Protein AF-A0A8S3Q122-F1 (afdb_monomer_lite)

Structure (mmCIF, N/CA/C/O backbone):
data_AF-A0A8S3Q122-F1
#
_entry.id   AF-A0A8S3Q122-F1
#
loop_
_atom_site.group_PDB
_atom_site.id
_atom_site.type_symbol
_atom_site.label_atom_id
_atom_site.label_alt_id
_atom_site.label_comp_id
_atom_site.label_asym_id
_atom_site.label_entity_id
_atom_site.label_seq_id
_atom_site.pdbx_PDB_ins_code
_atom_site.Cartn_x
_atom_site.Cartn_y
_atom_site.Cartn_z
_atom_site.occupancy
_atom_site.B_iso_or_equiv
_atom_site.auth_seq_id
_atom_site.auth_comp_id
_atom_site.auth_asym_id
_atom_site.auth_atom_id
_atom_site.pdbx_PDB_model_num
ATOM 1 N N . MET A 1 1 ? -14.209 -49.414 12.902 1.00 37.47 1 MET A N 1
ATOM 2 C CA . MET A 1 1 ? -13.120 -48.643 12.279 1.00 37.47 1 MET A CA 1
ATOM 3 C C . MET A 1 1 ? -12.202 -48.261 13.412 1.00 37.47 1 MET A C 1
ATOM 5 O O . MET A 1 1 ? -12.625 -47.509 14.282 1.00 37.47 1 MET A O 1
ATOM 9 N N . ASP A 1 2 ? -11.040 -48.900 13.474 1.00 46.81 2 ASP A N 1
ATOM 10 C CA . ASP A 1 2 ? -10.034 -48.627 14.495 1.00 46.81 2 ASP A CA 1
ATOM 11 C C . ASP A 1 2 ? -9.487 -47.223 14.244 1.00 46.81 2 ASP A C 1
ATOM 13 O O . ASP A 1 2 ? -8.779 -46.996 13.268 1.00 46.81 2 ASP A O 1
ATOM 17 N N . GLY A 1 3 ? -9.916 -46.260 15.061 1.00 53.09 3 GLY A N 1
ATOM 18 C CA . GLY A 1 3 ? -9.422 -44.891 14.980 1.00 53.09 3 GLY A CA 1
ATOM 19 C C . GLY A 1 3 ? -7.930 -44.878 15.290 1.00 53.09 3 GLY A C 1
ATOM 20 O O . GLY A 1 3 ? -7.522 -45.285 16.382 1.00 53.09 3 GLY A O 1
ATOM 21 N N . GLU A 1 4 ? -7.121 -44.446 14.327 1.00 59.72 4 GLU A N 1
ATOM 22 C CA . GLU A 1 4 ? -5.690 -44.252 14.529 1.00 59.72 4 GLU A CA 1
ATOM 23 C C . GLU A 1 4 ? -5.472 -43.224 15.647 1.00 59.72 4 GLU A C 1
ATOM 25 O O . GLU A 1 4 ? -6.063 -42.144 15.659 1.00 59.72 4 GLU A O 1
ATOM 30 N N . ARG A 1 5 ? -4.657 -43.587 16.642 1.00 63.41 5 ARG A N 1
ATOM 31 C CA . ARG A 1 5 ? -4.267 -42.671 17.717 1.00 63.41 5 ARG A CA 1
ATOM 32 C C . ARG A 1 5 ? -3.136 -41.792 17.211 1.00 63.41 5 ARG A C 1
ATOM 34 O O . ARG A 1 5 ? -2.002 -42.255 17.130 1.00 63.41 5 ARG A O 1
ATOM 41 N N . ASP A 1 6 ? -3.449 -40.538 16.927 1.00 67.25 6 ASP A N 1
ATOM 42 C CA . ASP A 1 6 ? -2.448 -39.533 16.587 1.00 67.25 6 ASP A CA 1
ATOM 43 C C . ASP A 1 6 ? -1.826 -38.916 17.857 1.00 67.25 6 ASP A C 1
ATOM 45 O O . ASP A 1 6 ? -2.443 -38.875 18.925 1.00 67.25 6 ASP A O 1
ATOM 49 N N . THR A 1 7 ? -0.564 -38.496 17.781 1.00 74.62 7 THR A N 1
ATOM 50 C CA . THR A 1 7 ? 0.167 -37.861 18.888 1.00 74.62 7 THR A CA 1
ATOM 51 C C . THR A 1 7 ? 0.918 -36.641 18.369 1.00 74.62 7 THR A C 1
ATOM 53 O O . THR A 1 7 ? 1.856 -36.774 17.589 1.00 74.62 7 THR A O 1
ATOM 56 N N . SER A 1 8 ? 0.564 -35.454 18.866 1.00 73.94 8 SER A N 1
ATOM 57 C CA . SER A 1 8 ? 1.249 -34.197 18.560 1.00 73.94 8 SER A CA 1
ATOM 58 C C . SER A 1 8 ? 2.075 -33.704 19.756 1.00 73.94 8 SER A C 1
ATOM 60 O O . SER A 1 8 ? 1.748 -33.962 20.916 1.00 73.94 8 SER A O 1
ATOM 62 N N . GLN A 1 9 ? 3.173 -32.994 19.475 1.00 80.88 9 GLN A N 1
ATOM 63 C CA . GLN A 1 9 ? 4.021 -32.330 20.478 1.00 80.88 9 GLN A CA 1
ATOM 64 C C . GLN A 1 9 ? 4.053 -30.812 20.229 1.00 80.88 9 GLN A C 1
ATOM 66 O O . GLN A 1 9 ? 5.063 -30.279 19.769 1.00 80.88 9 GLN A O 1
ATOM 71 N N . PRO A 1 10 ? 2.936 -30.104 20.463 1.00 71.12 10 PRO A N 1
ATOM 72 C CA . PRO A 1 10 ? 2.869 -28.654 20.303 1.00 71.12 10 PRO A CA 1
ATOM 73 C C . PRO A 1 10 ? 3.734 -27.918 21.336 1.00 71.12 10 PRO A C 1
ATOM 75 O O . PRO A 1 10 ? 3.852 -28.333 22.491 1.00 71.12 10 PRO A O 1
ATOM 78 N N . TYR A 1 11 ? 4.306 -26.789 20.917 1.00 76.44 11 TYR A N 1
ATOM 79 C CA . TYR A 1 11 ? 5.010 -25.854 21.790 1.00 76.44 11 TYR A CA 1
ATOM 80 C C . TYR A 1 11 ? 4.129 -24.636 22.071 1.00 76.44 11 TYR A C 1
ATOM 82 O O . TYR A 1 11 ? 3.493 -24.102 21.164 1.00 76.44 11 TYR A O 1
ATOM 90 N N . PHE A 1 12 ? 4.123 -24.179 23.321 1.00 69.69 12 PHE A N 1
ATOM 91 C CA . PHE A 1 12 ? 3.317 -23.051 23.773 1.00 69.69 12 PHE A CA 1
ATOM 92 C C . PHE A 1 12 ? 4.213 -22.069 24.521 1.00 69.69 12 PHE A C 1
ATOM 94 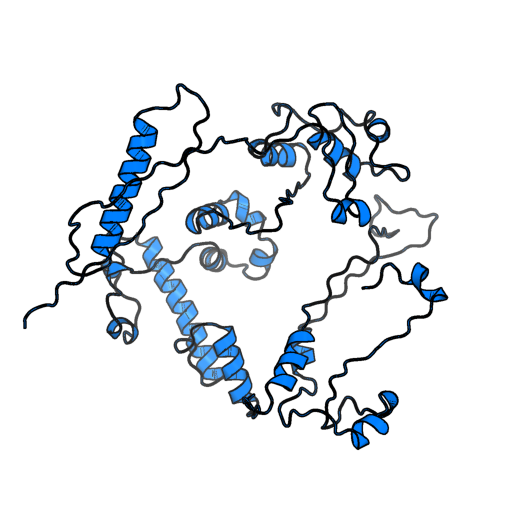O O . PHE A 1 12 ? 4.854 -22.445 25.503 1.00 69.69 12 PHE A O 1
ATOM 101 N N . ALA A 1 13 ? 4.241 -20.818 24.074 1.00 67.56 13 ALA A N 1
ATOM 102 C CA . ALA A 1 13 ? 4.965 -19.742 24.739 1.00 67.56 13 ALA A CA 1
ATOM 103 C C . ALA A 1 13 ? 3.981 -18.831 25.478 1.00 67.56 13 ALA A C 1
ATOM 105 O O . ALA A 1 13 ? 2.975 -18.412 24.902 1.00 67.56 13 ALA A O 1
ATOM 106 N N . SER A 1 14 ? 4.287 -18.504 26.733 1.00 63.97 14 SER A N 1
ATOM 107 C CA . SER A 1 14 ? 3.557 -17.480 27.475 1.00 63.97 14 SER A CA 1
ATOM 108 C C . SER A 1 14 ? 3.989 -16.080 27.030 1.00 63.97 14 SER A C 1
ATOM 110 O O . SER A 1 14 ? 5.019 -15.888 26.377 1.00 63.97 14 SER A O 1
ATOM 112 N N . LYS A 1 15 ? 3.192 -15.071 27.397 1.00 58.31 15 LYS A N 1
ATOM 113 C CA . LYS A 1 15 ? 3.602 -13.670 27.259 1.00 58.31 15 LYS A CA 1
ATOM 114 C C . LYS A 1 15 ? 4.795 -13.381 28.174 1.00 58.31 15 LYS A C 1
ATOM 116 O O . LYS A 1 15 ? 4.925 -13.963 29.249 1.00 58.31 15 LYS A O 1
ATOM 121 N N . THR A 1 16 ? 5.639 -12.442 27.765 1.00 59.69 16 THR A N 1
ATOM 122 C CA . THR A 1 16 ? 6.729 -11.941 28.607 1.00 59.69 16 THR A CA 1
ATOM 123 C C . THR A 1 16 ? 6.166 -11.009 29.675 1.00 59.69 16 THR A C 1
ATOM 125 O O . THR A 1 16 ? 5.510 -10.023 29.347 1.00 59.69 16 THR A O 1
ATOM 128 N N . TYR A 1 17 ? 6.466 -11.290 30.942 1.00 62.97 17 TYR A N 1
ATOM 129 C CA . TYR A 1 17 ? 6.096 -10.442 32.074 1.00 62.97 17 TYR A CA 1
ATOM 130 C C . TYR A 1 17 ? 7.317 -9.654 32.551 1.00 62.97 17 TYR A C 1
ATOM 132 O O . TYR A 1 17 ? 8.389 -10.219 32.782 1.00 62.97 17 TYR A O 1
ATOM 140 N N . THR A 1 18 ? 7.175 -8.336 32.684 1.00 58.50 18 THR A N 1
ATOM 141 C CA . THR A 1 18 ? 8.248 -7.465 33.173 1.00 58.50 18 THR A CA 1
ATOM 142 C C . THR A 1 18 ? 8.174 -7.343 34.691 1.00 58.50 18 THR A C 1
ATOM 144 O O . THR A 1 18 ? 7.309 -6.652 35.217 1.00 58.50 18 THR A O 1
ATOM 147 N N . LEU A 1 19 ? 9.121 -7.965 35.394 1.00 58.94 19 LEU A N 1
ATOM 148 C CA . LEU A 1 19 ? 9.262 -7.840 36.847 1.00 58.94 19 LEU A CA 1
ATOM 149 C C . LEU A 1 19 ? 10.141 -6.624 37.177 1.00 58.94 19 LEU A C 1
ATOM 151 O O . LEU A 1 19 ? 11.329 -6.608 36.844 1.00 58.94 19 LEU A O 1
ATOM 155 N N . LEU A 1 20 ? 9.565 -5.591 37.800 1.00 51.06 20 LEU A N 1
ATOM 156 C CA . LEU A 1 20 ? 10.247 -4.313 38.062 1.00 51.06 20 LEU A CA 1
ATOM 157 C C . LEU A 1 20 ? 10.918 -4.238 39.449 1.00 51.06 20 LEU A C 1
ATOM 159 O O . LEU A 1 20 ? 11.804 -3.407 39.650 1.00 51.06 20 LEU A O 1
ATOM 163 N N . SER A 1 21 ? 10.573 -5.125 40.388 1.00 48.31 21 SER A N 1
ATOM 164 C CA . SER A 1 21 ? 11.135 -5.175 41.747 1.00 48.31 21 SER A CA 1
ATOM 165 C C . SER A 1 21 ? 11.389 -6.615 42.206 1.00 48.31 21 SER A C 1
ATOM 167 O O . SER A 1 21 ? 10.639 -7.528 41.876 1.00 48.31 21 SER A O 1
ATOM 169 N N . LYS A 1 22 ? 12.423 -6.831 43.037 1.00 49.22 22 LYS A N 1
ATOM 170 C CA . LYS A 1 22 ? 12.685 -8.129 43.699 1.00 49.22 22 LYS A CA 1
ATOM 171 C C . LYS A 1 22 ? 11.549 -8.577 44.632 1.00 49.22 22 LYS A C 1
ATOM 173 O O . LYS A 1 22 ? 11.508 -9.750 44.976 1.00 49.22 22 LYS A O 1
ATOM 178 N N . ASN A 1 23 ? 10.663 -7.659 45.022 1.00 48.78 23 ASN A N 1
ATOM 179 C CA . ASN A 1 23 ? 9.469 -7.945 45.820 1.00 48.78 23 ASN A CA 1
ATOM 180 C C . ASN A 1 23 ? 8.195 -8.067 44.960 1.00 48.78 23 ASN A C 1
ATOM 182 O O . ASN A 1 23 ? 7.171 -8.486 45.487 1.00 48.78 23 ASN A O 1
ATOM 186 N N . ASP A 1 24 ? 8.264 -7.743 43.660 1.00 48.00 24 ASP A N 1
ATOM 187 C CA . ASP A 1 24 ? 7.174 -7.947 42.687 1.00 48.00 24 ASP A CA 1
ATOM 188 C C . ASP A 1 24 ? 7.167 -9.377 42.131 1.00 48.00 24 ASP A C 1
ATOM 190 O O . ASP A 1 24 ? 6.394 -9.691 41.237 1.00 48.00 24 ASP A O 1
ATOM 194 N N . SER A 1 25 ? 7.986 -10.291 42.662 1.00 50.66 25 SER A N 1
ATOM 195 C CA . SER A 1 25 ? 7.723 -11.723 42.516 1.00 50.66 25 SER A CA 1
ATOM 196 C C . SER A 1 25 ? 6.518 -12.092 43.383 1.00 50.66 25 SER A C 1
ATOM 198 O O . SER A 1 25 ? 6.639 -12.836 44.358 1.00 50.66 25 SER A O 1
ATOM 200 N N . SER A 1 26 ? 5.361 -11.510 43.082 1.00 52.03 26 SER A N 1
ATOM 201 C CA . SER A 1 26 ? 4.118 -12.000 43.628 1.00 52.03 26 SER A CA 1
ATOM 202 C C . SER A 1 26 ? 3.901 -13.380 43.007 1.00 52.03 26 SER A C 1
ATOM 204 O O . SER A 1 26 ? 4.041 -13.568 41.798 1.00 52.03 26 SER A O 1
ATOM 206 N N . GLU A 1 27 ? 3.565 -14.380 43.820 1.00 52.66 27 GLU A N 1
ATOM 207 C CA . GLU A 1 27 ? 3.068 -15.666 43.310 1.00 52.66 27 GLU A CA 1
ATOM 208 C C . GLU A 1 27 ? 1.929 -15.461 42.289 1.00 52.66 27 GLU A C 1
ATOM 210 O O . GLU A 1 27 ? 1.693 -16.325 41.453 1.00 52.66 27 GLU A O 1
ATOM 215 N N . MET A 1 28 ? 1.265 -14.297 42.325 1.00 50.69 28 MET A N 1
ATOM 216 C CA . MET A 1 28 ? 0.229 -13.838 41.404 1.00 50.69 28 MET A CA 1
ATOM 217 C C . MET A 1 28 ? 0.680 -13.770 39.937 1.00 50.69 28 MET A C 1
ATOM 219 O O . MET A 1 28 ? -0.025 -14.324 39.102 1.00 50.69 28 MET A O 1
ATOM 223 N N . ASP A 1 29 ? 1.838 -13.186 39.608 1.00 59.53 29 ASP A N 1
ATOM 224 C CA . ASP A 1 29 ? 2.251 -12.985 38.201 1.00 59.53 29 ASP A CA 1
ATOM 225 C C . ASP A 1 29 ? 2.687 -14.293 37.529 1.00 59.53 29 ASP A C 1
ATOM 227 O O . ASP A 1 29 ? 2.393 -14.560 36.362 1.00 59.53 29 ASP A O 1
ATOM 231 N N . ILE A 1 30 ? 3.353 -15.158 38.297 1.00 63.28 30 ILE A N 1
ATOM 232 C CA . ILE A 1 30 ? 3.716 -16.502 37.847 1.00 63.28 30 ILE A CA 1
ATOM 233 C C . ILE A 1 30 ? 2.452 -17.356 37.718 1.00 63.28 30 ILE A C 1
ATOM 235 O O . ILE A 1 30 ? 2.276 -18.020 36.699 1.00 63.28 30 ILE A O 1
ATOM 239 N N . ASN A 1 31 ? 1.542 -17.306 38.698 1.00 65.75 31 ASN A N 1
ATOM 240 C CA . ASN A 1 31 ? 0.269 -18.018 38.616 1.00 65.75 31 ASN A CA 1
ATOM 241 C C . ASN A 1 31 ? -0.574 -17.542 37.432 1.00 65.75 31 ASN A C 1
ATOM 243 O O . ASN A 1 31 ? -1.155 -18.378 36.752 1.00 65.75 31 ASN A O 1
ATOM 247 N N . GLU A 1 32 ? -0.617 -16.246 37.129 1.00 65.81 32 GLU A N 1
ATOM 248 C CA . GLU A 1 32 ? -1.328 -15.731 35.958 1.00 65.81 32 GLU A CA 1
ATOM 249 C C . GLU A 1 32 ? -0.683 -16.209 34.649 1.00 65.81 32 GLU A C 1
ATOM 251 O O . GLU A 1 32 ? -1.387 -16.660 33.742 1.00 65.81 32 GLU A O 1
ATOM 256 N N . ALA A 1 33 ? 0.651 -16.204 34.562 1.00 64.81 33 ALA A N 1
ATOM 257 C CA . ALA A 1 33 ? 1.371 -16.781 33.429 1.00 64.81 33 ALA A CA 1
ATOM 258 C C . ALA A 1 33 ? 1.038 -18.272 33.248 1.00 64.81 33 ALA A C 1
ATOM 260 O O . ALA A 1 33 ? 0.784 -18.718 32.128 1.00 64.81 33 ALA A O 1
ATOM 261 N N . PHE A 1 34 ? 0.967 -19.027 34.349 1.00 70.00 34 PHE A N 1
ATOM 262 C CA . PHE A 1 34 ? 0.529 -20.420 34.353 1.00 70.00 34 PHE A CA 1
ATOM 263 C C . PHE A 1 34 ? -0.926 -20.571 33.908 1.00 70.00 34 PHE A C 1
ATOM 265 O O . PHE A 1 34 ? -1.202 -21.406 33.054 1.00 70.00 34 PHE A O 1
ATOM 272 N N . GLN A 1 35 ? -1.854 -19.769 34.430 1.00 69.81 35 GLN A N 1
ATOM 273 C CA . GLN A 1 35 ? -3.271 -19.820 34.052 1.00 69.81 35 GLN A CA 1
ATOM 274 C C . GLN A 1 35 ? -3.471 -19.506 32.566 1.00 69.81 35 GLN A C 1
ATOM 276 O O . GLN A 1 35 ? -4.212 -20.206 31.880 1.00 69.81 35 GLN A O 1
ATOM 281 N N . ASN A 1 36 ? -2.756 -18.516 32.031 1.00 68.56 36 ASN A N 1
ATOM 282 C CA . ASN A 1 36 ? -2.782 -18.198 30.603 1.00 68.56 36 ASN A CA 1
ATOM 283 C C . ASN A 1 36 ? -2.186 -19.326 29.749 1.00 68.56 36 ASN A C 1
ATOM 285 O O . ASN A 1 36 ? -2.678 -19.608 28.652 1.00 68.56 36 ASN A O 1
ATOM 289 N N . GLN A 1 37 ? -1.164 -20.013 30.261 1.00 71.94 37 GLN A N 1
ATOM 290 C CA . GLN A 1 37 ? -0.618 -21.206 29.626 1.00 71.94 37 GLN A CA 1
ATOM 291 C C . GLN A 1 37 ? -1.637 -22.354 29.621 1.00 71.94 37 GLN A C 1
ATOM 293 O O . GLN A 1 37 ? -1.831 -22.991 28.588 1.00 71.94 37 GLN A O 1
ATOM 298 N N . PHE A 1 38 ? -2.332 -22.582 30.741 1.00 71.69 38 PHE A N 1
ATOM 299 C CA . PHE A 1 38 ? -3.398 -23.580 30.843 1.00 71.69 38 PHE A CA 1
ATOM 300 C C . PHE A 1 38 ? -4.556 -23.277 29.898 1.00 71.69 38 PHE A C 1
ATOM 302 O O . PHE A 1 38 ? -4.970 -24.158 29.152 1.00 71.69 38 PHE A O 1
ATOM 309 N N . LYS A 1 39 ? -4.970 -22.013 29.805 1.00 72.62 39 LYS A N 1
ATOM 310 C CA . LYS A 1 39 ? -5.956 -21.575 28.817 1.00 72.62 39 LYS A CA 1
ATOM 311 C C . LYS A 1 39 ? -5.500 -21.854 27.380 1.00 72.62 39 LYS A C 1
ATOM 313 O O . LYS A 1 39 ? -6.296 -22.297 26.562 1.00 72.62 39 LYS A O 1
ATOM 318 N N . SER A 1 40 ? -4.218 -21.652 27.076 1.00 69.81 40 SER A N 1
ATOM 319 C CA . SER A 1 40 ? -3.657 -21.954 25.750 1.00 69.81 40 SER A CA 1
ATOM 320 C C . SER A 1 40 ? -3.663 -23.459 25.444 1.00 69.81 40 SER A C 1
ATOM 322 O O . SER A 1 40 ? -3.880 -23.851 24.295 1.00 69.81 40 SER A O 1
ATOM 324 N N . PHE A 1 41 ? -3.469 -24.311 26.460 1.00 72.81 41 PHE A N 1
ATOM 325 C CA . PHE A 1 41 ? -3.653 -25.759 26.327 1.00 72.81 41 PHE A CA 1
ATOM 326 C C . PHE A 1 41 ? -5.117 -26.115 26.064 1.00 72.81 41 PHE A C 1
ATOM 328 O O . PHE A 1 41 ? -5.389 -26.880 25.140 1.00 72.81 41 PHE A O 1
ATOM 335 N N . ASP A 1 42 ? -6.046 -25.542 26.831 1.00 70.44 42 ASP A N 1
ATOM 336 C CA . ASP A 1 42 ? -7.483 -25.787 26.684 1.00 70.44 42 ASP A CA 1
ATOM 337 C C . ASP A 1 42 ? -7.985 -25.353 25.301 1.00 70.44 42 ASP A C 1
ATOM 339 O O . ASP A 1 42 ? -8.725 -26.085 24.649 1.00 70.44 42 ASP A O 1
ATOM 343 N N . GLU A 1 43 ? -7.517 -24.208 24.799 1.00 71.25 43 GLU A N 1
ATOM 344 C CA . GLU A 1 43 ? -7.806 -23.735 23.444 1.00 71.25 43 GLU A CA 1
ATOM 345 C C . GLU A 1 43 ? -7.260 -24.677 22.367 1.00 71.25 43 GLU A C 1
ATOM 347 O O . GLU A 1 43 ? -7.936 -24.934 21.372 1.00 71.25 43 GLU A O 1
ATOM 352 N N . TYR A 1 44 ? -6.048 -25.209 22.538 1.00 68.44 44 TYR A N 1
ATOM 353 C CA . TYR A 1 44 ? -5.473 -26.163 21.589 1.00 68.44 44 TYR A CA 1
ATOM 354 C C . TYR A 1 44 ? -6.231 -27.489 21.578 1.00 68.44 44 TYR A C 1
ATOM 356 O O . TYR A 1 44 ? -6.515 -28.026 20.509 1.00 68.44 44 TYR A O 1
ATOM 364 N N . ILE A 1 45 ? -6.604 -27.985 22.760 1.00 68.81 45 ILE A N 1
ATOM 365 C CA . ILE A 1 45 ? -7.447 -29.173 22.909 1.00 68.81 45 ILE A CA 1
ATOM 366 C C . ILE A 1 45 ? -8.815 -28.936 22.255 1.00 68.81 45 ILE A C 1
ATOM 368 O O . ILE A 1 45 ? -9.307 -29.814 21.553 1.00 68.81 45 ILE A O 1
ATOM 372 N N . ALA A 1 46 ? -9.401 -27.747 22.422 1.00 67.50 46 ALA A N 1
ATOM 373 C CA . ALA A 1 46 ? -10.705 -27.395 21.863 1.00 67.50 46 ALA A CA 1
ATOM 374 C C . ALA A 1 46 ? -10.710 -27.239 20.330 1.00 67.50 46 ALA A C 1
ATOM 376 O O . ALA A 1 46 ? -11.758 -27.395 19.709 1.00 67.50 46 ALA A O 1
ATOM 377 N N . ARG A 1 47 ? -9.562 -26.953 19.700 1.00 62.84 47 ARG A N 1
ATOM 378 C CA . ARG A 1 47 ? -9.446 -26.785 18.237 1.00 62.84 47 ARG A CA 1
ATOM 379 C C . ARG A 1 47 ? -9.482 -28.095 17.446 1.00 62.84 47 ARG A C 1
ATOM 381 O O . ARG A 1 47 ? -9.580 -28.042 16.224 1.00 62.84 47 ARG A O 1
ATOM 388 N N . GLY A 1 48 ? -9.400 -29.255 18.096 1.00 57.22 48 GLY A N 1
ATOM 389 C CA . GLY A 1 48 ? -9.510 -30.548 17.421 1.00 57.22 48 GLY A CA 1
ATOM 390 C C . GLY A 1 48 ? -10.470 -31.496 18.134 1.00 57.22 48 GLY A C 1
ATOM 391 O O . GLY A 1 48 ? -10.578 -31.497 19.356 1.00 57.22 48 GLY A O 1
ATOM 392 N N . SER A 1 49 ? -11.161 -32.352 17.381 1.00 52.91 49 SER A N 1
ATOM 393 C CA . SER A 1 49 ? -12.086 -33.324 17.967 1.00 52.91 49 SER A CA 1
ATOM 394 C C . SER A 1 49 ? -11.327 -34.407 18.747 1.00 52.91 49 SER A C 1
ATOM 396 O O . SER A 1 49 ? -10.700 -35.279 18.147 1.00 52.91 49 SER A O 1
ATOM 398 N N . GLY A 1 50 ? -11.409 -34.385 20.080 1.00 64.69 50 GLY A N 1
ATOM 399 C CA . GLY A 1 50 ? -11.006 -35.513 20.933 1.00 64.69 50 GLY A CA 1
ATOM 400 C C . GLY A 1 50 ? -9.535 -35.569 21.361 1.00 64.69 50 GLY A C 1
ATOM 401 O O . GLY A 1 50 ? -9.104 -36.600 21.880 1.00 64.69 50 GLY A O 1
ATOM 402 N N . TRP A 1 51 ? -8.761 -34.492 21.197 1.00 68.94 51 TRP A N 1
ATOM 403 C CA . TRP A 1 51 ? -7.415 -34.424 21.775 1.00 68.94 51 TRP A CA 1
ATOM 404 C C . TRP A 1 51 ? -7.486 -34.469 23.303 1.00 68.94 51 TRP A C 1
ATOM 406 O O . TRP A 1 51 ? -8.363 -33.880 23.926 1.00 68.94 51 TRP A O 1
ATOM 416 N N . THR A 1 52 ? -6.567 -35.191 23.937 1.00 69.00 52 THR A N 1
ATOM 417 C CA . THR A 1 52 ? -6.449 -35.227 25.400 1.00 69.00 52 THR A CA 1
ATOM 418 C C . THR A 1 52 ? -4.987 -35.055 25.768 1.00 69.00 52 THR A C 1
ATOM 420 O O . THR A 1 52 ? -4.122 -35.753 25.233 1.00 69.00 52 THR A O 1
ATOM 423 N N . LEU A 1 53 ? -4.698 -34.131 26.686 1.00 74.44 53 LEU A N 1
ATOM 424 C CA . LEU A 1 53 ? -3.344 -33.942 27.193 1.00 74.44 53 LEU A CA 1
ATOM 425 C C . LEU A 1 53 ? -2.886 -35.218 27.905 1.00 74.44 53 LEU A C 1
ATOM 427 O O . LEU A 1 53 ? -3.470 -35.630 28.905 1.00 74.44 53 LEU A O 1
ATOM 431 N N . LYS A 1 54 ? -1.817 -35.835 27.401 1.00 78.19 54 LYS A N 1
ATOM 432 C CA . LYS A 1 54 ? -1.254 -37.042 28.016 1.00 78.19 54 LYS A CA 1
ATOM 433 C C . LYS A 1 54 ? -0.284 -36.709 29.148 1.00 78.19 54 LYS A C 1
ATOM 435 O O . LYS A 1 54 ? -0.378 -37.294 30.219 1.00 78.19 54 LYS A O 1
ATOM 440 N N . HIS A 1 55 ? 0.684 -35.832 28.889 1.00 76.88 55 HIS A N 1
ATOM 441 C CA . HIS A 1 55 ? 1.658 -35.332 29.864 1.00 76.88 55 HIS A CA 1
ATOM 442 C C . HIS A 1 55 ? 2.418 -34.132 29.282 1.00 76.88 55 HIS A C 1
ATOM 444 O O . HIS A 1 55 ? 2.492 -33.968 28.065 1.00 76.88 55 HIS A O 1
ATOM 450 N N . VAL A 1 56 ? 3.015 -33.319 30.155 1.00 78.94 56 VAL A N 1
ATOM 451 C CA . VAL A 1 56 ? 3.933 -32.237 29.774 1.00 78.94 56 VAL A CA 1
ATOM 452 C C . VAL A 1 56 ? 5.348 -32.806 29.688 1.00 78.94 56 VAL A C 1
ATOM 454 O O . VAL A 1 56 ? 5.842 -33.376 30.657 1.00 78.94 56 VAL A O 1
ATOM 457 N N . ILE A 1 57 ? 5.997 -32.664 28.530 1.00 82.00 57 ILE A N 1
ATOM 458 C CA . ILE A 1 57 ? 7.354 -33.190 28.295 1.00 82.00 57 ILE A CA 1
ATOM 459 C C . ILE A 1 57 ? 8.407 -32.315 28.984 1.00 82.00 57 ILE A C 1
ATOM 461 O O . ILE A 1 57 ? 9.325 -32.820 29.627 1.00 82.00 57 ILE A O 1
ATOM 465 N N . ARG A 1 58 ? 8.289 -30.993 28.834 1.00 80.25 58 ARG A N 1
ATOM 466 C CA . ARG A 1 58 ? 9.239 -30.014 29.364 1.00 80.25 58 ARG A CA 1
ATOM 467 C C . ARG A 1 58 ? 8.535 -28.692 29.616 1.00 80.25 58 ARG A C 1
ATOM 469 O O . ARG A 1 58 ? 7.676 -28.285 28.840 1.00 80.25 58 ARG A O 1
ATOM 476 N N . MET A 1 59 ? 8.959 -28.016 30.674 1.00 75.12 59 MET A N 1
ATOM 477 C CA . MET A 1 59 ? 8.586 -26.644 30.976 1.00 75.12 59 MET A CA 1
ATOM 478 C C . MET A 1 59 ? 9.860 -25.843 31.207 1.00 75.12 59 MET A C 1
ATOM 480 O O . MET A 1 59 ? 10.769 -26.309 31.893 1.00 75.12 59 MET A O 1
ATOM 484 N N . GLU A 1 60 ? 9.943 -24.664 30.605 1.00 74.19 60 GLU A N 1
ATOM 485 C CA . GLU A 1 60 ? 11.110 -23.798 30.705 1.00 74.19 60 GLU A CA 1
ATOM 486 C C . GLU A 1 60 ? 10.660 -22.380 31.031 1.00 74.19 60 GLU A C 1
ATOM 488 O O . GLU A 1 60 ? 9.788 -21.833 30.361 1.00 74.19 60 GLU A O 1
ATOM 493 N N . ILE A 1 61 ? 11.261 -21.799 32.068 1.00 71.62 61 ILE A N 1
ATOM 494 C CA . ILE A 1 61 ? 11.069 -20.400 32.440 1.00 71.62 61 ILE A CA 1
ATOM 495 C C . ILE A 1 61 ? 12.354 -19.673 32.069 1.00 71.62 61 ILE A C 1
ATOM 497 O O . ILE A 1 61 ? 13.416 -19.965 32.618 1.00 71.62 61 ILE A O 1
ATOM 501 N N . GLN A 1 62 ? 12.250 -18.729 31.138 1.00 66.25 62 GLN A N 1
ATOM 502 C CA . GLN A 1 62 ? 13.366 -17.876 30.749 1.00 66.25 62 GLN A CA 1
ATOM 503 C C . GLN A 1 62 ? 13.199 -16.507 31.399 1.00 66.25 62 GLN A C 1
ATOM 505 O O . GLN A 1 62 ? 12.213 -15.811 31.168 1.00 66.25 62 GLN A O 1
ATOM 510 N N . THR A 1 63 ? 14.169 -16.117 32.223 1.00 67.50 63 THR A N 1
ATOM 511 C CA . THR A 1 63 ? 14.230 -14.779 32.807 1.00 67.50 63 THR A CA 1
ATOM 512 C C . THR A 1 63 ? 15.288 -13.963 32.079 1.00 67.50 63 THR A C 1
ATOM 514 O O . THR A 1 63 ? 16.428 -14.388 31.896 1.00 67.50 63 THR A O 1
ATOM 517 N N . LEU A 1 64 ? 14.895 -12.775 31.631 1.00 61.16 64 LEU A N 1
ATOM 518 C CA . LEU A 1 64 ? 15.768 -11.831 30.946 1.00 61.16 64 LEU A CA 1
ATOM 519 C C . LEU A 1 64 ? 15.884 -10.580 31.811 1.00 61.16 64 LEU A C 1
ATOM 521 O O . LEU A 1 64 ? 14.892 -10.104 32.365 1.00 61.16 64 LEU A O 1
ATOM 525 N N . GLN A 1 65 ? 17.090 -10.025 31.923 1.00 58.91 65 GLN A N 1
ATOM 526 C CA . GLN A 1 65 ? 17.266 -8.743 32.594 1.00 58.91 65 GLN A CA 1
ATOM 527 C C . GLN A 1 65 ? 16.665 -7.637 31.717 1.00 58.91 65 GLN A C 1
ATOM 529 O O . GLN A 1 65 ? 17.266 -7.223 30.725 1.00 58.91 65 GLN A O 1
ATOM 534 N N . TYR A 1 66 ? 15.477 -7.158 32.085 1.00 57.25 66 TYR A N 1
ATOM 535 C CA . TYR A 1 66 ? 14.828 -6.046 31.402 1.00 57.25 66 TYR A CA 1
ATOM 536 C C . TYR A 1 66 ? 15.553 -4.734 31.716 1.00 57.25 66 TYR A C 1
ATOM 538 O O . TYR A 1 66 ? 15.664 -4.325 32.873 1.00 57.25 66 TYR A O 1
ATOM 546 N N . ARG A 1 67 ? 16.045 -4.065 30.672 1.00 57.06 67 ARG A N 1
ATOM 547 C CA . ARG A 1 67 ? 16.484 -2.670 30.739 1.00 57.06 67 ARG A CA 1
ATOM 548 C C . ARG A 1 67 ? 15.447 -1.835 29.988 1.00 57.06 67 ARG A C 1
ATOM 550 O O . ARG A 1 67 ? 15.386 -1.966 28.766 1.00 57.06 67 ARG A O 1
ATOM 557 N N . PRO A 1 68 ? 14.610 -1.041 30.678 1.00 57.38 68 PRO A N 1
ATOM 558 C CA . PRO A 1 68 ? 13.613 -0.218 30.008 1.00 57.38 68 PRO A CA 1
ATOM 559 C C . PRO A 1 68 ? 14.281 0.745 29.028 1.00 57.38 68 PRO A C 1
ATOM 561 O O . PRO A 1 68 ? 15.325 1.324 29.331 1.00 57.38 68 PRO A O 1
ATOM 564 N N . ILE A 1 69 ? 13.657 0.916 27.863 1.00 58.91 69 ILE A N 1
ATOM 565 C CA . ILE A 1 69 ? 14.061 1.926 26.887 1.00 58.91 69 ILE A CA 1
ATOM 566 C C . ILE A 1 69 ? 13.756 3.293 27.503 1.00 58.91 69 ILE A C 1
ATOM 568 O O . ILE A 1 69 ? 12.613 3.598 27.851 1.00 58.91 69 ILE A O 1
ATOM 572 N N . GLY A 1 70 ? 14.788 4.106 27.669 1.00 59.19 70 GLY A N 1
ATOM 573 C CA . GLY A 1 70 ? 14.688 5.457 28.197 1.00 59.19 70 GLY A CA 1
ATOM 574 C C . GLY A 1 70 ? 15.801 6.315 27.625 1.00 59.19 70 GLY A C 1
ATOM 575 O O . GLY A 1 70 ? 16.805 5.791 27.139 1.00 59.19 70 GLY A O 1
ATOM 576 N N . GLY A 1 71 ? 15.611 7.633 27.675 1.00 63.25 71 GLY A N 1
ATOM 577 C CA . GLY A 1 71 ? 16.689 8.562 27.355 1.00 63.25 71 GLY A CA 1
ATOM 578 C C . GLY A 1 71 ? 17.917 8.320 28.241 1.00 63.25 71 GLY A C 1
ATOM 579 O O . GLY A 1 71 ? 17.828 7.746 29.325 1.00 63.25 71 GLY A O 1
ATOM 580 N N . SER A 1 72 ? 19.081 8.761 27.792 1.00 72.88 72 SER A N 1
ATOM 581 C CA . SER A 1 72 ? 20.297 8.760 28.600 1.00 72.88 72 SER A CA 1
ATOM 582 C C . SER A 1 72 ? 21.151 9.990 28.290 1.00 72.88 72 SER A C 1
ATOM 584 O O . SER A 1 72 ? 20.638 11.058 27.943 1.00 72.88 72 SER A O 1
ATOM 586 N N . ASN A 1 73 ? 22.462 9.843 28.415 1.00 81.81 73 ASN A N 1
ATOM 587 C CA . ASN A 1 73 ? 23.438 10.713 27.785 1.00 81.81 73 ASN A CA 1
ATOM 588 C C . ASN A 1 73 ? 23.750 10.233 26.359 1.00 81.81 73 ASN A C 1
ATOM 590 O O . ASN A 1 73 ? 23.184 9.243 25.879 1.00 81.81 73 ASN A O 1
ATOM 594 N N . TYR A 1 74 ? 24.650 10.954 25.700 1.00 86.81 74 TYR A N 1
ATOM 595 C CA . TYR A 1 74 ? 25.139 10.654 24.366 1.00 86.81 74 TYR A CA 1
ATOM 596 C C . TYR A 1 74 ? 25.648 9.217 24.239 1.00 86.81 74 TYR A C 1
ATOM 598 O O . TYR A 1 74 ? 26.440 8.740 25.056 1.00 86.81 74 TYR A O 1
ATOM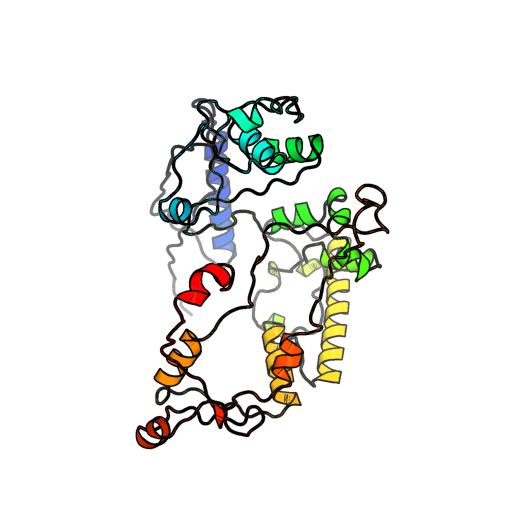 606 N N . PHE A 1 75 ? 25.281 8.572 23.134 1.00 84.88 75 PHE A N 1
ATOM 607 C CA . PHE A 1 75 ? 25.874 7.317 22.697 1.00 84.88 75 PHE A CA 1
ATOM 608 C C . PHE A 1 75 ? 26.346 7.432 21.237 1.00 84.88 75 PHE A C 1
ATOM 610 O O . PHE A 1 75 ? 25.753 8.169 20.442 1.00 84.88 75 PHE A O 1
ATOM 617 N N . PRO A 1 76 ? 27.428 6.733 20.854 1.00 84.19 76 PRO A N 1
ATOM 618 C CA . PRO A 1 76 ? 27.902 6.737 19.474 1.00 84.19 76 PRO A CA 1
ATOM 619 C C . PRO A 1 76 ? 26.924 5.990 18.552 1.00 84.19 76 PRO A C 1
ATOM 621 O O . PRO A 1 76 ? 26.517 4.869 18.851 1.00 84.19 76 PRO A O 1
ATOM 624 N N . LEU A 1 77 ? 26.580 6.593 17.407 1.00 84.12 77 LEU A N 1
ATOM 625 C CA . LEU A 1 77 ? 25.756 5.943 16.374 1.00 84.12 77 LEU A CA 1
ATOM 626 C C . LEU A 1 77 ? 26.527 4.805 15.674 1.00 84.12 77 LEU A C 1
ATOM 628 O O . LEU A 1 77 ? 27.758 4.837 15.655 1.00 84.12 77 LEU A O 1
ATOM 632 N N . PRO A 1 78 ? 25.846 3.846 15.026 1.00 83.44 78 PRO A N 1
ATOM 633 C CA . PRO A 1 78 ? 26.480 2.929 14.078 1.00 83.44 78 PRO A CA 1
ATOM 634 C C . PRO A 1 78 ? 27.245 3.670 12.971 1.00 83.44 78 PRO A C 1
ATOM 636 O O . PRO A 1 78 ? 26.827 4.740 12.528 1.00 83.44 78 PRO A O 1
ATOM 639 N N . GLU A 1 79 ? 28.350 3.090 12.495 1.00 81.56 79 GLU A N 1
ATOM 640 C CA . GLU A 1 79 ? 29.257 3.738 11.534 1.00 81.56 79 GLU A CA 1
ATOM 641 C C . GLU A 1 79 ? 28.561 4.146 10.224 1.00 81.56 79 GLU A C 1
ATOM 643 O O . GLU A 1 79 ? 28.813 5.234 9.707 1.00 81.56 79 GLU A O 1
ATOM 648 N N . SER A 1 80 ? 27.632 3.325 9.726 1.00 76.56 80 SER A N 1
ATOM 649 C CA . SER A 1 80 ? 26.832 3.625 8.530 1.00 76.56 80 SER A CA 1
ATOM 650 C C . SER A 1 80 ? 26.045 4.932 8.670 1.00 76.56 80 SER A C 1
ATOM 652 O O . SER A 1 80 ? 26.065 5.774 7.774 1.00 76.56 80 SER A O 1
ATOM 654 N N . LEU A 1 81 ? 25.408 5.142 9.823 1.00 77.50 81 LEU A N 1
ATOM 655 C CA . LEU A 1 81 ? 24.639 6.353 10.100 1.00 77.50 81 LEU A CA 1
ATOM 656 C C . LEU A 1 81 ? 25.541 7.555 10.359 1.00 77.50 81 LEU A C 1
ATOM 658 O O . LEU A 1 81 ? 25.230 8.646 9.884 1.00 77.50 81 LEU A O 1
ATOM 662 N N . GLN A 1 82 ? 26.678 7.364 11.035 1.00 79.94 82 GLN A N 1
ATOM 663 C CA . GLN A 1 82 ? 27.657 8.439 11.215 1.00 79.94 82 GLN A CA 1
ATOM 664 C C . GLN A 1 82 ? 28.164 8.973 9.870 1.00 79.94 82 GLN A C 1
ATOM 666 O O . GLN A 1 82 ? 28.200 10.186 9.680 1.00 79.94 82 GLN A O 1
ATOM 671 N N . ARG A 1 83 ? 28.502 8.075 8.933 1.00 78.25 83 ARG A N 1
ATOM 672 C CA . ARG A 1 83 ? 28.994 8.430 7.590 1.00 78.25 83 ARG A CA 1
ATOM 673 C C . ARG A 1 83 ? 27.934 9.101 6.719 1.00 78.25 83 ARG A C 1
ATOM 675 O O . ARG A 1 83 ? 28.275 9.929 5.890 1.00 78.25 83 ARG A O 1
ATOM 682 N N . SER A 1 84 ? 26.659 8.764 6.909 1.00 80.69 84 SER A N 1
ATOM 683 C CA . SER A 1 84 ? 25.569 9.361 6.125 1.00 80.69 84 SER A CA 1
ATOM 684 C C . SER A 1 84 ? 25.312 10.840 6.439 1.00 80.69 84 SER A C 1
ATOM 686 O O . SER A 1 84 ? 24.619 11.508 5.679 1.00 80.69 84 SER A O 1
ATOM 688 N N . HIS A 1 85 ? 25.783 11.338 7.592 1.00 77.69 85 HIS A N 1
ATOM 689 C CA . HIS A 1 85 ? 25.477 12.685 8.094 1.00 77.69 85 HIS A CA 1
ATOM 690 C C . HIS A 1 85 ? 23.966 13.025 8.140 1.00 77.69 85 HIS A C 1
ATOM 692 O O . HIS A 1 85 ? 23.581 14.193 8.200 1.00 77.69 85 HIS A O 1
ATOM 698 N N . SER A 1 86 ? 23.094 12.009 8.130 1.00 78.31 86 SER A N 1
ATOM 699 C CA . SER A 1 86 ? 21.633 12.165 8.099 1.00 78.31 86 SER A CA 1
ATOM 700 C C . SER A 1 86 ? 21.018 12.425 9.478 1.00 78.31 86 SER A C 1
ATOM 702 O O . SER A 1 86 ? 19.917 12.962 9.567 1.00 78.31 86 SER A O 1
ATOM 704 N N . VAL A 1 87 ? 21.734 12.087 10.557 1.00 83.56 87 VAL A N 1
ATOM 705 C CA . VAL A 1 87 ? 21.256 12.192 11.942 1.00 83.56 87 VAL A CA 1
ATOM 706 C C . VAL A 1 87 ? 22.100 13.194 12.726 1.00 83.56 87 VAL A C 1
ATOM 708 O O . VAL A 1 87 ? 23.315 13.030 12.867 1.00 83.56 87 VAL A O 1
ATOM 711 N N . VAL A 1 88 ? 21.451 14.205 13.309 1.00 89.00 88 VAL A N 1
ATOM 712 C CA . VAL A 1 88 ? 22.083 15.112 14.277 1.00 89.00 88 VAL A CA 1
ATOM 713 C C . VAL A 1 88 ? 22.130 14.423 15.642 1.00 89.00 88 VAL A C 1
ATOM 715 O O . VAL A 1 88 ? 21.144 14.388 16.369 1.00 89.00 88 VAL A O 1
ATOM 718 N N . ASN A 1 89 ? 23.287 13.859 15.997 1.00 89.94 89 ASN A N 1
ATOM 719 C CA . ASN A 1 89 ? 23.494 13.218 17.298 1.00 89.94 89 ASN A CA 1
ATOM 720 C C . ASN A 1 89 ? 24.112 14.199 18.306 1.00 89.94 89 ASN A C 1
ATOM 722 O O . ASN A 1 89 ? 25.320 14.462 18.271 1.00 89.94 89 ASN A O 1
ATOM 726 N N . ILE A 1 90 ? 23.284 14.757 19.188 1.00 92.25 90 ILE A N 1
ATOM 727 C CA . ILE A 1 90 ? 23.703 15.779 20.153 1.00 92.25 90 ILE A CA 1
ATOM 728 C C . ILE A 1 90 ? 24.550 15.157 21.257 1.00 92.25 90 ILE A C 1
ATOM 730 O O . ILE A 1 90 ? 24.167 14.182 21.896 1.00 92.25 90 ILE A O 1
ATOM 734 N N . ARG A 1 91 ? 25.714 15.754 21.511 1.00 90.94 91 ARG A N 1
ATOM 735 C CA . ARG A 1 91 ? 26.677 15.279 22.505 1.00 90.94 91 ARG A CA 1
ATOM 736 C C . ARG A 1 91 ? 26.359 15.841 23.880 1.00 90.94 91 ARG A C 1
ATOM 738 O O . ARG A 1 91 ? 26.886 16.896 24.221 1.00 90.94 91 ARG A O 1
ATOM 745 N N . ASN A 1 92 ? 25.542 15.131 24.653 1.00 90.62 92 ASN A N 1
ATOM 746 C CA . ASN A 1 92 ? 25.246 15.451 26.046 1.00 90.62 92 ASN A CA 1
ATOM 747 C C . ASN A 1 92 ? 25.875 14.488 27.058 1.00 90.62 92 ASN A C 1
ATOM 749 O O . ASN A 1 92 ? 26.028 13.299 26.789 1.00 90.62 92 ASN A O 1
ATOM 753 N N . ASP A 1 93 ? 26.230 15.013 28.229 1.00 89.06 93 ASP A N 1
ATOM 754 C CA . ASP A 1 93 ? 26.738 14.275 29.393 1.00 89.06 93 ASP A CA 1
ATOM 755 C C . ASP A 1 93 ? 25.685 14.113 30.511 1.00 89.06 93 ASP A C 1
ATOM 757 O O . ASP A 1 93 ? 25.863 13.301 31.421 1.00 89.06 93 ASP A O 1
ATOM 761 N N . ASP A 1 94 ? 24.560 14.823 30.405 1.00 89.44 94 ASP A N 1
ATOM 762 C CA . ASP A 1 94 ? 23.398 14.742 31.293 1.00 89.44 94 ASP A CA 1
ATOM 763 C C . ASP A 1 94 ? 22.352 13.688 30.853 1.00 89.44 94 ASP A C 1
ATOM 765 O O . ASP A 1 94 ? 22.539 12.942 29.898 1.00 89.44 94 ASP A O 1
ATOM 769 N N . GLN A 1 95 ? 21.216 13.610 31.554 1.00 89.12 95 GLN A N 1
ATOM 770 C CA . GLN A 1 95 ? 20.099 12.704 31.220 1.00 89.12 95 GLN A CA 1
ATOM 771 C C . GLN A 1 95 ? 19.029 13.366 30.327 1.00 89.12 95 GLN A C 1
ATOM 773 O O . GLN A 1 95 ? 17.895 12.887 30.254 1.00 89.12 95 GLN A O 1
ATOM 778 N N . LYS A 1 96 ? 19.355 14.494 29.680 1.00 91.25 96 LYS A N 1
ATOM 779 C CA . LYS A 1 96 ? 18.402 15.346 28.950 1.00 91.25 96 LYS A CA 1
ATOM 780 C C . LYS A 1 96 ? 18.471 15.171 27.429 1.00 91.25 96 LYS A C 1
ATOM 782 O O . LYS A 1 96 ? 17.993 16.036 26.703 1.00 91.25 96 LYS A O 1
ATOM 787 N N . CYS A 1 97 ? 19.000 14.051 26.923 1.00 89.50 97 CYS A N 1
ATOM 788 C CA . CYS A 1 97 ? 19.114 13.807 25.473 1.00 89.50 97 CYS A CA 1
ATOM 789 C C . CYS A 1 97 ? 17.794 14.021 24.715 1.00 89.50 97 CYS A C 1
ATOM 791 O O . CYS A 1 97 ? 17.808 14.570 23.616 1.00 89.50 97 CYS A O 1
ATOM 793 N N . PHE A 1 98 ? 16.661 13.645 25.320 1.00 90.38 98 PHE A N 1
ATOM 794 C CA . PHE A 1 98 ? 15.330 13.865 24.762 1.00 90.38 98 PHE A CA 1
ATOM 795 C C . PHE A 1 98 ? 15.060 15.357 24.540 1.00 90.38 98 PHE A C 1
ATOM 797 O O . PHE A 1 98 ? 14.774 15.759 23.419 1.00 90.38 98 PHE A O 1
ATOM 804 N N . LEU A 1 99 ? 15.240 16.178 25.581 1.00 92.56 99 LEU A N 1
ATOM 805 C CA . LEU A 1 99 ? 15.053 17.629 25.509 1.00 92.56 99 LEU A CA 1
ATOM 806 C C . LEU A 1 99 ? 15.953 18.238 24.438 1.00 92.56 99 LEU A C 1
ATOM 808 O O . LEU A 1 99 ? 15.474 18.954 23.564 1.00 92.56 99 LEU A O 1
ATOM 812 N N . TRP A 1 100 ? 17.249 17.913 24.480 1.00 93.75 100 TRP A N 1
ATOM 813 C CA . TRP A 1 100 ? 18.211 18.451 23.526 1.00 93.75 100 TRP A CA 1
ATOM 814 C C . TRP A 1 100 ? 17.837 18.097 22.087 1.00 93.75 100 TRP A C 1
ATOM 816 O O . TRP A 1 100 ? 17.928 18.956 21.216 1.00 93.75 100 TRP A O 1
ATOM 826 N N . SER A 1 101 ? 17.373 16.868 21.842 1.00 91.69 101 SER A N 1
ATOM 827 C CA . SER A 1 101 ? 16.973 16.410 20.505 1.00 91.69 101 SER A CA 1
ATOM 828 C C . SER A 1 101 ? 15.790 17.206 19.956 1.00 91.69 101 SER A C 1
ATOM 830 O O . SER A 1 101 ? 15.812 17.593 18.789 1.00 91.69 101 SER A O 1
ATOM 832 N N . ILE A 1 102 ? 14.793 17.506 20.795 1.00 92.56 102 ILE A N 1
ATOM 833 C CA . ILE A 1 102 ? 13.660 18.351 20.397 1.00 92.56 102 ILE A CA 1
ATOM 834 C C . ILE A 1 102 ? 14.119 19.798 20.170 1.00 92.56 102 ILE A C 1
ATOM 836 O O . ILE A 1 102 ? 13.772 20.396 19.155 1.00 92.56 102 ILE A O 1
ATOM 840 N N . LEU A 1 103 ? 14.959 20.352 21.050 1.00 93.75 103 LEU A N 1
ATOM 841 C CA . LEU A 1 103 ? 15.467 21.719 20.895 1.00 93.75 103 LEU A CA 1
ATOM 842 C C . LEU A 1 103 ? 16.327 21.897 19.640 1.00 93.75 103 LEU A C 1
ATOM 844 O O . LEU A 1 103 ? 16.233 22.937 19.000 1.00 93.75 103 LEU A O 1
ATOM 848 N N . ALA A 1 104 ? 17.119 20.900 19.241 1.00 92.69 104 ALA A N 1
ATOM 849 C CA . ALA A 1 104 ? 17.883 20.972 17.994 1.00 92.69 104 ALA A CA 1
ATOM 850 C C . ALA A 1 104 ? 17.000 20.936 16.742 1.00 92.69 104 ALA A C 1
ATOM 852 O O . ALA A 1 104 ? 17.401 21.452 15.701 1.00 92.69 104 ALA A O 1
ATOM 853 N N . HIS A 1 105 ? 15.811 20.334 16.833 1.00 90.00 105 HIS A N 1
ATOM 854 C CA . HIS A 1 105 ? 14.813 20.408 15.771 1.00 90.00 105 HIS A CA 1
ATOM 855 C C . HIS A 1 105 ? 14.134 21.783 15.729 1.00 90.00 105 HIS A C 1
ATOM 857 O O . HIS A 1 105 ? 13.986 22.350 14.649 1.00 90.00 105 HIS A O 1
ATOM 863 N N . LEU A 1 106 ? 13.752 22.327 16.889 1.00 90.44 106 LEU A N 1
ATOM 864 C CA . LEU A 1 106 ? 13.084 23.631 16.986 1.00 90.44 106 LEU A CA 1
ATOM 865 C C . LEU A 1 106 ? 14.020 24.806 16.670 1.00 90.44 106 LEU A C 1
ATOM 867 O O . LEU A 1 106 ? 13.587 25.793 16.080 1.00 90.44 106 LEU A O 1
ATOM 871 N N . HIS A 1 107 ? 15.307 24.674 16.999 1.00 92.06 107 HIS A N 1
ATOM 872 C CA . HIS A 1 107 ? 16.333 25.704 16.818 1.00 92.06 107 HIS A CA 1
ATOM 873 C C . HIS A 1 107 ? 17.549 25.162 16.053 1.00 92.06 107 HIS A C 1
ATOM 875 O O . HIS A 1 107 ? 18.619 25.019 16.646 1.00 92.06 107 HIS A O 1
ATOM 881 N N . PRO A 1 108 ? 17.434 24.841 14.750 1.00 90.81 108 PRO A N 1
ATOM 882 C CA . PRO A 1 108 ? 18.522 24.218 13.999 1.00 90.81 108 PRO A CA 1
ATOM 883 C C . PRO A 1 108 ? 19.788 25.083 13.971 1.00 90.81 108 PRO A C 1
ATOM 885 O O . PRO A 1 108 ? 19.753 26.248 13.576 1.00 90.81 108 PRO A O 1
ATOM 888 N N . ALA A 1 109 ? 20.928 24.505 14.352 1.00 89.44 109 ALA A N 1
ATOM 889 C CA . ALA A 1 109 ? 22.227 25.169 14.258 1.00 89.44 109 ALA A CA 1
ATOM 890 C C . ALA A 1 109 ? 22.917 24.861 12.918 1.00 89.44 109 ALA A C 1
ATOM 892 O O . ALA A 1 109 ? 23.038 23.703 12.525 1.00 89.44 109 ALA A O 1
ATOM 893 N N . GLU A 1 110 ? 23.428 25.891 12.238 1.00 85.94 110 GLU A N 1
ATOM 894 C CA . GLU A 1 110 ? 24.095 25.739 10.932 1.00 85.94 110 GLU A CA 1
ATOM 895 C C . GLU A 1 110 ? 25.475 25.069 11.044 1.00 85.94 110 GLU A C 1
ATOM 897 O O . GLU A 1 110 ? 25.855 24.240 10.219 1.00 85.94 110 GLU A O 1
ATOM 902 N N . CYS A 1 111 ? 26.228 25.394 12.097 1.00 86.62 111 CYS A N 1
ATOM 903 C CA . CYS A 1 111 ? 27.597 24.924 12.297 1.00 86.62 111 CYS A CA 1
ATOM 904 C C . CYS A 1 111 ? 27.688 24.032 13.534 1.00 86.62 111 CYS A C 1
ATOM 906 O O . CYS A 1 111 ? 27.387 24.476 14.636 1.00 86.62 111 CYS A O 1
ATOM 908 N N . ASN A 1 112 ? 28.211 22.812 13.376 1.00 88.06 112 ASN A N 1
ATOM 909 C CA . ASN A 1 112 ? 28.391 21.840 14.467 1.00 88.06 112 ASN A CA 1
ATOM 910 C C . ASN A 1 112 ? 27.111 21.599 15.307 1.00 88.06 112 ASN A C 1
ATOM 912 O O . ASN A 1 112 ? 27.156 21.726 16.538 1.00 88.06 112 ASN A O 1
ATOM 916 N N . PRO A 1 113 ? 25.985 21.195 14.682 1.00 90.50 113 PRO A N 1
ATOM 917 C CA . PRO A 1 113 ? 24.687 21.049 15.355 1.00 90.50 113 PRO A CA 1
ATOM 918 C C . PRO A 1 113 ? 24.664 19.994 16.468 1.00 90.50 113 PRO A C 1
ATOM 920 O O . PRO A 1 113 ? 23.719 19.898 17.243 1.00 90.50 113 PRO A O 1
ATOM 923 N N . ASN A 1 114 ? 25.717 19.198 16.600 1.00 91.06 114 ASN A N 1
ATOM 924 C CA . ASN A 1 114 ? 25.870 18.214 17.659 1.00 91.06 114 ASN A CA 1
ATOM 925 C C . ASN A 1 114 ? 26.281 18.811 19.023 1.00 91.06 114 ASN A C 1
ATOM 927 O O . ASN A 1 114 ? 26.402 18.055 19.988 1.00 91.06 114 ASN A O 1
ATOM 931 N N . ARG A 1 115 ? 26.571 20.117 19.132 1.00 92.12 115 ARG A N 1
ATOM 932 C CA . ARG A 1 115 ? 27.027 20.747 20.388 1.00 92.12 115 ARG A CA 1
ATOM 933 C C . ARG A 1 115 ? 25.859 21.328 21.191 1.00 92.12 115 ARG A C 1
ATOM 935 O O . ARG A 1 115 ? 25.161 22.204 20.697 1.00 92.12 115 ARG A O 1
ATOM 942 N N . ILE A 1 116 ? 25.733 20.940 22.466 1.00 91.06 116 ILE A N 1
ATOM 943 C CA . ILE A 1 116 ? 24.664 21.438 23.361 1.00 91.06 116 ILE A CA 1
ATOM 944 C C . ILE A 1 116 ? 24.671 22.964 23.504 1.00 91.06 116 ILE A C 1
ATOM 946 O O . ILE A 1 116 ? 23.614 23.562 23.656 1.00 91.06 116 ILE A O 1
ATOM 950 N N . ALA A 1 117 ? 25.840 23.611 23.441 1.00 91.38 117 ALA A N 1
ATOM 951 C CA . ALA A 1 117 ? 25.980 25.053 23.664 1.00 91.38 117 ALA A CA 1
ATOM 952 C C . ALA A 1 117 ? 25.098 25.924 22.747 1.00 91.38 117 ALA A C 1
ATOM 954 O O . ALA A 1 117 ? 24.802 27.058 23.106 1.00 91.38 117 ALA A O 1
ATOM 955 N N . HIS A 1 118 ? 24.670 25.405 21.590 1.00 91.19 118 HIS A N 1
ATOM 956 C CA . HIS A 1 118 ? 23.721 26.092 20.710 1.00 91.19 118 HIS A CA 1
ATOM 957 C C . HIS A 1 118 ? 22.297 26.146 21.277 1.00 91.19 118 HIS A C 1
ATOM 959 O O . HIS A 1 118 ? 21.540 27.047 20.933 1.00 91.19 118 HIS A O 1
ATOM 965 N N . TYR A 1 119 ? 21.942 25.204 22.151 1.00 94.75 119 TYR A N 1
ATOM 966 C CA . TYR A 1 119 ? 20.571 24.961 22.593 1.00 94.75 119 TYR A CA 1
ATOM 967 C C . TYR A 1 119 ? 20.327 25.322 24.063 1.00 94.75 119 TYR A C 1
ATOM 969 O O . TYR A 1 119 ? 19.178 25.407 24.484 1.00 94.75 119 TYR A O 1
ATOM 977 N N . THR A 1 120 ? 21.379 25.573 24.852 1.00 91.50 120 THR A N 1
ATOM 978 C CA . THR A 1 120 ? 21.269 25.885 26.293 1.00 91.50 120 THR A CA 1
ATOM 979 C C . THR A 1 120 ? 20.410 27.113 26.589 1.00 91.50 120 THR A C 1
ATOM 981 O O . THR A 1 120 ? 19.761 27.168 27.629 1.00 91.50 120 THR A O 1
ATOM 984 N N . ALA A 1 121 ? 20.364 28.090 25.679 1.00 93.38 121 ALA A N 1
ATOM 985 C CA . ALA A 1 121 ? 19.519 29.275 25.828 1.00 93.38 121 ALA A CA 1
ATOM 986 C C . ALA A 1 121 ? 18.012 28.945 25.833 1.00 93.38 121 ALA A C 1
ATOM 988 O O . ALA A 1 121 ? 17.231 29.682 26.432 1.00 93.38 121 ALA A O 1
ATOM 989 N N . TYR A 1 122 ? 17.622 27.828 25.211 1.00 93.31 122 TYR A N 1
ATOM 990 C CA . TYR A 1 122 ? 16.234 27.394 25.022 1.00 93.31 122 TYR A CA 1
ATOM 991 C C . TYR A 1 122 ? 15.820 26.276 25.988 1.00 93.31 122 TYR A C 1
ATOM 993 O O . TYR A 1 122 ? 14.738 25.712 25.871 1.00 93.31 122 TYR A O 1
ATOM 1001 N N . GLU A 1 123 ? 16.662 25.944 26.969 1.00 90.81 123 GLU A N 1
ATOM 1002 C CA . GLU A 1 123 ? 16.447 24.803 27.869 1.00 90.81 123 GLU A CA 1
ATOM 1003 C C . GLU A 1 123 ? 15.103 24.856 28.623 1.00 90.81 123 GLU A C 1
ATOM 1005 O O . GLU A 1 123 ? 14.527 23.817 28.938 1.00 90.81 123 GLU A O 1
ATOM 1010 N N . ASN A 1 124 ? 14.587 26.063 28.876 1.00 92.31 124 ASN A N 1
ATOM 1011 C CA . ASN A 1 124 ? 13.334 26.296 29.599 1.00 92.31 124 ASN A CA 1
ATOM 1012 C C . ASN A 1 124 ? 12.123 26.562 28.682 1.00 92.31 124 ASN A C 1
ATOM 1014 O O . ASN A 1 124 ? 11.076 26.964 29.181 1.00 92.31 124 ASN A O 1
ATOM 1018 N N . GLU A 1 125 ? 12.258 26.410 27.363 1.00 92.31 125 GLU A N 1
ATOM 1019 C CA . GLU A 1 125 ? 11.175 26.695 26.408 1.00 92.31 125 GLU A CA 1
ATOM 1020 C C . GLU A 1 125 ? 10.074 25.629 26.424 1.00 92.31 125 GLU A C 1
ATOM 1022 O O . GLU A 1 125 ? 8.906 25.943 26.210 1.00 92.31 125 GLU A O 1
ATOM 1027 N N . LEU A 1 126 ? 10.443 24.378 26.710 1.00 92.38 126 LEU A N 1
ATOM 1028 C CA . LEU A 1 126 ? 9.533 23.237 26.690 1.00 92.38 126 LEU A CA 1
ATOM 1029 C C . LEU A 1 126 ? 8.947 22.965 28.082 1.00 92.38 126 LEU A C 1
ATOM 1031 O O . LEU A 1 126 ? 9.671 22.879 29.079 1.00 92.38 126 LEU A O 1
ATOM 1035 N N . ASP A 1 127 ? 7.632 22.761 28.147 1.00 92.38 127 ASP A N 1
ATOM 1036 C CA . ASP A 1 127 ? 6.928 22.344 29.353 1.00 92.38 127 ASP A CA 1
ATOM 1037 C C . ASP A 1 127 ? 7.208 20.865 29.655 1.00 92.38 127 ASP A C 1
ATOM 1039 O O . ASP A 1 127 ? 6.664 19.948 29.035 1.00 92.38 127 ASP A O 1
ATOM 1043 N N . MET A 1 128 ? 8.054 20.645 30.661 1.00 92.75 128 MET A N 1
ATOM 1044 C CA . MET A 1 128 ? 8.408 19.328 31.198 1.00 92.75 128 MET A CA 1
ATOM 1045 C C . MET A 1 128 ? 7.689 19.022 32.524 1.00 92.75 128 MET A C 1
ATOM 1047 O O . MET A 1 128 ? 8.111 18.146 33.287 1.00 92.75 128 MET A O 1
ATOM 1051 N N . THR A 1 129 ? 6.615 19.747 32.858 1.00 92.25 129 THR A N 1
ATOM 1052 C CA . THR A 1 129 ? 5.950 19.650 34.164 1.00 92.25 129 THR A CA 1
ATOM 1053 C C . THR A 1 129 ? 5.423 18.240 34.428 1.00 92.25 129 THR A C 1
ATOM 1055 O O . THR A 1 129 ? 4.523 17.723 33.761 1.00 92.25 129 THR A O 1
ATOM 1058 N N . GLY A 1 130 ? 5.964 17.598 35.465 1.00 88.00 130 GLY A N 1
ATOM 1059 C CA . GLY A 1 130 ? 5.620 16.226 35.838 1.00 88.00 130 GLY A CA 1
ATOM 1060 C C . GLY A 1 130 ? 6.131 15.175 34.847 1.00 88.00 130 GLY A C 1
ATOM 1061 O O . GLY A 1 130 ? 5.481 14.139 34.694 1.00 88.00 130 GLY A O 1
ATOM 1062 N N . ILE A 1 131 ? 7.247 15.456 34.169 1.00 89.06 131 ILE A N 1
ATOM 1063 C CA . ILE A 1 131 ? 8.039 14.509 33.381 1.00 89.06 131 ILE A CA 1
ATOM 1064 C C . ILE A 1 131 ? 9.463 14.522 33.944 1.00 89.06 131 ILE A C 1
ATOM 1066 O O . ILE A 1 131 ? 10.147 15.541 33.926 1.00 89.06 131 ILE A O 1
ATOM 1070 N N . SER A 1 132 ? 9.917 13.392 34.483 1.00 88.19 132 SER A N 1
ATOM 1071 C CA . SER A 1 132 ? 11.268 13.262 35.037 1.00 88.19 132 SER A CA 1
ATOM 1072 C C . SER A 1 132 ? 12.277 12.832 33.975 1.00 88.19 132 SER A C 1
ATOM 1074 O O . SER A 1 132 ? 11.954 12.009 33.118 1.00 88.19 132 SER A O 1
ATOM 1076 N N . TYR A 1 133 ? 13.518 13.306 34.097 1.00 87.69 133 TYR A N 1
ATOM 1077 C CA . TYR A 1 133 ? 14.644 12.785 33.325 1.00 87.69 133 TYR A CA 1
ATOM 1078 C C . TYR A 1 133 ? 15.247 11.519 33.968 1.00 87.69 133 TYR A C 1
ATOM 1080 O O . TYR A 1 133 ? 15.294 11.434 35.197 1.00 87.69 133 TYR A O 1
ATOM 1088 N N . PRO A 1 134 ? 15.773 10.578 33.164 1.00 86.38 134 PRO A N 1
ATOM 1089 C CA . PRO A 1 134 ? 15.594 10.503 31.716 1.00 86.38 134 PRO A CA 1
ATOM 1090 C C . PRO A 1 134 ? 14.137 10.226 31.327 1.00 86.38 134 PRO A C 1
ATOM 1092 O O . PRO A 1 134 ? 13.436 9.462 31.993 1.00 86.38 134 PRO A O 1
ATOM 1095 N N . VAL A 1 135 ? 13.690 10.849 30.233 1.00 82.81 135 VAL A N 1
ATOM 1096 C CA . VAL A 1 135 ? 12.304 10.723 29.765 1.00 82.81 135 VAL A CA 1
ATOM 1097 C C . VAL A 1 135 ? 12.035 9.276 29.355 1.00 82.81 135 VAL A C 1
ATOM 1099 O O . VAL A 1 135 ? 12.776 8.683 28.567 1.00 82.81 135 VAL A O 1
ATOM 1102 N N . GLN A 1 136 ? 10.975 8.703 29.923 1.00 77.00 136 GLN A N 1
ATOM 1103 C CA . GLN A 1 136 ? 10.485 7.369 29.579 1.00 77.00 136 GLN A CA 1
ATOM 1104 C C . GLN A 1 136 ? 9.442 7.472 28.470 1.00 77.00 136 GLN A C 1
ATOM 1106 O O . GLN A 1 136 ? 8.646 8.410 28.461 1.00 77.00 136 GLN A O 1
ATOM 1111 N N . VAL A 1 137 ? 9.374 6.455 27.608 1.00 75.31 137 VAL A N 1
ATOM 1112 C CA . VAL A 1 137 ? 8.438 6.408 26.469 1.00 75.31 137 VAL A CA 1
ATOM 1113 C C . VAL A 1 137 ? 6.981 6.650 26.898 1.00 75.31 137 VAL A C 1
ATOM 1115 O O . VAL A 1 137 ? 6.253 7.405 26.265 1.00 75.31 137 VAL A O 1
ATOM 1118 N N . LYS A 1 138 ? 6.567 6.123 28.056 1.00 75.31 138 LYS A N 1
ATOM 1119 C CA . LYS A 1 138 ? 5.212 6.330 28.605 1.00 75.31 138 LYS A CA 1
ATOM 1120 C C . LYS A 1 138 ? 4.826 7.799 28.852 1.00 75.31 138 LYS A C 1
ATOM 1122 O O . LYS A 1 138 ? 3.649 8.094 29.014 1.00 75.31 138 LYS A O 1
ATOM 1127 N N . HIS A 1 139 ? 5.798 8.707 28.954 1.00 80.44 139 HIS A N 1
ATOM 1128 C CA . HIS A 1 139 ? 5.562 10.130 29.201 1.00 80.44 139 HIS A CA 1
ATOM 1129 C C . HIS A 1 139 ? 5.489 10.966 27.916 1.00 80.44 139 HIS A C 1
ATOM 1131 O O . HIS A 1 139 ? 5.135 12.139 28.002 1.00 80.44 139 HIS A O 1
ATOM 1137 N N . ILE A 1 140 ? 5.765 10.383 26.742 1.00 81.44 140 ILE A N 1
ATOM 1138 C CA . ILE A 1 140 ? 5.737 11.101 25.459 1.00 81.44 140 ILE A CA 1
ATOM 1139 C C . ILE A 1 140 ? 4.347 11.662 25.143 1.00 81.44 140 ILE A C 1
ATOM 1141 O O . ILE A 1 140 ? 4.281 12.861 24.896 1.00 81.44 140 ILE A O 1
ATOM 1145 N N . PRO A 1 141 ? 3.233 10.905 25.250 1.00 77.56 141 PRO A N 1
ATOM 1146 C CA . PRO A 1 141 ? 1.922 11.467 24.913 1.00 77.56 141 PRO A CA 1
ATOM 1147 C C . PRO A 1 141 ? 1.575 12.683 25.775 1.00 77.56 141 PRO A C 1
ATOM 1149 O O . PRO A 1 141 ? 0.915 13.619 25.336 1.00 77.56 141 PRO A O 1
ATOM 1152 N N . LYS A 1 142 ? 2.046 12.701 27.028 1.00 83.69 142 LYS A N 1
ATOM 1153 C CA . LYS A 1 142 ? 1.891 13.861 27.904 1.00 83.69 142 LYS A CA 1
ATOM 1154 C C . LYS A 1 142 ? 2.733 15.045 27.411 1.00 83.69 142 LYS A C 1
ATOM 1156 O O . LYS A 1 142 ? 2.206 16.147 27.332 1.00 83.69 142 LYS A O 1
ATOM 1161 N N . PHE A 1 143 ? 3.998 14.811 27.064 1.00 88.06 143 PHE A N 1
ATOM 1162 C CA . PHE A 1 143 ? 4.890 15.836 26.517 1.00 88.06 143 PHE A CA 1
ATOM 1163 C C . PHE A 1 143 ? 4.343 16.468 25.230 1.00 88.06 143 PHE A C 1
ATOM 1165 O O . PHE A 1 143 ? 4.313 17.692 25.128 1.00 88.06 143 PHE A O 1
ATOM 1172 N N . GLU A 1 144 ? 3.890 15.647 24.278 1.00 83.56 144 GLU A N 1
ATOM 1173 C CA . GLU A 1 144 ? 3.323 16.094 22.998 1.00 83.56 144 GLU A CA 1
ATOM 1174 C C . GLU A 1 144 ? 2.113 17.005 23.219 1.00 83.56 144 GLU A C 1
ATOM 1176 O O . GLU A 1 144 ? 2.065 18.114 22.693 1.00 83.56 144 GLU A O 1
ATOM 1181 N N . ASN A 1 145 ? 1.190 16.592 24.097 1.00 82.31 145 ASN A N 1
ATOM 1182 C CA . ASN A 1 145 ? 0.025 17.397 24.469 1.00 82.31 145 ASN A CA 1
ATOM 1183 C C . ASN A 1 145 ? 0.393 18.717 25.172 1.00 82.31 145 ASN A C 1
ATOM 1185 O O . ASN A 1 145 ? -0.337 19.696 25.045 1.00 82.31 145 ASN A O 1
ATOM 1189 N N . GLN A 1 146 ? 1.488 18.752 25.939 1.00 87.06 146 GLN A N 1
ATOM 1190 C CA . GLN A 1 146 ? 1.935 19.957 26.652 1.00 87.06 146 GLN A CA 1
ATOM 1191 C C . GLN A 1 146 ? 2.624 20.977 25.738 1.00 87.06 146 GLN A C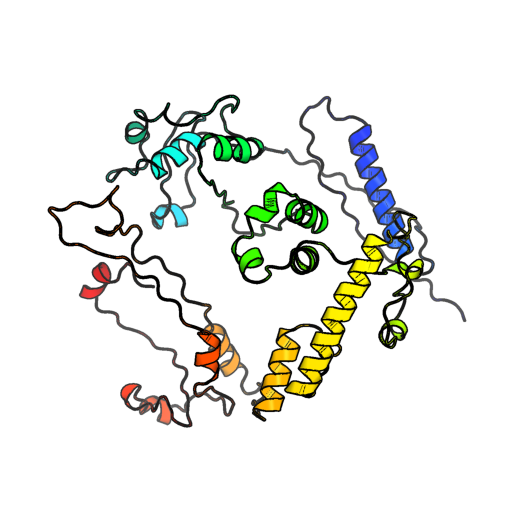 1
ATOM 1193 O O . GLN A 1 146 ? 2.600 22.167 26.040 1.00 87.06 146 GLN A O 1
ATOM 1198 N N . ASN A 1 147 ? 3.243 20.522 24.647 1.00 86.19 147 ASN A N 1
ATOM 1199 C CA . ASN A 1 147 ? 4.140 21.341 23.829 1.00 86.19 147 ASN A CA 1
ATOM 1200 C C . ASN A 1 147 ? 3.682 21.502 22.371 1.00 86.19 147 ASN A C 1
ATOM 1202 O O . ASN A 1 147 ? 4.368 22.175 21.611 1.00 86.19 147 ASN A O 1
ATOM 1206 N N . ASP A 1 148 ? 2.547 20.906 21.985 1.00 83.19 148 ASP A N 1
ATOM 1207 C CA . ASP A 1 148 ? 2.012 20.908 20.612 1.00 83.19 148 ASP A CA 1
ATOM 1208 C C . ASP A 1 148 ? 3.054 20.452 19.570 1.00 83.19 148 ASP A C 1
ATOM 1210 O O . ASP A 1 148 ? 3.239 21.042 18.506 1.00 83.19 148 ASP A O 1
ATOM 1214 N N . VAL A 1 149 ? 3.782 19.386 19.913 1.00 79.00 149 VAL A N 1
ATOM 1215 C CA . VAL A 1 149 ? 4.792 18.746 19.059 1.00 79.00 149 VAL A CA 1
ATOM 1216 C C . VAL A 1 149 ? 4.459 17.274 18.879 1.00 79.00 149 VAL A C 1
ATOM 1218 O O . VAL A 1 149 ? 3.950 16.640 19.798 1.00 79.00 149 VAL A O 1
ATOM 1221 N N . ALA A 1 150 ? 4.788 16.720 17.715 1.00 76.94 150 ALA A N 1
ATOM 1222 C CA . ALA A 1 150 ? 4.704 15.287 17.453 1.00 76.94 150 ALA A CA 1
ATOM 1223 C C . ALA A 1 150 ? 6.110 14.678 17.468 1.00 76.94 150 ALA A C 1
ATOM 1225 O O . ALA A 1 150 ? 7.012 15.156 16.775 1.00 76.94 150 ALA A O 1
ATOM 1226 N N . VAL A 1 151 ? 6.304 13.620 18.249 1.00 74.94 151 VAL A N 1
ATOM 1227 C CA . VAL A 1 151 ? 7.588 12.958 18.459 1.00 74.94 151 VAL A CA 1
ATOM 1228 C C . VAL A 1 151 ? 7.507 11.509 18.000 1.00 74.94 151 VAL A C 1
ATOM 1230 O O . VAL A 1 151 ? 6.827 10.671 18.585 1.00 74.94 151 VAL A O 1
ATOM 1233 N N . MET A 1 152 ? 8.286 11.184 16.970 1.00 73.00 152 MET A N 1
ATOM 1234 C CA . MET A 1 152 ? 8.368 9.830 16.430 1.00 73.00 152 MET A CA 1
ATOM 1235 C C . MET A 1 152 ? 9.638 9.122 16.913 1.00 73.00 152 MET A C 1
ATOM 1237 O O . MET A 1 152 ? 10.742 9.652 16.785 1.00 73.00 152 MET A O 1
ATOM 1241 N N . PHE A 1 153 ? 9.485 7.906 17.442 1.00 69.44 153 PHE A N 1
ATOM 1242 C CA . PHE A 1 153 ? 10.593 7.069 17.905 1.00 69.44 153 PHE A CA 1
ATOM 1243 C C . PHE A 1 153 ? 10.866 5.928 16.931 1.00 69.44 153 PHE A C 1
ATOM 1245 O O . PHE A 1 153 ? 9.953 5.207 16.537 1.00 69.44 153 PHE A O 1
ATOM 1252 N N . TRP A 1 154 ? 12.143 5.734 16.607 1.00 60.88 154 TRP A N 1
ATOM 1253 C CA . TRP A 1 154 ? 12.617 4.648 15.757 1.00 60.88 154 TRP A CA 1
ATOM 1254 C C . TRP A 1 154 ? 13.623 3.798 16.527 1.00 60.88 154 TRP A C 1
ATOM 1256 O O . TRP A 1 154 ? 14.557 4.333 17.128 1.00 60.88 154 TRP A O 1
ATOM 1266 N N . ASP A 1 155 ? 13.440 2.478 16.511 1.00 63.03 155 ASP A N 1
ATOM 1267 C CA . ASP A 1 155 ? 14.457 1.548 16.999 1.00 63.03 155 ASP A CA 1
ATOM 1268 C C . ASP A 1 155 ? 15.504 1.329 15.898 1.00 63.03 155 ASP A C 1
ATOM 1270 O O . ASP A 1 155 ? 15.179 1.049 14.745 1.00 63.03 155 ASP A O 1
ATOM 1274 N N . LEU A 1 156 ? 16.779 1.457 16.263 1.00 59.56 156 LEU A N 1
ATOM 1275 C CA . LEU A 1 156 ? 17.920 1.233 15.377 1.00 59.56 156 LEU A CA 1
ATOM 1276 C C . LEU A 1 156 ? 18.260 -0.254 15.202 1.00 59.56 156 LEU A C 1
ATOM 1278 O O . LEU A 1 156 ? 19.191 -0.589 14.466 1.00 59.56 156 LEU A O 1
ATOM 1282 N N . LYS A 1 157 ? 17.520 -1.170 15.840 1.00 56.31 157 LYS A N 1
ATOM 1283 C CA . LYS A 1 157 ? 17.622 -2.601 15.546 1.00 56.31 157 LYS A CA 1
ATOM 1284 C C . LYS A 1 157 ? 17.049 -2.923 14.163 1.00 56.31 157 LYS A C 1
ATOM 1286 O O . LYS A 1 157 ? 15.902 -3.335 14.014 1.00 56.31 157 LYS A O 1
ATOM 1291 N N . MET A 1 158 ? 17.909 -2.849 13.147 1.00 44.53 158 MET A N 1
ATOM 1292 C CA . MET A 1 158 ? 17.731 -3.553 11.873 1.00 44.53 158 MET A CA 1
ATOM 1293 C C . MET A 1 158 ? 17.823 -5.072 12.089 1.00 44.53 158 MET A C 1
ATOM 1295 O O . MET A 1 158 ? 18.851 -5.694 11.834 1.00 44.53 158 MET A O 1
ATOM 1299 N N . SER A 1 159 ? 16.774 -5.669 12.648 1.00 38.09 159 SER A N 1
ATOM 1300 C CA . SER A 1 159 ? 16.397 -7.081 12.487 1.00 38.09 159 SER A CA 1
ATOM 1301 C C . SER A 1 159 ? 15.153 -7.351 13.336 1.00 38.09 159 SER A C 1
ATOM 1303 O O . SER A 1 159 ? 15.230 -7.506 14.550 1.00 38.09 159 SER A O 1
ATOM 1305 N N . ASN A 1 160 ? 14.001 -7.434 12.669 1.00 35.97 160 ASN A N 1
ATOM 1306 C CA . ASN A 1 160 ? 12.731 -7.924 13.213 1.00 35.97 160 ASN A CA 1
ATOM 1307 C C . ASN A 1 160 ? 12.086 -7.078 14.326 1.00 35.97 160 ASN A C 1
ATOM 1309 O O . ASN A 1 160 ? 11.884 -7.548 15.446 1.00 35.97 160 ASN A O 1
ATOM 1313 N N . CYS A 1 161 ? 11.612 -5.878 13.986 1.00 31.39 161 CYS A N 1
ATOM 1314 C CA . CYS A 1 161 ? 10.520 -5.262 14.742 1.00 31.39 161 CYS A CA 1
ATOM 1315 C C . CYS A 1 161 ? 9.205 -5.972 14.386 1.00 31.39 161 CYS A C 1
ATOM 1317 O O . CYS A 1 161 ? 8.519 -5.611 13.435 1.00 31.39 161 CYS A O 1
ATOM 1319 N N . SER A 1 162 ? 8.855 -7.011 15.145 1.00 33.09 162 SER A N 1
ATOM 1320 C CA . SER A 1 162 ? 7.473 -7.495 15.184 1.00 33.09 162 SER A CA 1
ATOM 1321 C C . SER A 1 162 ? 6.679 -6.553 16.084 1.00 33.09 162 SER A C 1
ATOM 1323 O O . SER A 1 162 ? 6.972 -6.450 17.275 1.00 33.09 162 SER A O 1
ATOM 1325 N N . LEU A 1 163 ? 5.695 -5.849 15.524 1.00 32.56 163 LEU A N 1
ATOM 1326 C CA . LEU A 1 163 ? 4.700 -5.111 16.300 1.00 32.56 163 LEU A CA 1
ATOM 1327 C C . LEU A 1 163 ? 3.938 -6.114 17.181 1.00 32.56 163 LEU A C 1
ATOM 1329 O O . LEU A 1 163 ? 3.064 -6.831 16.709 1.00 32.56 163 LEU A O 1
ATOM 1333 N N . TYR A 1 164 ? 4.291 -6.187 18.465 1.00 33.78 164 TYR A N 1
ATOM 1334 C CA . TYR A 1 164 ? 3.636 -7.036 19.469 1.00 33.78 164 TYR A CA 1
ATOM 1335 C C . TYR A 1 164 ? 2.420 -6.339 20.103 1.00 33.78 164 TYR A C 1
ATOM 1337 O O . TYR A 1 164 ? 2.183 -6.437 21.305 1.00 33.78 164 TYR A O 1
ATOM 1345 N N . ILE A 1 165 ? 1.634 -5.618 19.304 1.00 37.31 165 ILE A N 1
ATOM 1346 C CA . ILE A 1 165 ? 0.326 -5.123 19.739 1.00 37.31 165 ILE A CA 1
ATOM 1347 C C . ILE A 1 165 ? -0.706 -6.076 19.151 1.00 37.31 165 ILE A C 1
ATOM 1349 O O . ILE A 1 165 ? -0.705 -6.348 17.951 1.00 37.31 165 ILE A O 1
ATOM 1353 N N . SER A 1 166 ? -1.555 -6.648 20.006 1.00 44.25 166 SER A N 1
ATOM 1354 C CA . SER A 1 166 ? -2.627 -7.512 19.518 1.00 44.25 166 SER A CA 1
ATOM 1355 C C . SER A 1 166 ? -3.557 -6.696 18.619 1.00 44.25 166 SER A C 1
ATOM 1357 O O . SER A 1 166 ? -3.870 -5.549 18.937 1.00 44.25 166 SER A O 1
ATOM 1359 N N . LEU A 1 167 ? -4.038 -7.291 17.525 1.00 48.84 167 LEU A N 1
ATOM 1360 C CA . LEU A 1 167 ? -4.991 -6.639 16.619 1.00 48.84 167 LEU A CA 1
ATOM 1361 C C . LEU A 1 167 ? -6.232 -6.108 17.367 1.00 48.84 167 LEU A C 1
ATOM 1363 O O . LEU A 1 167 ? -6.840 -5.145 16.929 1.00 48.84 167 LEU A O 1
ATOM 1367 N N . ALA A 1 168 ? -6.598 -6.722 18.501 1.00 51.12 168 ALA A N 1
ATOM 1368 C CA . ALA A 1 168 ? -7.695 -6.262 19.352 1.00 51.12 168 ALA A CA 1
ATOM 1369 C C . ALA A 1 168 ? -7.384 -4.912 20.021 1.00 51.12 168 ALA A C 1
ATOM 1371 O O . ALA A 1 168 ? -8.176 -3.989 19.904 1.00 51.12 168 ALA A O 1
ATOM 1372 N N . SER A 1 169 ? -6.199 -4.766 20.619 1.00 54.28 169 SER A N 1
ATOM 1373 C CA . SER A 1 169 ? -5.780 -3.515 21.269 1.00 54.28 169 SER A CA 1
ATOM 1374 C C . SER A 1 169 ? -5.654 -2.357 20.275 1.00 54.28 169 SER A C 1
ATOM 1376 O O . SER A 1 169 ? -5.999 -1.232 20.604 1.00 54.28 169 SER A O 1
ATOM 1378 N N . LEU A 1 170 ? -5.220 -2.642 19.041 1.00 57.41 170 LEU A N 1
ATOM 1379 C CA . LEU A 1 170 ? -5.157 -1.637 17.976 1.00 57.41 170 LEU A CA 1
ATOM 1380 C C . LEU A 1 170 ? -6.558 -1.137 17.574 1.00 57.41 170 LEU A C 1
ATOM 1382 O O . LEU A 1 170 ? -6.732 0.040 17.277 1.00 57.41 170 LEU A O 1
ATOM 1386 N N . VAL A 1 171 ? -7.552 -2.034 17.558 1.00 59.78 171 VAL A N 1
ATOM 1387 C CA . VAL A 1 171 ? -8.947 -1.687 17.244 1.00 59.78 171 VAL A CA 1
ATOM 1388 C C . VAL A 1 171 ? -9.580 -0.875 18.373 1.00 59.78 171 VAL A C 1
ATOM 1390 O O . VAL A 1 171 ? -10.296 0.079 18.088 1.00 59.78 171 VAL A O 1
ATOM 1393 N N . ASP A 1 172 ? -9.302 -1.201 19.634 1.00 62.59 172 ASP A N 1
ATOM 1394 C CA . ASP A 1 172 ? -9.840 -0.440 20.768 1.00 62.59 172 ASP A CA 1
ATOM 1395 C C . ASP A 1 172 ? -9.355 1.027 20.740 1.00 62.59 172 ASP A C 1
ATOM 1397 O O . ASP A 1 172 ? -10.129 1.949 21.000 1.00 62.59 172 ASP A O 1
ATOM 1401 N N . ASP A 1 173 ? -8.107 1.263 20.316 1.00 60.31 173 ASP A N 1
ATOM 1402 C CA . ASP A 1 173 ? -7.556 2.612 20.113 1.00 60.31 173 ASP A CA 1
ATOM 1403 C C . ASP A 1 173 ? -8.188 3.348 18.909 1.00 60.31 173 ASP A C 1
ATOM 1405 O O . ASP A 1 173 ? -8.375 4.570 18.942 1.00 60.31 173 ASP A O 1
ATOM 1409 N N . LEU A 1 174 ? -8.568 2.610 17.858 1.00 59.62 174 LEU A N 1
ATOM 1410 C CA . LEU A 1 174 ? -9.257 3.124 16.663 1.00 59.62 174 LEU A CA 1
ATOM 1411 C C . LEU A 1 174 ? -10.695 3.591 16.944 1.00 59.62 174 LEU A C 1
ATOM 1413 O O . LEU A 1 174 ? -11.173 4.494 16.261 1.00 59.62 174 LEU A O 1
ATOM 1417 N N . VAL A 1 175 ? -11.374 2.993 17.928 1.00 60.38 175 VAL A N 1
ATOM 1418 C CA . VAL A 1 175 ? -12.795 3.253 18.240 1.00 60.38 175 VAL A CA 1
ATOM 1419 C C . VAL A 1 175 ? -12.987 4.397 19.251 1.00 60.38 175 VAL A C 1
ATOM 1421 O O . VAL A 1 175 ? -14.077 4.962 19.331 1.00 60.38 175 VAL A O 1
ATOM 1424 N N . ASN A 1 176 ? -11.954 4.781 20.010 1.00 61.41 176 ASN A N 1
ATOM 1425 C CA . ASN A 1 176 ? -12.066 5.836 21.026 1.00 61.41 176 ASN A CA 1
ATOM 1426 C C . ASN A 1 176 ? -12.532 7.189 20.440 1.00 61.41 176 ASN A C 1
ATOM 1428 O O . ASN A 1 176 ? -11.991 7.675 19.457 1.00 61.41 176 ASN A O 1
ATOM 1432 N N . ASP A 1 177 ? -13.492 7.861 21.086 1.00 53.78 177 ASP A N 1
ATOM 1433 C CA . ASP A 1 177 ? -14.098 9.122 20.600 1.00 53.78 177 ASP A CA 1
ATOM 1434 C C . ASP A 1 177 ? -13.085 10.262 20.357 1.00 53.78 177 ASP A C 1
ATOM 1436 O O . ASP A 1 177 ? -13.295 11.134 19.511 1.00 53.78 177 ASP A O 1
ATOM 1440 N N . SER A 1 178 ? -11.948 10.256 21.062 1.00 54.88 178 SER A N 1
ATOM 1441 C CA . SER A 1 178 ? -10.850 11.201 20.827 1.00 54.88 178 SER A CA 1
ATOM 1442 C C . SER A 1 178 ? -10.143 10.980 19.485 1.00 54.88 178 SER A C 1
ATOM 1444 O O . SER A 1 178 ? -9.527 11.918 18.974 1.00 54.88 178 SER A O 1
ATOM 1446 N N . SER A 1 179 ? -10.245 9.781 18.895 1.00 52.62 179 SER A N 1
ATOM 1447 C CA . SER A 1 179 ? -9.531 9.392 17.681 1.00 52.62 179 SER A CA 1
ATOM 1448 C C . SER A 1 179 ? -10.296 9.606 16.376 1.00 52.62 179 SER A C 1
ATOM 1450 O O . SER A 1 179 ? -9.677 9.719 15.316 1.00 52.62 179 SER A O 1
ATOM 1452 N N . GLN A 1 180 ? -11.615 9.812 16.429 1.00 54.19 180 GLN A N 1
ATOM 1453 C CA . GLN A 1 180 ? -12.414 10.144 15.240 1.00 54.19 180 GLN A CA 1
ATOM 1454 C C . GLN A 1 180 ? -11.959 11.451 14.563 1.00 54.19 180 GLN A C 1
ATOM 1456 O O . GLN A 1 180 ? -12.061 11.596 13.343 1.00 54.19 180 GLN A O 1
ATOM 1461 N N . ASN A 1 181 ? -11.380 12.379 15.334 1.00 56.34 181 ASN A N 1
ATOM 1462 C CA . ASN A 1 181 ? -10.783 13.609 14.809 1.00 56.34 181 ASN A CA 1
ATOM 1463 C C . ASN A 1 181 ? -9.454 13.379 14.064 1.00 56.34 181 ASN A C 1
ATOM 1465 O O . ASN A 1 181 ? -9.068 14.229 13.259 1.00 56.34 181 ASN A O 1
ATOM 1469 N N . TYR A 1 182 ? -8.765 12.247 14.273 1.00 59.53 182 TYR A N 1
ATOM 1470 C CA . TYR A 1 182 ? -7.535 11.923 13.538 1.00 59.53 182 TYR A CA 1
ATOM 1471 C C . TYR A 1 182 ? -7.823 11.487 12.093 1.00 59.53 182 TYR A C 1
ATOM 1473 O O . TYR A 1 182 ? -7.004 11.722 11.204 1.00 59.53 182 TYR A O 1
ATOM 1481 N N . PHE A 1 183 ? -9.009 10.938 11.804 1.00 68.88 183 PHE A N 1
ATOM 1482 C CA . PHE A 1 183 ? -9.367 10.417 10.477 1.00 68.88 183 PHE A CA 1
ATOM 1483 C C . PHE A 1 183 ? -10.065 11.449 9.583 1.00 68.88 183 PHE A C 1
ATOM 1485 O O . PHE A 1 183 ? -11.045 11.154 8.901 1.00 68.88 183 PHE A O 1
ATOM 1492 N N . LYS A 1 184 ? -9.540 12.677 9.542 1.00 71.25 184 LYS A N 1
ATOM 1493 C CA . LYS A 1 184 ? -10.125 13.807 8.796 1.00 71.25 184 LYS A CA 1
ATOM 1494 C C . LYS A 1 184 ? -10.465 13.478 7.335 1.00 71.25 184 LYS A C 1
ATOM 1496 O O . LYS A 1 184 ? -11.500 13.914 6.836 1.00 71.25 184 LYS A O 1
ATOM 1501 N N . TYR A 1 185 ? -9.603 12.726 6.649 1.00 70.69 185 TYR A N 1
ATOM 1502 C CA . TYR A 1 185 ? -9.825 12.337 5.253 1.00 70.69 185 TYR A CA 1
ATOM 1503 C C . TYR A 1 185 ? -10.877 11.237 5.112 1.00 70.69 185 TYR A C 1
ATOM 1505 O O . TYR A 1 185 ? -11.746 11.352 4.254 1.00 70.69 185 TYR A O 1
ATOM 1513 N N . LEU A 1 186 ? -10.872 10.237 5.999 1.00 73.44 186 LEU A N 1
ATOM 1514 C CA . LEU A 1 186 ? -11.927 9.222 6.042 1.00 73.44 186 LEU A CA 1
ATOM 1515 C C . LEU A 1 186 ? -13.294 9.882 6.254 1.00 73.44 186 LEU A C 1
ATOM 1517 O O . LEU A 1 186 ? -14.244 9.574 5.547 1.00 73.44 186 LEU A O 1
ATOM 1521 N N . SER A 1 187 ? -13.372 10.857 7.162 1.00 77.12 187 SER A N 1
ATOM 1522 C CA . SER A 1 187 ? -14.601 11.606 7.439 1.00 77.12 187 SER A CA 1
ATOM 1523 C C . SER A 1 187 ? -15.067 12.506 6.304 1.00 77.12 187 SER A C 1
ATOM 1525 O O . SER A 1 187 ? -16.251 12.829 6.228 1.00 77.12 187 SER A O 1
ATOM 1527 N N . LYS A 1 188 ? -14.159 12.893 5.406 1.00 78.31 188 LYS A N 1
ATOM 1528 C CA . LYS A 1 188 ? -14.499 13.626 4.189 1.00 78.31 188 LYS A CA 1
ATOM 1529 C C . LYS A 1 188 ? -15.093 12.701 3.123 1.00 78.31 188 LYS A C 1
ATOM 1531 O O . LYS A 1 188 ? -16.084 13.076 2.506 1.00 78.31 188 LYS A O 1
ATOM 1536 N N . GLU A 1 189 ? -14.498 11.527 2.919 1.00 79.44 189 GLU A N 1
ATOM 1537 C CA . GLU A 1 189 ? -14.943 10.557 1.904 1.00 79.44 189 GLU A CA 1
ATOM 1538 C C . GLU A 1 189 ? -16.186 9.770 2.340 1.00 79.44 189 GLU A C 1
ATOM 1540 O O . GLU A 1 189 ? -17.019 9.414 1.511 1.00 79.44 189 GLU A O 1
ATOM 1545 N N . PHE A 1 190 ? -16.359 9.569 3.649 1.00 80.62 190 PHE A N 1
ATOM 1546 C CA . PHE A 1 190 ? -17.524 8.928 4.254 1.00 80.62 190 PHE A CA 1
ATOM 1547 C C . PHE A 1 190 ? -18.209 9.907 5.223 1.00 80.62 190 PHE A C 1
ATOM 1549 O O . PHE A 1 190 ? -17.957 9.863 6.430 1.00 80.62 190 PHE A O 1
ATOM 1556 N N . PRO A 1 191 ? -19.066 10.827 4.733 1.00 76.12 191 PRO A N 1
ATOM 1557 C CA . PRO A 1 191 ? -19.721 11.832 5.575 1.00 76.12 191 PRO A CA 1
ATOM 1558 C C . PRO A 1 191 ? -20.738 11.238 6.557 1.00 76.12 191 PRO A C 1
ATOM 1560 O O . PRO A 1 191 ? -20.970 11.815 7.623 1.00 76.12 191 PRO A O 1
ATOM 1563 N N . SER A 1 192 ? -21.315 10.081 6.222 1.00 82.81 192 SER A N 1
ATOM 1564 C CA . SER A 1 192 ? -22.218 9.320 7.088 1.00 82.81 192 SER A CA 1
ATOM 1565 C C . SER A 1 192 ? -21.470 8.794 8.313 1.00 82.81 192 SER A C 1
ATOM 1567 O O . SER A 1 192 ? -20.434 8.141 8.183 1.00 82.81 192 SER A O 1
ATOM 1569 N N . SER A 1 193 ? -21.984 9.077 9.513 1.00 77.06 193 SER A N 1
ATOM 1570 C CA . SER A 1 193 ? -21.466 8.481 10.752 1.00 77.06 193 SER A CA 1
ATOM 1571 C C . SER A 1 193 ? -21.569 6.965 10.731 1.00 77.06 193 SER A C 1
ATOM 1573 O O . SER A 1 193 ? -20.671 6.285 11.220 1.00 77.06 193 SER A O 1
ATOM 1575 N N . ASP A 1 194 ? -22.636 6.453 10.129 1.00 78.19 194 ASP A N 1
ATOM 1576 C CA . ASP A 1 194 ? -22.950 5.033 10.138 1.00 78.19 194 ASP A CA 1
ATOM 1577 C C . ASP A 1 194 ? -21.949 4.276 9.257 1.00 78.19 194 ASP A C 1
ATOM 1579 O O . ASP A 1 194 ? -21.355 3.301 9.711 1.00 78.19 194 ASP A O 1
ATOM 1583 N N . ASP A 1 195 ? -21.626 4.809 8.073 1.00 78.88 195 ASP A N 1
ATOM 1584 C CA . ASP A 1 195 ? -20.616 4.223 7.178 1.00 78.88 195 ASP A CA 1
ATOM 1585 C C . ASP A 1 195 ? -19.223 4.222 7.824 1.00 78.88 195 ASP A C 1
ATOM 1587 O O . ASP A 1 195 ? -18.471 3.256 7.704 1.00 78.88 195 ASP A O 1
ATOM 1591 N N . ARG A 1 196 ? -18.865 5.284 8.559 1.00 81.06 196 ARG A N 1
ATOM 1592 C CA . ARG A 1 196 ? -17.587 5.330 9.289 1.00 81.06 196 ARG A CA 1
ATOM 1593 C C . ARG A 1 196 ? -17.533 4.317 10.419 1.00 81.06 196 ARG A C 1
ATOM 1595 O O . ARG A 1 196 ? -16.501 3.678 10.603 1.00 81.06 196 ARG A O 1
ATOM 1602 N N . ASN A 1 197 ? -18.632 4.144 11.145 1.00 77.81 197 ASN A N 1
ATOM 1603 C CA . ASN A 1 197 ? -18.725 3.148 12.207 1.00 77.81 197 ASN A CA 1
ATOM 1604 C C . ASN A 1 197 ? -18.573 1.720 11.663 1.00 77.81 197 ASN A C 1
ATOM 1606 O O . ASN A 1 197 ? -18.065 0.852 12.375 1.00 77.81 197 ASN A O 1
ATOM 1610 N N . LEU A 1 198 ? -18.936 1.474 10.397 1.00 80.19 198 LEU A N 1
ATOM 1611 C CA . LEU A 1 198 ? -18.645 0.200 9.736 1.00 80.19 198 LEU A CA 1
ATOM 1612 C C . LEU A 1 198 ? -17.138 -0.023 9.512 1.00 80.19 198 LEU A C 1
ATOM 1614 O O . LEU A 1 198 ? -16.682 -1.161 9.584 1.00 80.19 198 LEU A O 1
ATOM 1618 N N . LEU A 1 199 ? -16.368 1.041 9.262 1.00 78.31 199 LEU A N 1
ATOM 1619 C CA . LEU A 1 199 ? -14.938 0.976 8.921 1.00 78.31 199 LEU A CA 1
ATOM 1620 C C . LEU A 1 199 ? -14.005 1.007 10.138 1.00 78.31 199 LEU A C 1
ATOM 1622 O O . LEU A 1 199 ? -12.913 0.445 10.090 1.00 78.31 199 LEU A O 1
ATOM 1626 N N . LEU A 1 200 ? -14.407 1.685 11.213 1.00 76.75 200 LEU A N 1
ATOM 1627 C CA . LEU A 1 200 ? -13.559 1.927 12.387 1.00 76.75 200 LEU A CA 1
ATOM 1628 C C . LEU A 1 200 ? -13.595 0.797 13.419 1.00 76.75 200 LEU A C 1
ATOM 1630 O O . LEU A 1 200 ? -12.867 0.841 14.406 1.00 76.75 200 LEU A O 1
ATOM 1634 N N . ARG A 1 201 ? -14.428 -0.221 13.201 1.00 75.94 201 ARG A N 1
ATOM 1635 C CA . ARG A 1 201 ? -14.663 -1.293 14.164 1.00 75.94 201 ARG A CA 1
ATOM 1636 C C . ARG A 1 201 ? -14.323 -2.657 13.567 1.00 75.94 201 ARG A C 1
ATOM 1638 O O . ARG A 1 201 ? -14.439 -2.896 12.368 1.00 75.94 201 ARG A O 1
ATOM 1645 N N . LYS A 1 202 ? -13.949 -3.597 14.433 1.00 76.44 202 LYS A N 1
ATOM 1646 C CA . LYS A 1 202 ? -13.731 -4.994 14.048 1.00 76.44 202 LYS A CA 1
ATOM 1647 C C . LYS A 1 202 ? -15.059 -5.715 13.779 1.00 76.44 202 LYS A C 1
ATOM 1649 O O . LYS A 1 202 ? -15.997 -5.636 14.571 1.00 76.44 202 LYS A O 1
ATOM 1654 N N . GLY A 1 203 ? -15.100 -6.479 12.690 1.00 80.06 203 GLY A N 1
ATOM 1655 C CA . GLY A 1 203 ? -16.209 -7.383 12.388 1.00 80.06 203 GLY A CA 1
ATOM 1656 C C . GLY A 1 203 ? -16.288 -8.572 13.355 1.00 80.06 203 GLY A C 1
ATOM 1657 O O . GLY A 1 203 ? -15.282 -9.014 13.916 1.00 80.06 203 GLY A O 1
ATOM 1658 N N . VAL A 1 204 ? -17.492 -9.117 13.527 1.00 85.75 204 VAL A N 1
ATOM 1659 C CA . VAL A 1 204 ? -17.727 -10.347 14.300 1.00 85.75 204 VAL A CA 1
ATOM 1660 C C . VAL A 1 204 ? -17.708 -11.568 13.384 1.00 85.75 204 VAL A C 1
ATOM 1662 O O . VAL A 1 204 ? -18.156 -11.498 12.242 1.00 85.75 204 VAL A O 1
ATOM 1665 N N . TYR A 1 205 ? -17.188 -12.693 13.879 1.00 85.31 205 TYR A N 1
ATOM 1666 C CA . TYR A 1 205 ? -17.035 -13.919 13.093 1.00 85.31 205 TYR A CA 1
ATOM 1667 C C . TYR A 1 205 ? -17.498 -15.150 13.892 1.00 85.31 205 TYR A C 1
ATOM 1669 O O . TYR A 1 205 ? -17.107 -15.288 15.056 1.00 85.31 205 TYR A O 1
ATOM 1677 N N . PRO A 1 206 ? -18.308 -16.057 13.309 1.00 88.94 206 PRO A N 1
ATOM 1678 C CA . PRO A 1 206 ? -18.895 -17.186 14.026 1.00 88.94 206 PRO A CA 1
ATOM 1679 C C . PRO A 1 206 ? -17.934 -18.387 14.064 1.00 88.94 206 PRO A C 1
ATOM 1681 O O . PRO A 1 206 ? -18.156 -19.405 13.412 1.00 88.94 206 PRO A O 1
ATOM 1684 N N . TYR A 1 207 ? -16.842 -18.267 14.827 1.00 82.62 207 TYR A N 1
ATOM 1685 C CA . TYR A 1 207 ? -15.759 -19.264 14.857 1.00 82.62 207 TYR A CA 1
ATOM 1686 C C . TYR A 1 207 ? -16.227 -20.693 15.167 1.00 82.62 207 TYR A C 1
ATOM 1688 O O . TYR A 1 207 ? -15.744 -21.624 14.534 1.00 82.62 207 TYR A O 1
ATOM 1696 N N . GLY A 1 208 ? -17.158 -20.869 16.112 1.00 82.81 208 GLY A N 1
ATOM 1697 C CA . GLY A 1 208 ? -17.646 -22.196 16.508 1.00 82.81 208 GLY A CA 1
ATOM 1698 C C . GLY A 1 208 ? -18.585 -22.851 15.490 1.00 82.81 208 GLY A C 1
ATOM 1699 O O . GLY A 1 208 ? -18.699 -24.070 15.454 1.00 82.81 208 GLY A O 1
ATOM 1700 N N . TRP A 1 209 ? -19.248 -22.060 14.642 1.00 87.69 209 TRP A N 1
ATOM 1701 C CA . TRP A 1 209 ? -20.167 -22.575 13.622 1.00 87.69 209 TRP A CA 1
ATOM 1702 C C . TRP A 1 209 ? -19.465 -22.942 12.312 1.00 87.69 209 TRP A C 1
ATOM 1704 O O . TRP A 1 209 ? -19.961 -23.795 11.576 1.00 87.69 209 TRP A O 1
ATOM 1714 N N . VAL A 1 210 ? -18.323 -22.314 12.006 1.00 85.00 210 VAL A N 1
ATOM 1715 C CA . VAL A 1 210 ? -17.505 -22.651 10.831 1.00 85.00 210 VAL A CA 1
ATOM 1716 C C . VAL A 1 210 ? -16.651 -23.880 11.146 1.00 85.00 210 VAL A C 1
ATOM 1718 O O . VAL A 1 210 ?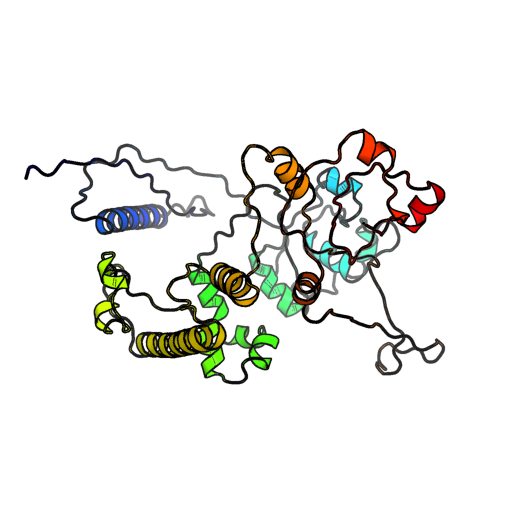 -15.457 -23.789 11.414 1.00 85.00 210 VAL A O 1
ATOM 1721 N N . ASP A 1 211 ? -17.297 -25.041 11.132 1.00 87.12 211 ASP A N 1
ATOM 1722 C CA . ASP A 1 211 ? -16.739 -26.339 11.527 1.00 87.12 211 ASP A CA 1
ATOM 1723 C C . ASP A 1 211 ? -16.275 -27.208 10.343 1.00 87.12 211 ASP A C 1
ATOM 1725 O O . ASP A 1 211 ? -15.718 -28.290 10.536 1.00 87.12 211 ASP A O 1
ATOM 1729 N N . GLY A 1 212 ? -16.466 -26.745 9.106 1.00 86.00 212 GLY A N 1
ATOM 1730 C CA . GLY A 1 212 ? -16.034 -27.470 7.918 1.00 86.00 212 GLY A CA 1
ATOM 1731 C C . GLY A 1 212 ? -16.396 -26.788 6.605 1.00 86.00 212 GLY A C 1
ATOM 1732 O O . GLY A 1 212 ? -17.092 -25.775 6.563 1.00 86.00 212 GLY A O 1
ATOM 1733 N N . GLU A 1 213 ? -15.941 -27.388 5.505 1.00 83.69 213 GLU A N 1
ATOM 1734 C CA . GLU A 1 213 ? -16.056 -26.805 4.163 1.00 83.69 213 GLU A CA 1
ATOM 1735 C C . GLU A 1 213 ? -17.512 -26.591 3.717 1.00 83.69 213 GLU A C 1
ATOM 1737 O O . GLU A 1 213 ? -17.827 -25.638 3.009 1.00 83.69 213 GLU A O 1
ATOM 1742 N N . SER A 1 214 ? -18.428 -27.444 4.187 1.00 87.75 214 SER A N 1
ATOM 1743 C CA . SER A 1 214 ? -19.854 -27.345 3.850 1.00 87.75 214 SER A CA 1
ATOM 1744 C C . SER A 1 214 ? -20.456 -25.967 4.151 1.00 87.75 214 SER A C 1
ATOM 1746 O O . SER A 1 214 ? -21.348 -25.532 3.426 1.00 87.75 214 SER A O 1
ATOM 1748 N N . LYS A 1 215 ? -19.924 -25.252 5.152 1.00 83.44 215 LYS A N 1
ATOM 1749 C CA . LYS A 1 215 ? -20.375 -23.917 5.564 1.00 83.44 215 LYS A CA 1
ATOM 1750 C C . LYS A 1 215 ? -20.080 -22.829 4.536 1.00 83.44 215 LYS A C 1
ATOM 1752 O O . LYS A 1 215 ? -20.777 -21.822 4.523 1.00 83.44 215 LYS A O 1
ATOM 1757 N N . PHE A 1 216 ? -19.117 -23.037 3.638 1.00 78.94 216 PHE A N 1
ATOM 1758 C CA . PHE A 1 216 ? -18.851 -22.109 2.533 1.00 78.94 216 PHE A CA 1
ATOM 1759 C C . PHE A 1 216 ? -19.890 -22.200 1.405 1.00 78.94 216 PHE A C 1
ATOM 1761 O O . PHE A 1 216 ? -19.926 -21.321 0.549 1.00 78.94 216 PHE A O 1
ATOM 1768 N N . ASN A 1 217 ? -20.743 -23.233 1.401 1.00 82.69 217 ASN A N 1
ATOM 1769 C CA . ASN A 1 217 ? -21.848 -23.351 0.443 1.00 82.69 217 ASN A CA 1
ATOM 1770 C C . ASN A 1 217 ? -23.123 -22.633 0.909 1.00 82.69 217 ASN A C 1
ATOM 1772 O O . ASN A 1 217 ? -24.086 -22.547 0.146 1.00 82.69 217 ASN A O 1
ATOM 1776 N N . GLU A 1 218 ? -23.152 -22.145 2.150 1.00 85.12 218 GLU A N 1
ATOM 1777 C CA . GLU A 1 218 ? -24.277 -21.376 2.669 1.00 85.12 218 GLU A CA 1
ATOM 1778 C C . GLU A 1 218 ? -24.365 -20.025 1.953 1.00 85.12 218 GLU A C 1
ATOM 1780 O O . GLU A 1 218 ? -23.364 -19.351 1.709 1.00 85.12 218 GLU A O 1
ATOM 1785 N N . THR A 1 219 ? -25.583 -19.625 1.595 1.00 83.94 219 THR A N 1
ATOM 1786 C CA . THR A 1 219 ? -25.825 -18.426 0.774 1.00 83.94 219 THR A CA 1
ATOM 1787 C C . THR A 1 219 ? -26.340 -17.238 1.578 1.00 83.94 219 THR A C 1
ATOM 1789 O O . THR A 1 219 ? -26.740 -16.233 0.994 1.00 83.94 219 THR A O 1
ATOM 1792 N N . CYS A 1 220 ? -26.404 -17.356 2.901 1.00 86.69 220 CYS A N 1
ATOM 1793 C CA . CYS A 1 220 ? -26.882 -16.307 3.787 1.00 86.69 220 CYS A CA 1
ATOM 1794 C C . CYS A 1 220 ? -26.015 -16.204 5.042 1.00 86.69 220 CYS A C 1
ATOM 1796 O O . CYS A 1 220 ? -25.305 -17.139 5.416 1.00 86.69 220 CYS A O 1
ATOM 1798 N N . LEU A 1 221 ? -26.092 -15.045 5.698 1.00 90.12 221 LEU A N 1
ATOM 1799 C CA . LEU A 1 221 ? -25.453 -14.839 6.989 1.00 90.12 221 LEU A CA 1
ATOM 1800 C C . LEU A 1 221 ? -26.003 -15.857 8.009 1.00 90.12 221 LEU A C 1
ATOM 1802 O O . LEU A 1 221 ? -27.227 -16.010 8.102 1.00 90.12 221 LEU A O 1
ATOM 1806 N N . PRO A 1 222 ? -25.145 -16.515 8.810 1.00 92.31 222 PRO A N 1
ATOM 1807 C CA . PRO A 1 222 ? -25.599 -17.441 9.838 1.00 92.31 222 PRO A CA 1
ATOM 1808 C C . PRO A 1 222 ? -26.548 -16.772 10.847 1.00 92.31 222 PRO A C 1
ATOM 1810 O O . PRO A 1 222 ? -26.465 -15.558 11.083 1.00 92.31 222 PRO A O 1
ATOM 1813 N N . PRO A 1 223 ? -27.453 -17.539 11.482 1.00 93.44 223 PRO A N 1
ATOM 1814 C CA . PRO A 1 223 ? -28.313 -17.009 12.536 1.00 93.44 223 PRO A CA 1
ATOM 1815 C C . PRO A 1 223 ? -27.474 -16.503 13.715 1.00 93.44 223 PRO A C 1
ATOM 1817 O O . PRO A 1 223 ? -26.379 -17.004 13.955 1.00 93.44 223 PRO A O 1
ATOM 1820 N N . LYS A 1 224 ? -27.996 -15.551 14.495 1.00 93.81 224 LYS A N 1
ATOM 1821 C CA . LYS A 1 224 ? -27.276 -14.961 15.641 1.00 93.81 224 LYS A CA 1
ATOM 1822 C C . LYS A 1 224 ? -26.711 -16.012 16.603 1.00 93.81 224 LYS A C 1
ATOM 1824 O O . LYS A 1 224 ? -25.590 -15.871 17.081 1.00 93.81 224 LYS A O 1
ATOM 1829 N N . ASP A 1 225 ? -27.457 -17.087 16.840 1.00 92.81 225 ASP A N 1
ATOM 1830 C CA . ASP A 1 225 ? -27.051 -18.169 17.743 1.00 92.81 225 ASP A CA 1
ATOM 1831 C C . ASP A 1 225 ? -25.770 -18.886 17.286 1.00 92.81 225 ASP A C 1
ATOM 1833 O O . ASP A 1 225 ? -25.023 -19.397 18.117 1.00 92.81 225 ASP A O 1
ATOM 1837 N N . ALA A 1 226 ? -25.460 -18.860 15.984 1.00 92.44 226 ALA A N 1
ATOM 1838 C CA . ALA A 1 226 ? -24.226 -19.408 15.423 1.00 92.44 226 ALA A CA 1
ATOM 1839 C C . ALA A 1 226 ? -22.965 -18.620 15.827 1.00 92.44 226 ALA A C 1
ATOM 1841 O O . ALA A 1 226 ? -21.853 -19.123 15.698 1.00 92.44 226 ALA A O 1
ATOM 1842 N N . PHE A 1 227 ? -23.121 -17.393 16.328 1.00 91.88 227 PHE A N 1
ATOM 1843 C CA . PHE A 1 227 ? -22.024 -16.539 16.787 1.00 91.88 227 PHE A CA 1
ATOM 1844 C C . PHE A 1 227 ? -21.714 -16.725 18.281 1.00 91.88 227 PHE A C 1
ATOM 1846 O O . PHE A 1 227 ? -21.064 -15.874 18.888 1.00 91.88 227 PHE A O 1
ATOM 1853 N N . TYR A 1 228 ? -22.182 -17.809 18.906 1.00 87.50 228 TYR A N 1
ATOM 1854 C CA . TYR A 1 228 ? -21.817 -18.122 20.286 1.00 87.50 228 TYR A CA 1
ATOM 1855 C C . TYR A 1 228 ? -20.299 -18.300 20.419 1.00 87.50 228 TYR A C 1
ATOM 1857 O O . TYR A 1 228 ? -19.673 -19.047 19.666 1.00 87.50 228 TYR A O 1
ATOM 1865 N N . ASN A 1 229 ? -19.697 -17.596 21.377 1.00 81.50 229 ASN A N 1
ATOM 1866 C CA . ASN A 1 229 ? -18.264 -17.654 21.613 1.00 81.50 229 ASN A CA 1
ATOM 1867 C C . ASN A 1 229 ? -17.954 -18.704 22.683 1.00 81.50 229 ASN A C 1
ATOM 1869 O O . ASN A 1 229 ? -18.215 -18.501 23.870 1.00 81.50 229 ASN A O 1
ATOM 1873 N N . ASP A 1 230 ? -17.340 -19.812 22.271 1.00 77.31 230 ASP A N 1
ATOM 1874 C CA . ASP A 1 230 ? -16.979 -20.903 23.175 1.00 77.31 230 ASP A CA 1
ATOM 1875 C C . ASP A 1 230 ? -15.906 -20.545 24.206 1.00 77.31 230 ASP A C 1
ATOM 1877 O O . ASP A 1 230 ? -15.839 -21.206 25.243 1.00 77.31 230 ASP A O 1
ATOM 1881 N N . LEU A 1 231 ? -15.087 -19.522 23.952 1.00 72.88 231 LEU A N 1
ATOM 1882 C CA . LEU A 1 231 ? -14.014 -19.088 24.850 1.00 72.88 231 LEU A CA 1
ATOM 1883 C C . LEU A 1 231 ? -14.548 -18.214 25.982 1.00 72.88 231 LEU A C 1
ATOM 1885 O O . LEU A 1 231 ? -14.120 -18.350 27.125 1.00 72.88 231 LEU A O 1
ATOM 1889 N N . THR A 1 232 ? -15.476 -17.309 25.670 1.00 79.38 232 THR A N 1
ATOM 1890 C CA . THR A 1 232 ? -16.095 -16.409 26.657 1.00 79.38 232 THR A CA 1
ATOM 1891 C C . THR A 1 232 ? -17.415 -16.946 27.201 1.00 79.38 232 THR A C 1
ATOM 1893 O O . THR A 1 232 ? -17.957 -16.381 28.147 1.00 79.38 232 THR A O 1
ATOM 1896 N N . LYS A 1 233 ? -17.931 -18.037 26.617 1.00 83.06 233 LYS A N 1
ATOM 1897 C CA . LYS A 1 233 ? -19.229 -18.649 26.931 1.00 83.06 233 LYS A CA 1
ATOM 1898 C C . LYS A 1 233 ? -20.386 -17.648 26.874 1.00 83.06 233 LYS A C 1
ATOM 1900 O O . LYS A 1 233 ? -21.317 -17.706 27.677 1.00 83.06 233 LYS A O 1
ATOM 1905 N N . SER A 1 234 ? -20.340 -16.747 25.898 1.00 85.25 234 SER A N 1
ATOM 1906 C CA . SER A 1 234 ? -21.321 -15.677 25.718 1.00 85.25 234 SER A CA 1
ATOM 1907 C C . SER A 1 234 ? -21.805 -15.592 24.272 1.00 85.25 234 SER A C 1
ATOM 1909 O O . SER A 1 234 ? -21.058 -15.860 23.331 1.00 85.25 234 SER A O 1
ATOM 1911 N N . HIS A 1 235 ? -23.061 -15.181 24.094 1.00 88.62 235 HIS A N 1
ATOM 1912 C CA . HIS A 1 235 ? -23.562 -14.747 22.791 1.00 88.62 235 HIS A CA 1
ATOM 1913 C C . HIS A 1 235 ? -23.052 -13.339 22.476 1.00 88.62 235 HIS A C 1
ATOM 1915 O O . HIS A 1 235 ? -22.795 -12.552 23.389 1.00 88.62 235 HIS A O 1
ATOM 1921 N N . ILE A 1 236 ? -22.962 -13.019 21.186 1.00 89.69 236 ILE A N 1
ATOM 1922 C CA . ILE A 1 236 ? -22.787 -11.637 20.731 1.00 89.69 236 ILE A CA 1
ATOM 1923 C C . ILE A 1 236 ? -24.024 -10.787 21.059 1.00 89.69 236 ILE A C 1
ATOM 1925 O O . ILE A 1 236 ? -25.146 -11.299 21.190 1.00 89.69 236 ILE A O 1
ATOM 1929 N N . SER A 1 237 ? -23.836 -9.475 21.167 1.00 91.06 237 SER A N 1
ATOM 1930 C CA . SER A 1 237 ? -24.930 -8.522 21.367 1.00 91.06 237 SER A CA 1
ATOM 1931 C C . SER A 1 237 ? -25.809 -8.382 20.111 1.00 91.06 237 SER A C 1
ATOM 1933 O O . SER A 1 237 ? -25.460 -8.831 19.016 1.00 91.06 237 SER A O 1
ATOM 1935 N N . ASP A 1 238 ? -27.002 -7.791 20.252 1.00 92.94 238 ASP A N 1
ATOM 1936 C CA . ASP A 1 238 ? -27.852 -7.473 19.089 1.00 92.94 238 ASP A CA 1
ATOM 1937 C C . ASP A 1 238 ? -27.196 -6.436 18.170 1.00 92.94 238 ASP A C 1
ATOM 1939 O O . ASP A 1 238 ? -27.275 -6.552 16.950 1.00 92.94 238 ASP A O 1
ATOM 1943 N N . GLU A 1 239 ? -26.501 -5.460 18.750 1.00 89.31 239 GLU A N 1
ATOM 1944 C CA . GLU A 1 239 ? -25.734 -4.449 18.020 1.00 89.31 239 GLU A CA 1
ATOM 1945 C C . GLU A 1 239 ? -24.571 -5.072 17.235 1.00 89.31 239 GLU A C 1
ATOM 1947 O O . GLU A 1 239 ? -24.298 -4.704 16.090 1.00 89.31 239 GLU A O 1
ATOM 1952 N N . GLU A 1 240 ? -23.909 -6.069 17.822 1.00 88.88 240 GLU A N 1
ATOM 1953 C CA . GLU A 1 240 ? -22.854 -6.816 17.153 1.00 88.88 240 GLU A CA 1
ATOM 1954 C C . GLU A 1 240 ? -23.372 -7.578 15.935 1.00 88.88 240 GLU A C 1
ATOM 1956 O O . GLU A 1 240 ? -22.765 -7.520 14.863 1.00 88.88 240 GLU A O 1
ATOM 1961 N N . TYR A 1 241 ? -24.519 -8.241 16.089 1.00 93.00 241 TYR A N 1
ATOM 1962 C CA . TYR A 1 241 ? -25.145 -9.000 15.014 1.00 93.00 241 TYR A CA 1
ATOM 1963 C C . TYR A 1 241 ? -25.731 -8.107 13.915 1.00 93.00 241 TYR A C 1
ATOM 1965 O O . TYR A 1 241 ? -25.616 -8.441 12.739 1.00 93.00 241 TYR A O 1
ATOM 1973 N N . ASN A 1 242 ? -26.333 -6.967 14.266 1.00 91.25 242 ASN A N 1
ATOM 1974 C CA . ASN A 1 242 ? -26.860 -6.024 13.277 1.00 91.25 242 ASN A CA 1
ATOM 1975 C C . ASN A 1 242 ? -25.746 -5.462 12.393 1.00 91.25 242 ASN A C 1
ATOM 1977 O O . ASN A 1 242 ? -25.864 -5.512 11.178 1.00 91.25 242 ASN A O 1
ATOM 1981 N N . HIS A 1 243 ? -24.607 -5.090 12.967 1.00 88.94 243 HIS A N 1
ATOM 1982 C CA . HIS A 1 243 ? -23.451 -4.685 12.166 1.00 88.94 243 HIS A CA 1
ATOM 1983 C C . HIS A 1 243 ? -22.923 -5.795 11.243 1.00 88.94 243 HIS A C 1
ATOM 1985 O O . HIS A 1 243 ? -22.474 -5.513 10.137 1.00 88.94 243 HIS A O 1
ATOM 1991 N N . ALA A 1 244 ? -22.976 -7.067 11.662 1.00 90.88 244 ALA A N 1
ATOM 1992 C CA . ALA A 1 244 ? -22.631 -8.178 10.773 1.00 90.88 244 ALA A CA 1
ATOM 1993 C C . ALA A 1 244 ? -23.571 -8.240 9.556 1.00 90.88 244 ALA A C 1
ATOM 1995 O O . ALA A 1 244 ? -23.120 -8.531 8.447 1.00 90.88 244 ALA A O 1
ATOM 1996 N N . LYS A 1 245 ? -24.862 -7.932 9.745 1.00 91.75 245 LYS A N 1
ATOM 1997 C CA . LYS A 1 245 ? -25.824 -7.798 8.642 1.00 91.75 245 LYS A CA 1
ATOM 1998 C C . LYS A 1 245 ? -25.492 -6.607 7.756 1.00 91.75 245 LYS A C 1
ATOM 2000 O O . LYS A 1 245 ? -25.414 -6.793 6.551 1.00 91.75 245 LYS A O 1
ATOM 2005 N N . ASP A 1 246 ? -25.209 -5.444 8.336 1.00 90.19 246 ASP A N 1
ATOM 2006 C CA . ASP A 1 246 ? -24.872 -4.240 7.569 1.00 90.19 246 ASP A CA 1
ATOM 2007 C C . ASP A 1 246 ? -23.639 -4.478 6.678 1.00 90.19 246 ASP A C 1
ATOM 2009 O O . ASP A 1 246 ? -23.651 -4.181 5.484 1.00 90.19 246 ASP A O 1
ATOM 2013 N N . LEU A 1 247 ? -22.590 -5.113 7.218 1.00 89.38 247 LEU A N 1
ATOM 2014 C CA . LEU A 1 247 ? -21.417 -5.523 6.437 1.00 89.38 247 LEU A CA 1
ATOM 2015 C C . LEU A 1 247 ? -21.759 -6.550 5.350 1.00 89.38 247 LEU A C 1
ATOM 2017 O O . LEU A 1 247 ? -21.183 -6.510 4.260 1.00 89.38 247 LEU A O 1
ATOM 2021 N N . THR A 1 248 ? -22.688 -7.465 5.632 1.00 90.25 248 THR A N 1
ATOM 2022 C CA . THR A 1 248 ? -23.164 -8.442 4.644 1.00 90.25 248 THR A CA 1
ATOM 2023 C C . THR A 1 248 ? -23.875 -7.739 3.494 1.00 90.25 248 THR A C 1
ATOM 2025 O O . THR A 1 248 ? -23.573 -8.032 2.341 1.00 90.25 248 THR A O 1
ATOM 2028 N N . ASP A 1 249 ? -24.741 -6.766 3.775 1.00 90.94 249 ASP A N 1
ATOM 2029 C CA . ASP A 1 249 ? -25.453 -5.994 2.752 1.00 90.94 249 ASP A CA 1
ATOM 2030 C C . ASP A 1 249 ? -24.479 -5.195 1.870 1.00 90.94 249 ASP A C 1
ATOM 2032 O O . ASP A 1 249 ? -24.599 -5.192 0.639 1.00 90.94 249 ASP A O 1
ATOM 2036 N N . VAL A 1 250 ? -23.455 -4.582 2.476 1.00 90.25 250 VAL A N 1
ATOM 2037 C CA . VAL A 1 250 ? -22.369 -3.905 1.746 1.00 90.25 250 VAL A CA 1
ATOM 2038 C C . VAL A 1 250 ? -21.622 -4.887 0.839 1.00 90.25 250 VAL A C 1
ATOM 2040 O O . VAL A 1 250 ? -21.369 -4.584 -0.332 1.00 90.25 250 VAL A O 1
ATOM 2043 N N . PHE A 1 251 ? -21.288 -6.079 1.339 1.00 90.44 251 PHE A N 1
ATOM 2044 C CA . PHE A 1 251 ? -20.572 -7.078 0.549 1.00 90.44 251 PHE A CA 1
ATOM 2045 C C . PHE A 1 251 ? -21.437 -7.675 -0.569 1.00 90.44 251 PHE A C 1
ATOM 2047 O O . PHE A 1 251 ? -20.952 -7.843 -1.686 1.00 90.44 251 PHE A O 1
ATOM 2054 N N . GLU A 1 252 ? -22.725 -7.924 -0.336 1.00 92.50 252 GLU A N 1
ATOM 2055 C CA . GLU A 1 252 ? -23.667 -8.363 -1.372 1.00 92.50 252 GLU A CA 1
ATOM 2056 C C . GLU A 1 252 ? -23.814 -7.311 -2.476 1.00 92.50 252 GLU A C 1
ATOM 2058 O O . GLU A 1 252 ? -23.802 -7.640 -3.668 1.00 92.50 252 GLU A O 1
ATOM 2063 N N . ARG A 1 253 ? -23.863 -6.025 -2.106 1.00 93.31 253 ARG A N 1
ATOM 2064 C CA . ARG A 1 253 ? -23.845 -4.930 -3.079 1.00 93.31 253 ARG A CA 1
ATOM 2065 C C . ARG A 1 253 ? -22.553 -4.931 -3.894 1.00 93.31 253 ARG A C 1
ATOM 2067 O O . ARG A 1 253 ? -22.613 -4.812 -5.118 1.00 93.31 253 ARG A O 1
ATOM 2074 N N . PHE A 1 254 ? -21.403 -5.119 -3.251 1.00 93.50 254 PHE A N 1
ATOM 2075 C CA . PHE A 1 254 ? -20.116 -5.240 -3.936 1.00 93.50 254 PHE A CA 1
ATOM 2076 C C . PHE A 1 254 ? -20.081 -6.445 -4.892 1.00 93.50 254 PHE A C 1
ATOM 2078 O O . PHE A 1 254 ? -19.677 -6.304 -6.048 1.00 93.50 254 PHE A O 1
ATOM 2085 N N . ARG A 1 255 ? -20.592 -7.609 -4.469 1.00 94.25 255 ARG A N 1
ATOM 2086 C CA . ARG A 1 255 ? -20.743 -8.798 -5.324 1.00 94.25 255 ARG A CA 1
ATOM 2087 C C . ARG A 1 255 ? -21.596 -8.511 -6.551 1.00 94.25 255 ARG A C 1
ATOM 2089 O O . ARG A 1 255 ? -21.211 -8.896 -7.656 1.00 94.25 255 ARG A O 1
ATOM 2096 N N . TYR A 1 256 ? -22.734 -7.842 -6.371 1.00 95.69 256 TYR A N 1
ATOM 2097 C CA . TYR A 1 256 ? -23.611 -7.446 -7.470 1.00 95.69 256 TYR A CA 1
ATOM 2098 C C . TYR A 1 256 ? -22.877 -6.555 -8.480 1.00 95.69 256 TYR A C 1
ATOM 2100 O O . TYR A 1 256 ? -22.884 -6.850 -9.675 1.00 95.69 256 TYR A O 1
ATOM 2108 N N . GLU A 1 257 ? -22.191 -5.513 -8.008 1.00 95.25 257 GLU A N 1
ATOM 2109 C CA . GLU A 1 257 ? -21.445 -4.591 -8.870 1.00 95.25 257 GLU A CA 1
ATOM 2110 C C . GLU A 1 257 ? -20.309 -5.297 -9.623 1.00 95.25 257 GLU A C 1
ATOM 2112 O O . GLU A 1 257 ? -20.159 -5.121 -10.832 1.00 95.25 257 GLU A O 1
ATOM 2117 N N . CYS A 1 258 ? -19.539 -6.163 -8.962 1.00 95.19 258 CYS A N 1
ATOM 2118 C CA . CYS A 1 258 ? -18.482 -6.936 -9.618 1.00 95.19 258 CYS A CA 1
ATOM 2119 C C . CYS A 1 258 ? -19.026 -7.916 -10.667 1.00 95.19 258 CYS A C 1
ATOM 2121 O O . CYS A 1 258 ? -18.447 -8.052 -11.749 1.00 95.19 258 CYS A O 1
ATOM 2123 N N . LYS A 1 259 ? -20.160 -8.569 -10.393 1.00 94.75 259 LYS A N 1
ATOM 2124 C CA . LYS A 1 259 ? -20.830 -9.435 -11.372 1.00 94.75 259 LYS A CA 1
ATOM 2125 C C . LYS A 1 259 ? -21.361 -8.636 -12.554 1.00 94.75 259 LYS A C 1
ATOM 2127 O O . LYS A 1 259 ? -21.192 -9.071 -13.687 1.00 94.75 259 LYS A O 1
ATOM 2132 N N . SER A 1 260 ? -21.959 -7.475 -12.308 1.00 96.19 260 SER A N 1
ATOM 2133 C CA . SER A 1 260 ? -22.487 -6.605 -13.361 1.00 96.19 260 SER A CA 1
ATOM 2134 C C . SER A 1 260 ? -21.371 -6.064 -14.260 1.00 96.19 260 SER A C 1
ATOM 2136 O O . SER A 1 260 ? -21.465 -6.149 -15.482 1.00 96.19 260 SER A O 1
ATOM 2138 N N . ASN A 1 261 ? -20.290 -5.556 -13.664 1.00 94.38 261 ASN A N 1
ATOM 2139 C CA . ASN A 1 261 ? -19.224 -4.870 -14.398 1.00 94.38 261 ASN A CA 1
ATOM 2140 C C . ASN A 1 261 ? -18.188 -5.831 -15.002 1.00 94.38 261 ASN A C 1
ATOM 2142 O O . ASN A 1 261 ? -17.720 -5.617 -16.119 1.00 94.38 261 ASN A O 1
ATOM 2146 N N . TYR A 1 262 ? -17.831 -6.905 -14.291 1.00 94.19 262 TYR A N 1
ATOM 2147 C CA . TYR A 1 262 ? -16.748 -7.818 -14.687 1.00 94.19 262 TYR A CA 1
ATOM 2148 C C . TYR A 1 262 ? -17.236 -9.243 -14.981 1.00 94.19 262 TYR A C 1
ATOM 2150 O O . TYR A 1 262 ? -16.496 -10.071 -15.524 1.00 94.19 262 TYR A O 1
ATOM 2158 N N . GLY A 1 263 ? -18.474 -9.588 -14.613 1.00 95.12 263 GLY A N 1
ATOM 2159 C CA . GLY A 1 263 ? -18.964 -10.968 -14.652 1.00 95.12 263 GLY A CA 1
ATOM 2160 C C . GLY A 1 263 ? -18.173 -11.898 -13.730 1.00 95.12 263 GLY A C 1
ATOM 2161 O O . GLY A 1 263 ? -17.994 -13.066 -14.072 1.00 95.12 263 GLY A O 1
ATOM 2162 N N . LEU A 1 264 ? -17.606 -11.367 -12.645 1.00 95.75 264 LEU A N 1
ATOM 2163 C CA . LEU A 1 264 ? -16.827 -12.106 -11.653 1.00 95.75 264 LEU A CA 1
ATOM 2164 C C . LEU A 1 264 ? -17.476 -11.930 -10.280 1.00 95.75 264 LEU A C 1
ATOM 2166 O O . LEU A 1 264 ? -17.898 -10.830 -9.934 1.00 95.75 264 LEU A O 1
ATOM 2170 N N . ASP A 1 265 ? -17.554 -13.011 -9.508 1.00 94.06 265 ASP A N 1
ATOM 2171 C CA . ASP A 1 265 ? -18.014 -12.960 -8.120 1.00 94.06 265 ASP A CA 1
ATOM 2172 C C . ASP A 1 265 ? -16.802 -12.788 -7.194 1.00 94.06 265 ASP A C 1
ATOM 2174 O O . ASP A 1 265 ? -15.946 -13.677 -7.178 1.00 94.06 265 ASP A O 1
ATOM 2178 N N . PRO A 1 266 ? -16.699 -11.691 -6.423 1.00 92.81 266 PRO A N 1
ATOM 2179 C CA . PRO A 1 266 ? -15.577 -11.474 -5.518 1.00 92.81 266 PRO A CA 1
ATOM 2180 C C . PRO A 1 266 ? -15.498 -12.538 -4.415 1.00 92.81 266 PRO A C 1
ATOM 2182 O O . PRO A 1 266 ? -14.413 -12.768 -3.897 1.00 92.81 266 PRO A O 1
ATOM 2185 N N . ALA A 1 267 ? -16.591 -13.253 -4.111 1.00 89.31 267 ALA A N 1
ATOM 2186 C CA . ALA A 1 267 ? -16.589 -14.355 -3.146 1.00 89.31 267 ALA A CA 1
ATOM 2187 C C . ALA A 1 267 ? -15.732 -15.566 -3.579 1.00 89.31 267 ALA A C 1
ATOM 2189 O O . ALA A 1 267 ? -15.420 -16.420 -2.755 1.00 89.31 267 ALA A O 1
ATOM 2190 N N . HIS A 1 268 ? -15.330 -15.649 -4.853 1.00 89.94 268 HIS A N 1
ATOM 2191 C CA . HIS A 1 268 ? -14.424 -16.692 -5.356 1.00 89.94 268 HIS A CA 1
ATOM 2192 C C . HIS A 1 268 ? -12.944 -16.286 -5.335 1.00 89.94 268 HIS A C 1
ATOM 2194 O O . HIS A 1 268 ? -12.101 -17.010 -5.865 1.00 89.94 268 HIS A O 1
ATOM 2200 N N . PHE A 1 269 ? -12.612 -15.138 -4.743 1.00 88.94 269 PHE A N 1
ATOM 2201 C CA . PHE A 1 269 ? -11.244 -14.644 -4.650 1.00 88.94 269 PHE A CA 1
ATOM 2202 C C . PHE A 1 269 ? -10.848 -14.466 -3.190 1.00 88.94 269 PHE A C 1
ATOM 2204 O O . PHE A 1 269 ? -11.588 -13.893 -2.398 1.00 88.94 269 PHE A O 1
ATOM 2211 N N . TYR A 1 270 ? -9.637 -14.905 -2.847 1.00 84.31 270 TYR A N 1
ATOM 2212 C CA . TYR A 1 270 ? -9.086 -14.697 -1.507 1.00 84.31 270 TYR A CA 1
ATOM 2213 C C . TYR A 1 270 ? -8.796 -13.221 -1.207 1.00 84.31 270 TYR A C 1
ATOM 2215 O O . TYR A 1 270 ? -8.777 -12.825 -0.046 1.00 84.31 270 TYR A O 1
ATOM 2223 N N . THR A 1 271 ? -8.520 -12.411 -2.237 1.00 88.44 271 THR A N 1
ATOM 2224 C CA . THR A 1 271 ? -8.093 -11.017 -2.076 1.00 88.44 271 THR A CA 1
ATOM 2225 C C . THR A 1 271 ? -8.621 -10.120 -3.198 1.00 88.44 271 THR A C 1
ATOM 2227 O O . THR A 1 271 ? -8.794 -10.554 -4.343 1.00 88.44 271 THR A O 1
ATOM 2230 N N . SER A 1 272 ? -8.818 -8.834 -2.892 1.00 88.06 272 SER A N 1
ATOM 2231 C CA . SER A 1 272 ? -9.222 -7.821 -3.877 1.00 88.06 272 SER A CA 1
ATOM 2232 C C . SER A 1 272 ? -8.223 -7.658 -5.037 1.00 88.06 272 SER A C 1
ATOM 2234 O O . SER A 1 272 ? -8.681 -7.542 -6.173 1.00 88.06 272 SER A O 1
ATOM 2236 N N . PRO A 1 273 ? -6.886 -7.715 -4.834 1.00 91.69 273 PRO A N 1
ATOM 2237 C CA . PRO A 1 273 ? -5.934 -7.742 -5.947 1.00 91.69 273 PRO A CA 1
ATOM 2238 C C . PRO A 1 273 ? -6.113 -8.946 -6.881 1.00 91.69 273 PRO A C 1
ATOM 2240 O O . PRO A 1 273 ? -6.017 -8.784 -8.093 1.00 91.69 273 PRO A O 1
ATOM 2243 N N . GLY A 1 274 ? -6.429 -10.136 -6.353 1.00 93.12 274 GLY A N 1
ATOM 2244 C CA . GLY A 1 274 ? -6.691 -11.322 -7.178 1.00 93.12 274 GLY A CA 1
ATOM 2245 C C . GLY A 1 274 ? -7.934 -11.170 -8.062 1.00 93.12 274 GLY A C 1
ATOM 2246 O O . GLY A 1 274 ? -7.912 -11.531 -9.244 1.00 93.12 274 GLY A O 1
ATOM 2247 N N . LEU A 1 275 ? -8.997 -10.570 -7.513 1.00 94.56 275 LEU A N 1
ATOM 2248 C CA . LEU A 1 275 ? -10.183 -10.177 -8.276 1.00 94.56 275 LEU A CA 1
ATOM 2249 C C . LEU A 1 275 ? -9.832 -9.147 -9.354 1.00 94.56 275 LEU A C 1
ATOM 2251 O O . LEU A 1 275 ? -10.203 -9.335 -10.510 1.00 94.56 275 LEU A O 1
ATOM 2255 N N . ALA A 1 276 ? -9.126 -8.074 -8.985 1.00 92.62 276 ALA A N 1
ATOM 2256 C CA . ALA A 1 276 ? -8.758 -6.999 -9.903 1.00 92.62 276 ALA A CA 1
ATOM 2257 C C . ALA A 1 276 ? -7.894 -7.519 -11.061 1.00 92.62 276 ALA A C 1
ATOM 2259 O O . ALA A 1 276 ? -8.163 -7.204 -12.217 1.00 92.62 276 ALA A O 1
ATOM 2260 N N . TRP A 1 277 ? -6.920 -8.383 -10.766 1.00 91.69 277 TRP A N 1
ATOM 2261 C CA . TRP A 1 277 ? -6.088 -9.055 -11.763 1.00 91.69 277 TRP A CA 1
ATOM 2262 C C . TRP A 1 277 ? -6.919 -9.898 -12.735 1.00 91.69 277 TRP A C 1
ATOM 2264 O O . TRP A 1 277 ? -6.796 -9.776 -13.954 1.00 91.69 277 TRP A O 1
ATOM 2274 N N . SER A 1 278 ? -7.828 -10.714 -12.203 1.00 93.81 278 SER A N 1
ATOM 2275 C CA . SER A 1 278 ? -8.691 -11.571 -13.020 1.00 93.81 278 SER A CA 1
ATOM 2276 C C . SER A 1 278 ? -9.685 -10.761 -13.854 1.00 93.81 278 SER A C 1
ATOM 2278 O O . SER A 1 278 ? -9.939 -11.096 -15.012 1.00 93.81 278 SER A O 1
ATOM 2280 N N . ALA A 1 279 ? -10.219 -9.671 -13.297 1.00 94.38 279 ALA A N 1
ATOM 2281 C CA . ALA A 1 279 ? -11.058 -8.722 -14.016 1.00 94.38 279 ALA A CA 1
ATOM 2282 C C . ALA A 1 279 ? -10.276 -8.066 -15.160 1.00 94.38 279 ALA A C 1
ATOM 2284 O O . ALA A 1 279 ? -10.758 -8.059 -16.292 1.00 94.38 279 ALA A O 1
ATOM 2285 N N . ALA A 1 280 ? -9.051 -7.600 -14.898 1.00 91.56 280 ALA A N 1
ATOM 2286 C CA . ALA A 1 280 ? -8.185 -6.990 -15.900 1.00 91.56 280 ALA A CA 1
ATOM 2287 C C . ALA A 1 280 ? -7.903 -7.949 -17.066 1.00 91.56 280 ALA A C 1
ATOM 2289 O O . ALA A 1 280 ? -8.145 -7.593 -18.220 1.00 91.56 280 ALA A O 1
ATOM 2290 N N . LEU A 1 281 ? -7.481 -9.188 -16.792 1.00 92.19 281 LEU A N 1
ATOM 2291 C CA . LEU A 1 281 ? -7.245 -10.200 -17.831 1.00 92.19 281 LEU A CA 1
ATOM 2292 C C . LEU A 1 281 ? -8.514 -10.536 -18.625 1.00 92.19 281 LEU A C 1
ATOM 2294 O O . LEU A 1 281 ? -8.472 -10.655 -19.850 1.00 92.19 281 LEU A O 1
ATOM 2298 N N . LYS A 1 282 ? -9.663 -10.653 -17.952 1.00 93.25 282 LYS A N 1
ATOM 2299 C CA . LYS A 1 282 ? -10.941 -10.967 -18.601 1.00 93.25 282 LYS A CA 1
ATOM 2300 C C . LYS A 1 282 ? -11.432 -9.840 -19.513 1.00 93.25 282 LYS A C 1
ATOM 2302 O O . LYS A 1 282 ? -11.926 -10.119 -20.605 1.00 93.25 282 LYS A O 1
ATOM 2307 N N . VAL A 1 283 ? -11.305 -8.589 -19.072 1.00 91.50 283 VAL A N 1
ATOM 2308 C CA . VAL A 1 283 ? -11.733 -7.399 -19.824 1.00 91.50 283 VAL A CA 1
ATOM 2309 C C . VAL A 1 283 ? -10.808 -7.153 -21.013 1.00 91.50 283 VAL A C 1
ATOM 2311 O O . VAL A 1 283 ? -11.283 -7.005 -22.138 1.00 91.50 283 VAL A O 1
ATOM 2314 N N . THR A 1 284 ? -9.493 -7.166 -20.785 1.00 90.94 284 THR A N 1
ATOM 2315 C CA . THR A 1 284 ? -8.488 -6.909 -21.832 1.00 90.94 284 THR A CA 1
ATOM 2316 C C . THR A 1 284 ? -8.342 -8.069 -22.811 1.00 90.94 284 THR A C 1
ATOM 2318 O O . THR A 1 284 ? -7.922 -7.863 -23.947 1.00 90.94 284 THR A O 1
ATOM 2321 N N . LYS A 1 285 ? -8.676 -9.296 -22.383 1.00 92.56 285 LYS A N 1
ATOM 2322 C CA . LYS A 1 285 ? -8.409 -10.547 -23.114 1.00 92.56 285 LYS A CA 1
ATOM 2323 C C . LYS A 1 285 ? -6.925 -10.725 -23.454 1.00 92.56 285 LYS A C 1
ATOM 2325 O O . LYS A 1 285 ? -6.588 -11.453 -24.392 1.00 92.56 285 LYS A O 1
ATOM 2330 N N . CYS A 1 286 ? -6.051 -10.057 -22.702 1.00 89.62 286 CYS A N 1
ATOM 2331 C CA . CYS A 1 286 ? -4.613 -10.167 -22.855 1.00 89.62 286 CYS A CA 1
ATOM 2332 C C . CYS A 1 286 ? -4.172 -11.609 -22.568 1.00 89.62 286 CYS A C 1
ATOM 2334 O O . CYS A 1 286 ? -4.683 -12.262 -21.656 1.00 89.62 286 CYS A O 1
ATOM 2336 N N . LYS A 1 287 ? -3.222 -12.111 -23.360 1.00 91.94 287 LYS A N 1
ATOM 2337 C CA . LYS A 1 287 ? -2.570 -13.399 -23.124 1.00 91.94 287 LYS A CA 1
ATOM 2338 C C . LYS A 1 287 ? -1.148 -13.129 -22.673 1.00 91.94 287 LYS A C 1
ATOM 2340 O O . LYS A 1 287 ? -0.346 -12.649 -23.467 1.00 91.94 287 LYS A O 1
ATOM 2345 N N . LEU A 1 288 ? -0.874 -13.444 -21.416 1.00 92.19 288 LEU A N 1
ATOM 2346 C CA . LEU A 1 288 ? 0.464 -13.353 -20.854 1.00 92.19 288 LEU A CA 1
ATOM 2347 C C . LEU A 1 288 ? 1.213 -14.658 -21.118 1.00 92.19 288 LEU A C 1
ATOM 2349 O O . LEU A 1 288 ? 0.661 -15.745 -20.929 1.00 92.19 288 LEU A O 1
ATOM 2353 N N . GLU A 1 289 ? 2.453 -14.546 -21.578 1.00 91.38 289 GLU A N 1
ATOM 2354 C CA . GLU A 1 289 ? 3.374 -15.674 -21.637 1.00 91.38 289 GLU A CA 1
ATOM 2355 C C . GLU A 1 289 ? 3.706 -16.131 -20.217 1.00 91.38 289 GLU A C 1
ATOM 2357 O O . GLU A 1 289 ? 4.016 -15.325 -19.339 1.00 91.38 289 GLU A O 1
ATOM 2362 N N . LEU A 1 290 ? 3.609 -17.439 -19.989 1.00 88.75 290 LEU A N 1
ATOM 2363 C CA . LEU A 1 290 ? 4.045 -18.033 -18.736 1.00 88.75 290 LEU A CA 1
ATOM 2364 C C . LEU A 1 290 ? 5.562 -18.151 -18.751 1.00 88.75 290 LEU A C 1
ATOM 2366 O O . LEU A 1 290 ? 6.138 -18.660 -19.707 1.00 88.75 290 LEU A O 1
ATOM 2370 N N . ILE A 1 291 ? 6.183 -17.724 -17.660 1.00 84.06 291 ILE A N 1
ATOM 2371 C CA . ILE A 1 291 ? 7.612 -17.905 -17.456 1.00 84.06 291 ILE A CA 1
ATOM 2372 C C . ILE A 1 291 ? 7.856 -19.362 -17.077 1.00 84.06 291 ILE A C 1
ATOM 2374 O O . ILE A 1 291 ? 7.380 -19.837 -16.046 1.00 84.06 291 ILE A O 1
ATOM 2378 N N . THR A 1 292 ? 8.580 -20.065 -17.937 1.00 85.25 292 THR A N 1
ATOM 2379 C CA . THR A 1 292 ? 8.957 -21.470 -17.789 1.00 85.25 292 THR A CA 1
ATOM 2380 C C . THR A 1 292 ? 10.454 -21.602 -17.501 1.00 85.25 292 THR A C 1
ATOM 2382 O O . THR A 1 292 ? 11.211 -20.632 -17.602 1.00 85.25 292 THR A O 1
ATOM 2385 N N . ASP A 1 293 ? 10.894 -22.802 -17.109 1.00 79.56 293 ASP A N 1
ATOM 2386 C CA . ASP A 1 293 ? 12.279 -23.051 -16.679 1.00 79.56 293 ASP A CA 1
ATOM 2387 C C . ASP A 1 293 ? 13.329 -22.668 -17.740 1.00 79.56 293 ASP A C 1
ATOM 2389 O O . ASP A 1 293 ? 14.441 -22.273 -17.394 1.00 79.56 293 ASP A O 1
ATOM 2393 N N . ASP A 1 294 ? 12.980 -22.729 -19.026 1.00 81.12 294 ASP A N 1
ATOM 2394 C CA . ASP A 1 294 ? 13.839 -22.360 -20.157 1.00 81.12 294 ASP A CA 1
ATOM 2395 C C . ASP A 1 294 ? 14.131 -20.854 -20.266 1.00 81.12 294 ASP A C 1
ATOM 2397 O O . ASP A 1 294 ? 15.120 -20.479 -20.894 1.00 81.12 294 ASP A O 1
ATOM 2401 N N . ILE A 1 295 ? 13.332 -19.997 -19.623 1.00 82.31 295 ILE A N 1
ATOM 2402 C CA . ILE A 1 295 ? 13.543 -18.539 -19.567 1.00 82.31 295 ILE A CA 1
ATOM 2403 C C . ILE A 1 295 ? 13.730 -18.017 -18.135 1.00 82.31 295 ILE A C 1
ATOM 2405 O O . ILE A 1 295 ? 13.589 -16.820 -17.873 1.00 82.31 295 ILE A O 1
ATOM 2409 N N . ARG A 1 296 ? 14.104 -18.900 -17.199 1.00 85.38 296 ARG A N 1
ATOM 2410 C CA . ARG A 1 296 ? 14.343 -18.562 -15.785 1.00 85.38 296 ARG A CA 1
ATOM 2411 C C . ARG A 1 296 ? 15.339 -17.415 -15.598 1.00 85.38 296 ARG A C 1
ATOM 2413 O O . ARG A 1 296 ? 15.128 -16.560 -14.743 1.00 85.38 296 ARG A O 1
ATOM 2420 N N . ASP A 1 297 ? 16.405 -17.375 -16.389 1.00 87.88 297 ASP A N 1
ATOM 2421 C CA . ASP A 1 297 ? 17.429 -16.333 -16.254 1.00 87.88 297 ASP A CA 1
ATOM 2422 C C . ASP A 1 297 ? 16.902 -14.954 -16.677 1.00 87.88 297 ASP A C 1
ATOM 2424 O O . ASP A 1 297 ? 17.264 -13.945 -16.076 1.00 87.88 297 ASP A O 1
ATOM 2428 N N . VAL A 1 298 ? 15.969 -14.905 -17.636 1.00 88.12 298 VAL A N 1
ATOM 2429 C CA . VAL A 1 298 ? 15.270 -13.663 -18.002 1.00 88.12 298 VAL A CA 1
ATOM 2430 C C . VAL A 1 298 ? 14.365 -13.203 -16.861 1.00 88.12 298 VAL A C 1
ATOM 2432 O O . VAL A 1 298 ? 14.320 -12.015 -16.558 1.00 88.12 298 VAL A O 1
ATOM 2435 N N . TYR A 1 299 ? 13.677 -14.128 -16.186 1.00 87.50 299 TYR A N 1
ATOM 2436 C CA . TYR A 1 299 ? 12.886 -13.786 -15.002 1.00 87.50 299 TYR A CA 1
ATOM 2437 C C . TYR A 1 299 ? 13.743 -13.187 -13.891 1.00 87.50 299 TYR A C 1
ATOM 2439 O O . TYR A 1 299 ? 13.393 -12.134 -13.371 1.00 87.50 299 TYR A O 1
ATOM 2447 N N . LEU A 1 300 ? 14.872 -13.818 -13.558 1.00 87.81 300 LEU A N 1
ATOM 2448 C CA . LEU A 1 300 ? 15.771 -13.318 -12.514 1.00 87.81 300 LEU A CA 1
ATOM 2449 C C . LEU A 1 300 ? 16.329 -11.934 -12.854 1.00 87.81 300 LEU A C 1
ATOM 2451 O O . LEU A 1 300 ? 16.460 -11.090 -11.972 1.00 87.81 300 LEU A O 1
ATOM 2455 N N . PHE A 1 301 ? 16.617 -11.695 -14.133 1.00 89.88 301 PHE A N 1
ATOM 2456 C CA . PHE A 1 301 ? 17.031 -10.390 -14.634 1.00 89.88 301 PHE A CA 1
ATOM 2457 C C . PHE A 1 301 ? 15.934 -9.322 -14.476 1.00 89.88 301 PHE A C 1
ATOM 2459 O O . PHE A 1 301 ? 16.202 -8.206 -14.042 1.00 89.88 301 PHE A O 1
ATOM 2466 N N . ILE A 1 302 ? 14.676 -9.655 -14.779 1.00 88.81 302 ILE A N 1
ATOM 2467 C CA . ILE A 1 302 ? 13.547 -8.732 -14.582 1.00 88.81 302 ILE A CA 1
ATOM 2468 C C . ILE A 1 302 ? 13.307 -8.487 -13.087 1.00 88.81 302 ILE A C 1
ATOM 2470 O O . ILE A 1 302 ? 13.119 -7.344 -12.671 1.00 88.81 302 ILE A O 1
ATOM 2474 N N . GLU A 1 303 ? 13.333 -9.547 -12.277 1.00 87.38 303 GLU A N 1
ATOM 2475 C CA . GLU A 1 303 ? 13.113 -9.491 -10.832 1.00 87.38 303 GLU A CA 1
ATOM 2476 C C . GLU A 1 303 ? 14.162 -8.611 -10.141 1.00 87.38 303 GLU A C 1
ATOM 2478 O O . GLU A 1 303 ? 13.805 -7.757 -9.326 1.00 87.38 303 GLU A O 1
ATOM 2483 N N . SER A 1 304 ? 15.441 -8.749 -10.511 1.00 88.00 304 SER A N 1
ATOM 2484 C CA . SER A 1 304 ? 16.532 -7.932 -9.964 1.00 88.00 304 SER A CA 1
ATOM 2485 C C . SER A 1 304 ? 16.409 -6.450 -10.335 1.00 88.00 304 SER A C 1
ATOM 2487 O O . SER A 1 304 ? 16.896 -5.588 -9.594 1.00 88.00 304 SER A O 1
ATOM 2489 N N . GLY A 1 305 ? 15.724 -6.141 -11.440 1.00 85.06 305 GLY A N 1
ATOM 2490 C CA . GLY A 1 305 ? 15.425 -4.788 -11.903 1.00 85.06 305 GLY A CA 1
ATOM 2491 C C . GLY A 1 305 ? 14.190 -4.148 -11.260 1.00 85.06 305 GLY A C 1
ATOM 2492 O O . GLY A 1 305 ? 14.017 -2.935 -11.367 1.00 85.06 305 GLY A O 1
ATOM 2493 N N . MET A 1 306 ? 13.337 -4.906 -10.560 1.00 85.69 306 MET A N 1
ATOM 2494 C CA . MET A 1 306 ? 12.118 -4.346 -9.966 1.00 85.69 306 MET A CA 1
ATOM 2495 C C . MET A 1 306 ? 12.444 -3.344 -8.851 1.00 85.69 306 MET A C 1
ATOM 2497 O O . MET A 1 306 ? 13.223 -3.618 -7.934 1.00 85.69 306 MET A O 1
ATOM 2501 N N . ARG A 1 307 ? 11.826 -2.163 -8.911 1.00 85.38 307 ARG A N 1
ATOM 2502 C CA . ARG A 1 307 ? 11.938 -1.100 -7.902 1.00 85.38 307 ARG A CA 1
ATOM 2503 C C . ARG A 1 307 ? 10.547 -0.620 -7.496 1.00 85.38 307 ARG A C 1
ATOM 2505 O O . ARG A 1 307 ? 9.594 -0.721 -8.265 1.00 85.38 307 ARG A O 1
ATOM 2512 N N . GLY A 1 308 ? 10.438 -0.130 -6.263 1.00 85.88 308 GLY A N 1
ATOM 2513 C CA . GLY A 1 308 ? 9.223 0.509 -5.759 1.00 85.88 308 GLY A CA 1
ATOM 2514 C C . GLY A 1 308 ? 9.055 1.938 -6.279 1.00 85.88 308 GLY A C 1
ATOM 2515 O O . GLY A 1 308 ? 9.792 2.392 -7.153 1.00 85.88 308 GLY A O 1
ATOM 2516 N N . GLY A 1 309 ? 8.091 2.664 -5.713 1.00 83.12 309 GLY A N 1
ATOM 2517 C CA . GLY A 1 309 ? 7.934 4.092 -5.985 1.00 83.12 309 GLY A CA 1
ATOM 2518 C C . GLY A 1 309 ? 9.159 4.896 -5.540 1.00 83.12 309 GLY A C 1
ATOM 2519 O O . GLY A 1 309 ? 9.767 4.603 -4.509 1.00 83.12 309 GLY A O 1
ATOM 2520 N N . ILE A 1 310 ? 9.509 5.923 -6.314 1.00 83.81 310 ILE A N 1
ATOM 2521 C CA . ILE A 1 310 ? 10.576 6.860 -5.956 1.00 83.81 310 ILE A CA 1
ATOM 2522 C C . ILE A 1 310 ? 10.068 7.742 -4.812 1.00 83.81 310 ILE A C 1
ATOM 2524 O O . ILE A 1 310 ? 9.055 8.425 -4.951 1.00 83.81 310 ILE A O 1
ATOM 2528 N N . SER A 1 311 ? 10.776 7.727 -3.685 1.00 83.25 311 SER A N 1
ATOM 2529 C CA . SER A 1 311 ? 10.503 8.586 -2.533 1.00 83.25 311 SER A CA 1
ATOM 2530 C C . SER A 1 311 ? 11.786 9.295 -2.135 1.00 83.25 311 SER A C 1
ATOM 2532 O O . SER A 1 311 ? 12.725 8.660 -1.659 1.00 83.25 311 SER A O 1
ATOM 2534 N N . GLN A 1 312 ? 11.822 10.611 -2.325 1.00 76.25 312 GLN A N 1
ATOM 2535 C CA . GLN A 1 312 ? 13.027 11.410 -2.157 1.00 76.25 312 GLN A CA 1
ATOM 2536 C C . GLN A 1 312 ? 12.714 12.790 -1.583 1.00 76.25 312 GLN A C 1
ATOM 2538 O O . GLN A 1 312 ? 11.674 13.379 -1.872 1.00 76.25 312 GLN A O 1
ATOM 2543 N N . ILE A 1 313 ? 13.658 13.318 -0.803 1.00 76.12 313 ILE A N 1
ATOM 2544 C CA . ILE A 1 313 ? 13.650 14.694 -0.309 1.00 76.12 313 ILE A CA 1
ATOM 2545 C C . ILE A 1 313 ? 14.880 15.401 -0.886 1.00 76.12 313 ILE A C 1
ATOM 2547 O O . ILE A 1 313 ? 15.950 15.360 -0.286 1.00 76.12 313 ILE A O 1
ATOM 2551 N N . SER A 1 314 ? 14.732 16.033 -2.053 1.00 72.31 314 SER A N 1
ATOM 2552 C CA . SER A 1 314 ? 15.838 16.743 -2.725 1.00 72.31 314 SER A CA 1
ATOM 2553 C C . SER A 1 314 ? 16.163 18.095 -2.082 1.00 72.31 314 SER A C 1
ATOM 2555 O O . SER A 1 314 ? 17.257 18.609 -2.240 1.00 72.31 314 SER A O 1
ATOM 2557 N N . ASN A 1 315 ? 15.220 18.685 -1.340 1.00 70.44 315 ASN A N 1
ATOM 2558 C CA . ASN A 1 315 ? 15.435 19.904 -0.562 1.00 70.44 315 ASN A CA 1
ATOM 2559 C C . ASN A 1 315 ? 14.908 19.688 0.855 1.00 70.44 315 ASN A C 1
ATOM 2561 O O . ASN A 1 315 ? 13.710 19.490 1.051 1.00 70.44 315 ASN A O 1
ATOM 2565 N N . ARG A 1 316 ? 15.795 19.745 1.855 1.00 68.62 316 ARG A N 1
ATOM 2566 C CA . ARG A 1 316 ? 15.436 19.496 3.266 1.00 68.62 316 ARG A CA 1
ATOM 2567 C C . ARG A 1 316 ? 14.528 20.577 3.858 1.00 68.62 316 ARG A C 1
ATOM 2569 O O . ARG A 1 316 ? 13.827 20.314 4.830 1.00 68.62 316 ARG A O 1
ATOM 2576 N N . TYR A 1 317 ? 14.546 21.780 3.287 1.00 80.56 317 TYR A N 1
ATOM 2577 C CA . TYR A 1 317 ? 13.707 22.898 3.702 1.00 80.56 317 TYR A CA 1
ATOM 2578 C C . TYR A 1 317 ? 13.441 23.840 2.526 1.00 80.56 317 TYR A C 1
ATOM 2580 O O . TYR A 1 317 ? 14.362 24.215 1.803 1.00 80.56 317 TYR A O 1
ATOM 2588 N N . ALA A 1 318 ? 12.187 24.251 2.355 1.00 82.69 318 ALA A N 1
ATOM 2589 C CA . ALA A 1 318 ? 11.791 25.271 1.395 1.00 82.69 318 ALA A CA 1
ATOM 2590 C C . ALA A 1 318 ? 10.725 26.174 2.024 1.00 82.69 318 ALA A C 1
ATOM 2592 O O . ALA A 1 318 ? 9.770 25.689 2.630 1.00 82.69 318 ALA A O 1
ATOM 2593 N N . ALA A 1 319 ? 10.875 27.488 1.861 1.00 87.69 319 ALA A N 1
ATOM 2594 C CA . ALA A 1 319 ? 9.929 28.482 2.355 1.00 87.69 319 ALA A CA 1
ATOM 2595 C C . ALA A 1 319 ? 9.554 29.456 1.235 1.00 87.69 319 ALA A C 1
ATOM 2597 O O . ALA A 1 319 ? 10.417 29.982 0.534 1.00 87.69 319 ALA A O 1
ATOM 2598 N N . ALA A 1 320 ? 8.256 29.705 1.079 1.00 91.94 320 ALA A N 1
ATOM 2599 C CA . ALA A 1 320 ? 7.716 30.631 0.092 1.00 91.94 320 ALA A CA 1
ATOM 2600 C C . ALA A 1 320 ? 7.352 31.979 0.731 1.00 91.94 320 ALA A C 1
ATOM 2602 O O . ALA A 1 320 ? 6.684 32.021 1.766 1.00 91.94 320 ALA A O 1
ATOM 2603 N N . ASN A 1 321 ? 7.720 33.084 0.078 1.00 95.38 321 ASN A N 1
ATOM 2604 C CA . ASN A 1 321 ? 7.274 34.430 0.432 1.00 95.38 321 ASN A CA 1
ATOM 2605 C C . ASN A 1 321 ? 5.851 34.666 -0.099 1.00 95.38 321 ASN A C 1
ATOM 2607 O O . ASN A 1 321 ? 5.633 35.370 -1.085 1.00 95.38 321 ASN A O 1
ATOM 2611 N N . ASN A 1 322 ? 4.868 34.013 0.513 1.00 94.12 322 ASN A N 1
ATOM 2612 C CA . ASN A 1 322 ? 3.502 34.005 0.007 1.00 94.12 322 ASN A CA 1
ATOM 2613 C C . ASN A 1 322 ? 2.706 35.217 0.522 1.00 94.12 322 ASN A C 1
ATOM 2615 O O . ASN A 1 322 ? 2.351 35.278 1.698 1.00 94.12 322 ASN A O 1
ATOM 2619 N N . LYS A 1 323 ? 2.341 36.145 -0.374 1.00 94.12 323 LYS A N 1
ATOM 2620 C CA . LYS A 1 323 ? 1.547 37.352 -0.056 1.00 94.12 323 LYS A CA 1
ATOM 2621 C C . LYS A 1 323 ? 0.175 37.088 0.570 1.00 94.12 323 LYS A C 1
ATOM 2623 O O . LYS A 1 323 ? -0.397 37.984 1.184 1.00 94.12 323 LYS A O 1
ATOM 2628 N N . TYR A 1 324 ? -0.364 35.878 0.413 1.00 91.81 324 TYR A N 1
ATOM 2629 C CA . TYR A 1 324 ? -1.630 35.465 1.023 1.00 91.81 324 TYR A CA 1
ATOM 2630 C C . TYR A 1 324 ? -1.463 34.918 2.448 1.00 91.81 324 TYR A C 1
ATOM 2632 O O . TYR A 1 324 ? -2.458 34.569 3.077 1.00 91.81 324 TYR A O 1
ATOM 2640 N N . ILE A 1 325 ? -0.232 34.859 2.972 1.00 90.81 325 ILE A N 1
ATOM 2641 C CA . ILE A 1 325 ? 0.081 34.450 4.346 1.00 90.81 325 ILE A CA 1
ATOM 2642 C C . ILE A 1 325 ? 0.735 35.643 5.071 1.00 90.81 325 ILE A C 1
ATOM 2644 O O . ILE A 1 325 ? 1.960 35.720 5.166 1.00 90.81 325 ILE A O 1
ATOM 2648 N N . PRO A 1 326 ? -0.058 36.592 5.615 1.00 87.88 326 PRO A N 1
ATOM 2649 C CA . PRO A 1 326 ? 0.463 37.859 6.141 1.00 87.88 326 PRO A CA 1
ATOM 2650 C C . PRO A 1 326 ? 1.476 37.707 7.280 1.00 87.88 326 PRO A C 1
ATOM 2652 O O . PRO A 1 326 ? 2.318 38.575 7.470 1.00 87.88 326 PRO A O 1
ATOM 2655 N N . LYS A 1 327 ? 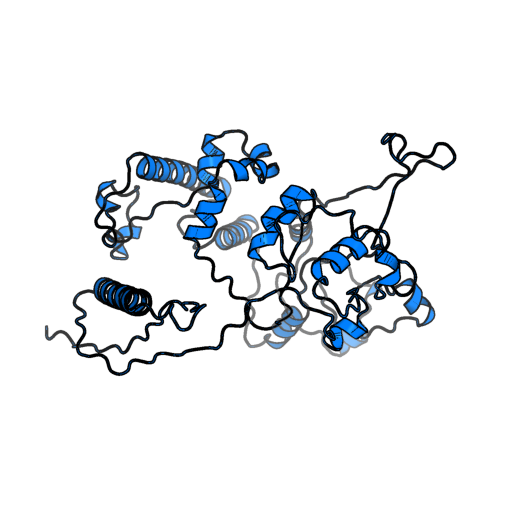1.404 36.603 8.037 1.00 92.38 327 LYS A N 1
ATOM 2656 C CA . LYS A 1 327 ? 2.267 36.341 9.199 1.00 92.38 327 LYS A CA 1
ATOM 2657 C C . LYS A 1 327 ? 3.748 36.193 8.825 1.00 92.38 327 LYS A C 1
ATOM 2659 O O . LYS A 1 327 ? 4.605 36.501 9.644 1.00 92.38 327 LYS A O 1
ATOM 2664 N N . THR A 1 328 ? 4.039 35.707 7.621 1.00 89.00 328 THR A N 1
ATOM 2665 C CA . THR A 1 328 ? 5.401 35.388 7.156 1.00 89.00 328 THR A CA 1
ATOM 2666 C C . THR A 1 328 ? 5.765 36.115 5.861 1.00 89.00 328 THR A C 1
ATOM 2668 O O . THR A 1 328 ? 6.813 35.837 5.284 1.00 89.00 328 THR A O 1
ATOM 2671 N N . TYR A 1 329 ? 4.900 37.015 5.384 1.00 94.00 329 TYR A N 1
ATOM 2672 C CA . TYR A 1 329 ? 5.097 37.752 4.142 1.00 94.00 329 TYR A CA 1
ATOM 2673 C C . TYR A 1 329 ? 5.994 38.975 4.344 1.00 94.00 329 TYR A C 1
ATOM 2675 O O . TYR A 1 329 ? 5.744 39.814 5.208 1.00 94.00 329 TYR A O 1
ATOM 2683 N N . ASP A 1 330 ? 7.000 39.101 3.487 1.00 93.62 330 ASP A N 1
ATOM 2684 C CA . ASP A 1 330 ? 7.887 40.252 3.394 1.00 93.62 330 ASP A CA 1
ATOM 2685 C C . ASP A 1 330 ? 7.578 41.026 2.104 1.00 93.62 330 ASP A C 1
ATOM 2687 O O . ASP A 1 330 ? 7.835 40.545 0.997 1.00 93.62 330 ASP A O 1
ATOM 2691 N N . SER A 1 331 ? 7.029 42.237 2.247 1.00 93.25 331 SER A N 1
ATOM 2692 C CA . SER A 1 331 ? 6.649 43.103 1.122 1.00 93.25 331 SER A CA 1
ATOM 2693 C C . SER A 1 331 ? 7.838 43.677 0.350 1.00 93.25 331 SER A C 1
ATOM 2695 O O . SER A 1 331 ? 7.640 44.245 -0.723 1.00 93.25 331 SER A O 1
ATOM 2697 N N . THR A 1 332 ? 9.059 43.537 0.876 1.00 95.00 332 THR A N 1
ATOM 2698 C CA . THR A 1 332 ? 10.293 43.964 0.203 1.00 95.00 332 THR A CA 1
ATOM 2699 C C . THR A 1 332 ? 10.848 42.902 -0.746 1.00 95.00 332 THR A C 1
ATOM 2701 O O . THR A 1 332 ? 11.690 43.214 -1.587 1.00 95.00 332 THR A O 1
ATOM 2704 N N . LYS A 1 333 ? 10.366 41.657 -0.641 1.00 92.94 333 LYS A N 1
ATOM 2705 C CA . LYS A 1 333 ? 10.780 40.524 -1.472 1.00 92.94 333 LYS A CA 1
ATOM 2706 C C . LYS A 1 333 ? 9.699 40.175 -2.490 1.00 92.94 333 LYS A C 1
ATOM 2708 O O . 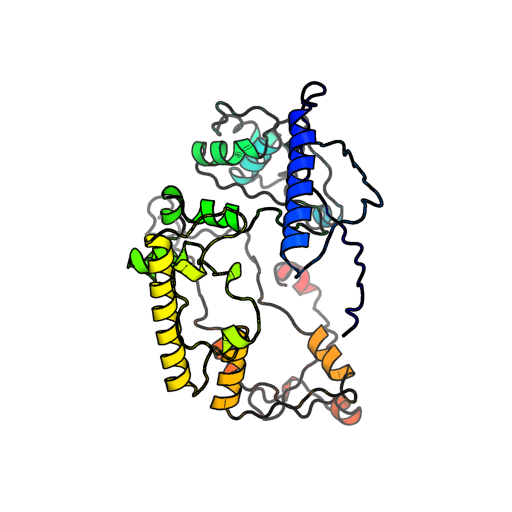LYS A 1 333 ? 8.507 40.360 -2.249 1.00 92.94 333 LYS A O 1
ATOM 2713 N N . GLU A 1 334 ? 10.113 39.626 -3.628 1.00 94.81 334 GLU A N 1
ATOM 2714 C CA . GLU A 1 334 ? 9.175 39.091 -4.616 1.00 94.81 334 GLU A CA 1
ATOM 2715 C C . GLU A 1 334 ? 8.324 37.970 -3.998 1.00 94.81 334 GLU A C 1
ATOM 2717 O O . GLU A 1 334 ? 8.787 37.218 -3.135 1.00 94.81 334 GLU A O 1
ATOM 2722 N N . SER A 1 335 ? 7.054 37.879 -4.399 1.00 94.75 335 SER A N 1
ATOM 2723 C CA . SER A 1 335 ? 6.175 36.818 -3.912 1.00 94.75 335 SER A CA 1
ATOM 2724 C C . SER A 1 335 ? 6.557 35.474 -4.524 1.00 94.75 335 SER A C 1
ATOM 2726 O O . SER A 1 335 ? 6.656 35.360 -5.742 1.00 94.75 335 SER A O 1
ATOM 2728 N N . SER A 1 336 ? 6.673 34.439 -3.698 1.00 93.88 336 SER A N 1
ATOM 2729 C CA . SER A 1 336 ? 6.897 33.063 -4.147 1.00 93.88 336 SER A CA 1
ATOM 2730 C C . SER A 1 336 ? 5.884 32.104 -3.522 1.00 93.88 336 SER A C 1
ATOM 2732 O O . SER A 1 336 ? 5.211 32.439 -2.543 1.00 93.88 336 SER A O 1
ATOM 2734 N N . TYR A 1 337 ? 5.731 30.924 -4.126 1.00 92.56 337 TYR A N 1
ATOM 2735 C CA . TYR A 1 337 ? 4.727 29.922 -3.761 1.00 92.56 337 TYR A CA 1
ATOM 2736 C C . TYR A 1 337 ? 5.343 28.524 -3.827 1.00 92.56 337 TYR A C 1
ATOM 2738 O O . TYR A 1 337 ? 6.207 28.268 -4.662 1.00 92.56 337 TYR A O 1
ATOM 2746 N N . LEU A 1 338 ? 4.870 27.623 -2.968 1.00 90.75 338 LEU A N 1
ATOM 2747 C CA . LEU A 1 338 ? 5.140 26.191 -3.077 1.00 90.75 338 LEU A CA 1
ATOM 2748 C C . LEU A 1 338 ? 3.936 25.530 -3.746 1.00 90.75 338 LEU A C 1
ATOM 2750 O O . LEU A 1 338 ? 2.794 25.828 -3.389 1.00 90.75 338 LEU A O 1
ATOM 2754 N N . ILE A 1 339 ? 4.194 24.652 -4.711 1.00 88.31 339 ILE A N 1
ATOM 2755 C CA . ILE A 1 339 ? 3.164 23.865 -5.386 1.00 88.31 339 ILE A CA 1
ATOM 2756 C C . ILE A 1 339 ? 3.310 22.400 -4.990 1.00 88.31 339 ILE A C 1
ATOM 2758 O O . ILE A 1 339 ? 4.411 21.856 -4.987 1.00 88.31 339 ILE A O 1
ATOM 2762 N N . TYR A 1 340 ? 2.185 21.775 -4.661 1.00 88.12 340 TYR A N 1
ATOM 2763 C CA . TYR A 1 340 ? 2.087 20.331 -4.527 1.00 88.12 340 TYR A CA 1
ATOM 2764 C C . TYR A 1 340 ? 1.423 19.786 -5.789 1.00 88.12 340 TYR A C 1
ATOM 2766 O O . TYR A 1 340 ? 0.351 20.258 -6.177 1.00 88.12 340 TYR A O 1
ATOM 2774 N N . GLN A 1 341 ? 2.082 18.836 -6.441 1.00 90.12 341 GLN A N 1
ATOM 2775 C CA . GLN A 1 341 ? 1.566 18.144 -7.614 1.00 90.12 341 GLN A CA 1
ATOM 2776 C C . GLN A 1 341 ? 1.465 16.662 -7.283 1.00 90.12 341 GLN A C 1
ATOM 2778 O O . GLN A 1 341 ? 2.419 16.079 -6.775 1.00 90.12 341 GLN A O 1
ATOM 2783 N N . ASP A 1 342 ? 0.314 16.076 -7.587 1.00 91.06 342 ASP A N 1
ATOM 2784 C CA . ASP A 1 342 ? 0.068 14.650 -7.427 1.00 91.06 342 ASP A CA 1
ATOM 2785 C C . ASP A 1 342 ? -0.513 14.099 -8.731 1.00 91.06 342 ASP A C 1
ATOM 2787 O O . ASP A 1 342 ? -1.344 14.741 -9.384 1.00 91.06 342 ASP A O 1
ATOM 2791 N N . CYS A 1 343 ? -0.016 12.937 -9.151 1.00 88.62 343 CYS A N 1
ATOM 2792 C CA . CYS A 1 343 ? -0.462 12.289 -10.373 1.00 88.62 343 CYS A CA 1
ATOM 2793 C C . CYS A 1 343 ? -1.718 11.461 -10.097 1.00 88.62 343 CYS A C 1
ATOM 2795 O O . CYS A 1 343 ? -1.654 10.403 -9.469 1.00 88.62 343 CYS A O 1
ATOM 2797 N N . ASN A 1 344 ? -2.845 11.882 -10.673 1.00 91.50 344 ASN A N 1
ATOM 2798 C CA . ASN A 1 344 ? -4.092 11.124 -10.618 1.00 91.50 344 ASN A CA 1
ATOM 2799 C C . ASN A 1 344 ? -3.903 9.716 -11.207 1.00 91.50 344 ASN A C 1
ATOM 2801 O O . ASN A 1 344 ? -3.789 9.556 -12.420 1.00 91.50 344 ASN A O 1
ATOM 2805 N N . SER A 1 345 ? -3.925 8.695 -10.349 1.00 90.31 345 SER A N 1
ATOM 2806 C CA . SER A 1 345 ? -3.785 7.286 -10.740 1.00 90.31 345 SER A CA 1
ATOM 2807 C C . SER A 1 345 ? -2.513 6.996 -11.554 1.00 90.31 345 SER A C 1
ATOM 2809 O O . SER A 1 345 ? -2.575 6.417 -12.637 1.00 90.31 345 SER A O 1
ATOM 2811 N N . LEU A 1 346 ? -1.342 7.371 -11.020 1.00 91.06 346 LEU A N 1
ATOM 2812 C CA . LEU A 1 346 ? -0.034 7.159 -11.664 1.00 91.06 346 LEU A CA 1
ATOM 2813 C C . LEU A 1 346 ? 0.140 5.745 -12.251 1.00 91.06 346 LEU A C 1
ATOM 2815 O O . LEU A 1 346 ? 0.456 5.594 -13.429 1.00 91.06 346 LEU A O 1
ATOM 2819 N N . TYR A 1 347 ? -0.112 4.703 -11.452 1.00 88.94 347 TYR A N 1
ATOM 2820 C CA . TYR A 1 347 ? -0.001 3.319 -11.924 1.00 88.94 347 TYR A CA 1
ATOM 2821 C C . TYR A 1 347 ? -1.109 2.930 -12.906 1.00 88.94 347 TYR A C 1
ATOM 2823 O O . TYR A 1 347 ? -0.852 2.146 -13.812 1.00 88.94 347 TYR A O 1
ATOM 2831 N N . GLY A 1 348 ? -2.315 3.492 -12.781 1.00 89.69 348 GLY A N 1
ATOM 2832 C CA . GLY A 1 348 ? -3.390 3.266 -13.751 1.00 89.69 348 GLY A CA 1
ATOM 2833 C C . GLY A 1 348 ? -3.043 3.828 -15.132 1.00 89.69 348 GLY A C 1
ATOM 2834 O O . GLY A 1 348 ? -3.275 3.168 -16.147 1.00 89.69 348 GLY A O 1
ATOM 2835 N N . LEU A 1 349 ? -2.411 5.006 -15.168 1.00 89.88 349 LEU A N 1
ATOM 2836 C CA . LEU A 1 349 ? -1.855 5.577 -16.392 1.00 89.88 349 LEU A CA 1
ATOM 2837 C C . LEU A 1 349 ? -0.740 4.688 -16.954 1.00 89.88 349 LEU A C 1
ATOM 2839 O O . LEU A 1 349 ? -0.800 4.325 -18.123 1.00 89.88 349 LEU A O 1
ATOM 2843 N N . ALA A 1 350 ? 0.227 4.278 -16.126 1.00 89.56 350 ALA A N 1
ATOM 2844 C CA . ALA A 1 350 ? 1.316 3.399 -16.560 1.00 89.56 350 ALA A CA 1
ATOM 2845 C C . ALA A 1 350 ? 0.801 2.058 -17.118 1.00 89.56 350 ALA A C 1
ATOM 2847 O O . ALA A 1 350 ? 1.294 1.580 -18.133 1.00 89.56 350 ALA A O 1
ATOM 2848 N N . MET A 1 351 ? -0.242 1.485 -16.511 1.00 88.12 351 MET A N 1
ATOM 2849 C CA . MET A 1 351 ? -0.904 0.268 -16.995 1.00 88.12 351 MET A CA 1
ATOM 2850 C C . MET A 1 351 ? -1.694 0.457 -18.298 1.00 88.12 351 MET A C 1
ATOM 2852 O O . MET A 1 351 ? -2.094 -0.533 -18.908 1.00 88.12 351 MET A O 1
ATOM 2856 N N . SER A 1 352 ? -1.935 1.701 -18.713 1.00 86.31 352 SER A N 1
ATOM 2857 C CA . SER A 1 352 ? -2.577 2.035 -19.990 1.00 86.31 352 SER A CA 1
ATOM 2858 C C . SER A 1 352 ? -1.569 2.231 -21.129 1.00 86.31 352 SER A C 1
ATOM 2860 O O . SER A 1 352 ? -1.979 2.356 -22.281 1.00 86.31 352 SER A O 1
ATOM 2862 N N . MET A 1 353 ? -0.271 2.259 -20.815 1.00 87.56 353 MET A N 1
ATOM 2863 C CA . MET A 1 353 ? 0.818 2.328 -21.790 1.00 87.56 353 MET A CA 1
ATOM 2864 C C . MET A 1 353 ? 1.176 0.922 -22.309 1.00 87.56 353 MET A C 1
ATOM 2866 O O . MET A 1 353 ? 0.780 -0.078 -21.698 1.00 87.56 353 MET A O 1
ATOM 2870 N N . PRO A 1 354 ? 1.929 0.801 -23.417 1.00 88.62 354 PRO A N 1
ATOM 2871 C CA . PRO A 1 354 ? 2.440 -0.486 -23.880 1.00 88.62 354 PRO A CA 1
ATOM 2872 C C . PRO A 1 354 ? 3.259 -1.206 -22.795 1.00 88.62 354 PRO A C 1
ATOM 2874 O O . PRO A 1 354 ? 4.230 -0.670 -22.264 1.00 88.62 354 PRO A O 1
ATOM 2877 N N . LEU A 1 355 ? 2.868 -2.441 -22.468 1.00 90.31 355 LEU A N 1
ATOM 2878 C CA . LEU A 1 355 ? 3.524 -3.283 -21.463 1.00 90.31 355 LEU A CA 1
ATOM 2879 C C . LEU A 1 355 ? 3.978 -4.617 -22.070 1.00 90.31 355 LEU A C 1
ATOM 2881 O O . LEU A 1 355 ? 3.308 -5.151 -22.962 1.00 90.31 355 LEU A O 1
ATOM 2885 N N . PRO A 1 356 ? 5.086 -5.202 -21.579 1.00 90.50 356 PRO A N 1
ATOM 2886 C CA . PRO A 1 356 ? 5.549 -6.493 -22.058 1.00 90.50 356 PRO A CA 1
ATOM 2887 C C . PRO A 1 356 ? 4.575 -7.604 -21.646 1.00 90.50 356 PRO A C 1
ATOM 2889 O O . PRO A 1 356 ? 4.235 -7.757 -20.475 1.00 90.50 356 PRO A O 1
ATOM 2892 N N . THR A 1 357 ? 4.138 -8.400 -22.622 1.00 91.62 357 THR A N 1
ATOM 2893 C CA . THR A 1 357 ? 3.175 -9.498 -22.413 1.00 91.62 357 THR A CA 1
ATOM 2894 C C . THR A 1 357 ? 3.756 -10.878 -22.713 1.00 91.62 357 THR A C 1
ATOM 2896 O O . THR A 1 357 ? 3.178 -11.877 -22.293 1.00 91.62 357 THR A O 1
ATOM 2899 N N . GLY A 1 358 ? 4.891 -10.957 -23.416 1.00 92.31 358 GLY A N 1
ATOM 2900 C CA . GLY A 1 358 ? 5.551 -12.217 -23.747 1.00 92.31 358 GLY A CA 1
ATOM 2901 C C . GLY A 1 358 ? 6.621 -12.103 -24.832 1.00 92.31 358 GLY A C 1
ATOM 2902 O O . GLY A 1 358 ? 6.973 -11.006 -25.267 1.00 92.31 358 GLY A O 1
ATOM 2903 N N . LYS A 1 359 ? 7.082 -13.267 -25.303 1.00 92.44 359 LYS A N 1
ATOM 2904 C CA . LYS A 1 359 ? 8.263 -13.502 -26.147 1.00 92.44 359 LYS A CA 1
ATOM 2905 C C . LYS A 1 359 ? 9.560 -13.056 -25.473 1.00 92.44 359 LYS A C 1
ATOM 2907 O O . LYS A 1 359 ? 10.439 -12.486 -26.125 1.00 92.44 359 LYS A O 1
ATOM 2912 N N . PHE A 1 360 ? 9.664 -13.310 -24.173 1.00 92.56 360 PHE A N 1
ATOM 2913 C CA . PHE A 1 360 ? 10.831 -12.950 -23.381 1.00 92.56 360 PHE A CA 1
ATOM 2914 C C . PHE A 1 360 ? 12.060 -13.747 -23.826 1.00 92.56 360 PHE A C 1
ATOM 2916 O O . PHE A 1 360 ? 12.050 -14.974 -23.864 1.00 92.56 360 PHE A O 1
ATOM 2923 N N . ARG A 1 361 ? 13.138 -13.042 -24.173 1.00 92.44 361 ARG A N 1
ATOM 2924 C CA . ARG A 1 361 ? 14.440 -13.638 -24.483 1.00 92.44 361 ARG A CA 1
ATOM 2925 C C . ARG A 1 361 ? 15.540 -12.598 -24.354 1.00 92.44 361 ARG A C 1
ATOM 2927 O O . ARG A 1 361 ? 15.300 -11.412 -24.578 1.00 92.44 361 ARG A O 1
ATOM 2934 N N . PHE A 1 362 ? 16.759 -13.062 -24.124 1.00 92.44 362 PHE A N 1
ATOM 2935 C CA . PHE A 1 362 ? 17.932 -12.229 -24.345 1.00 92.44 362 PHE A CA 1
ATOM 2936 C C . PHE A 1 362 ? 18.126 -11.941 -25.842 1.00 92.44 362 PHE A C 1
ATOM 2938 O O . PHE A 1 362 ? 17.721 -12.717 -26.725 1.00 92.44 362 PHE A O 1
ATOM 2945 N N . LEU A 1 363 ? 18.735 -10.792 -26.136 1.00 92.50 363 LEU A N 1
ATOM 2946 C CA . LEU A 1 363 ? 19.233 -10.500 -27.475 1.00 92.50 363 LEU A CA 1
ATOM 2947 C C . LEU A 1 363 ? 20.374 -11.464 -27.809 1.00 92.50 363 LEU A C 1
ATOM 2949 O O . LEU A 1 363 ? 21.150 -11.850 -26.941 1.00 92.50 363 LEU A O 1
ATOM 2953 N N . ARG A 1 364 ? 20.466 -11.867 -29.076 1.00 94.19 364 ARG A N 1
ATOM 2954 C CA . ARG A 1 364 ? 21.623 -12.618 -29.577 1.00 94.19 364 ARG A CA 1
ATOM 2955 C C . ARG A 1 364 ? 22.814 -11.675 -29.724 1.00 94.19 364 ARG A C 1
ATOM 2957 O O . ARG A 1 364 ? 22.611 -10.492 -29.985 1.00 94.19 364 ARG A O 1
ATOM 2964 N N . ASP A 1 365 ? 24.032 -12.206 -29.688 1.00 93.62 365 ASP A N 1
ATOM 2965 C CA . ASP A 1 365 ? 25.273 -11.418 -29.789 1.00 93.62 365 ASP A CA 1
ATOM 2966 C C . ASP A 1 365 ? 25.272 -10.430 -30.966 1.00 93.62 365 ASP A C 1
ATOM 2968 O O . ASP A 1 365 ? 25.690 -9.281 -30.844 1.00 93.62 365 ASP A O 1
ATOM 2972 N N . ASN A 1 366 ? 24.748 -10.849 -32.122 1.00 93.94 366 ASN A N 1
ATOM 2973 C CA . ASN A 1 366 ? 24.660 -9.993 -33.301 1.00 93.94 366 ASN A CA 1
ATOM 2974 C C . ASN A 1 366 ? 23.612 -8.876 -33.164 1.00 93.94 366 ASN A C 1
ATOM 2976 O O . ASN A 1 366 ? 23.809 -7.799 -33.715 1.00 93.94 366 ASN A O 1
ATOM 2980 N N . GLU A 1 367 ? 22.502 -9.133 -32.471 1.00 92.31 367 GLU A N 1
ATOM 2981 C CA . GLU A 1 367 ? 21.468 -8.135 -32.184 1.00 92.31 367 GLU A CA 1
ATOM 2982 C C . GLU A 1 367 ? 21.985 -7.126 -31.158 1.00 92.31 367 GLU A C 1
ATOM 2984 O O . GLU A 1 367 ? 21.788 -5.930 -31.337 1.00 92.31 367 GLU A O 1
ATOM 2989 N N . GLN A 1 368 ? 22.706 -7.598 -30.140 1.00 90.50 368 GLN A N 1
ATOM 2990 C CA . GLN A 1 368 ? 23.323 -6.751 -29.124 1.00 90.50 368 GLN A CA 1
ATOM 2991 C C . GLN A 1 368 ? 24.410 -5.847 -29.720 1.00 90.50 368 GLN A C 1
ATOM 2993 O O . GLN A 1 368 ? 24.437 -4.656 -29.432 1.00 90.50 368 GLN A O 1
ATOM 2998 N N . ALA A 1 369 ? 25.257 -6.373 -30.613 1.00 91.25 369 ALA A N 1
ATOM 2999 C CA . ALA A 1 369 ? 26.324 -5.602 -31.256 1.00 91.25 369 ALA A CA 1
ATOM 3000 C C . ALA A 1 369 ? 25.824 -4.442 -32.141 1.00 91.25 369 ALA A C 1
ATOM 3002 O O . ALA A 1 369 ? 26.581 -3.513 -32.411 1.00 91.25 369 ALA A O 1
ATOM 3003 N N . HIS A 1 370 ? 24.572 -4.495 -32.604 1.00 91.50 370 HIS A N 1
ATOM 3004 C CA . HIS A 1 370 ? 23.947 -3.449 -33.422 1.00 91.50 370 HIS A CA 1
ATOM 3005 C C . HIS A 1 370 ? 22.834 -2.707 -32.671 1.00 91.50 370 HIS A C 1
ATOM 3007 O O . HIS A 1 370 ? 22.067 -1.968 -33.288 1.00 91.50 370 HIS A O 1
ATOM 3013 N N . PHE A 1 371 ? 22.707 -2.923 -31.361 1.00 92.00 371 PHE A N 1
ATOM 3014 C CA . PHE A 1 371 ? 21.685 -2.268 -30.563 1.00 92.00 371 PHE A CA 1
ATOM 3015 C C . PHE A 1 371 ? 22.082 -0.817 -30.279 1.00 92.00 371 PHE A C 1
ATOM 3017 O O . PHE A 1 371 ? 23.172 -0.542 -29.780 1.00 92.00 371 PHE A O 1
ATOM 3024 N N . ASN A 1 372 ? 21.168 0.109 -30.560 1.00 90.25 372 ASN A N 1
ATOM 3025 C CA . ASN A 1 372 ? 21.301 1.516 -30.216 1.00 90.25 372 ASN A CA 1
ATOM 3026 C C . ASN A 1 372 ? 20.030 1.970 -29.501 1.00 90.25 372 ASN A C 1
ATOM 3028 O O . ASN A 1 372 ? 18.938 1.931 -30.068 1.00 90.25 372 ASN A O 1
ATOM 3032 N N . ILE A 1 373 ? 20.187 2.427 -28.258 1.00 88.94 373 ILE A N 1
ATOM 3033 C CA . ILE A 1 373 ? 19.076 2.879 -27.415 1.00 88.94 373 ILE A CA 1
ATOM 3034 C C . ILE A 1 373 ? 18.304 4.051 -28.037 1.00 88.94 373 ILE A C 1
ATOM 3036 O O . ILE A 1 373 ? 17.098 4.159 -27.844 1.00 88.94 373 ILE A O 1
ATOM 3040 N N . SER A 1 374 ? 18.977 4.895 -28.826 1.00 90.19 374 SER A N 1
ATOM 3041 C CA . SER A 1 374 ? 18.365 6.078 -29.448 1.00 90.19 374 SER A CA 1
ATOM 3042 C C . SER A 1 374 ? 17.377 5.727 -30.563 1.00 90.19 374 SER A C 1
ATOM 3044 O O . SER A 1 374 ? 16.550 6.558 -30.926 1.00 90.19 374 SER A O 1
ATOM 3046 N N . ASP A 1 375 ? 17.457 4.504 -31.092 1.00 89.94 375 ASP A N 1
ATOM 3047 C CA . ASP A 1 375 ? 16.626 4.024 -32.199 1.00 89.94 375 ASP A CA 1
ATOM 3048 C C . ASP A 1 375 ? 15.405 3.222 -31.701 1.00 89.94 375 ASP A C 1
ATOM 3050 O O . ASP A 1 375 ? 14.651 2.663 -32.502 1.00 89.94 375 ASP A O 1
ATOM 3054 N N . VAL A 1 376 ? 15.210 3.124 -30.379 1.00 89.75 376 VAL A N 1
ATOM 3055 C CA . VAL A 1 376 ? 14.108 2.367 -29.772 1.00 89.75 376 VAL A CA 1
ATOM 3056 C C . VAL A 1 376 ? 12.794 3.137 -29.900 1.00 89.75 376 VAL A C 1
ATOM 3058 O O . VAL A 1 376 ? 12.645 4.246 -29.392 1.00 89.75 376 VAL A O 1
ATOM 3061 N N . ASP A 1 377 ? 11.811 2.500 -30.533 1.00 90.56 377 ASP A N 1
ATOM 3062 C CA . ASP A 1 377 ? 10.428 2.970 -30.562 1.00 90.56 377 ASP A CA 1
ATOM 3063 C C . ASP A 1 377 ? 9.722 2.630 -29.240 1.00 90.56 377 ASP A C 1
ATOM 3065 O O . ASP A 1 377 ? 9.423 1.465 -28.971 1.00 90.56 377 ASP A O 1
ATOM 3069 N N . LEU A 1 378 ? 9.472 3.650 -28.414 1.00 85.81 378 LEU A N 1
ATOM 3070 C CA . LEU A 1 378 ? 8.865 3.508 -27.085 1.00 85.81 378 LEU A CA 1
ATOM 3071 C C . LEU A 1 378 ? 7.390 3.079 -27.128 1.00 85.81 378 LEU A C 1
ATOM 3073 O O . LEU A 1 378 ? 6.896 2.526 -26.151 1.00 85.81 378 LEU A O 1
ATOM 3077 N N . GLU A 1 379 ? 6.706 3.302 -28.252 1.00 87.38 379 GLU A N 1
ATOM 3078 C CA . GLU A 1 379 ? 5.302 2.916 -28.456 1.00 87.38 379 GLU A CA 1
ATOM 3079 C C . GLU A 1 379 ? 5.173 1.697 -29.389 1.00 87.38 379 GLU A C 1
ATOM 3081 O O . GLU A 1 379 ? 4.072 1.298 -29.780 1.00 87.38 379 GLU A O 1
ATOM 3086 N N . GLY A 1 380 ? 6.309 1.106 -29.770 1.00 87.94 380 GLY A N 1
ATOM 3087 C CA . GLY A 1 380 ? 6.381 -0.014 -30.694 1.00 87.94 380 GLY A CA 1
ATOM 3088 C C . GLY A 1 380 ? 5.978 -1.350 -30.066 1.00 87.94 380 GLY A C 1
ATOM 3089 O O . GLY A 1 380 ? 5.827 -1.510 -28.858 1.00 87.94 380 GLY A O 1
ATOM 3090 N N . GLU A 1 381 ? 5.870 -2.387 -30.900 1.00 89.94 381 GLU A N 1
ATOM 3091 C CA . GLU A 1 381 ? 5.513 -3.744 -30.446 1.00 89.94 381 GLU A CA 1
ATOM 3092 C C . GLU A 1 381 ? 6.628 -4.459 -29.654 1.00 89.94 381 GLU A C 1
ATOM 3094 O O . GLU A 1 381 ? 6.422 -5.567 -29.152 1.00 89.94 381 GLU A O 1
ATOM 3099 N N . LYS A 1 382 ? 7.833 -3.878 -29.584 1.00 90.25 382 LYS A N 1
ATOM 3100 C CA . LYS A 1 382 ? 9.008 -4.473 -28.936 1.00 90.25 382 LYS A CA 1
ATOM 3101 C C . LYS A 1 382 ? 9.496 -3.589 -27.796 1.00 90.25 382 LYS A C 1
ATOM 3103 O O . LYS A 1 382 ? 10.029 -2.515 -28.043 1.00 90.25 382 LYS A O 1
ATOM 3108 N N . GLY A 1 383 ? 9.392 -4.099 -26.573 1.00 91.12 383 GLY A N 1
ATOM 3109 C CA . GLY A 1 383 ? 10.052 -3.518 -25.405 1.00 91.12 383 GLY A CA 1
ATOM 3110 C C . GLY A 1 383 ? 11.471 -4.058 -25.222 1.00 91.12 383 GLY A C 1
ATOM 3111 O O . GLY A 1 383 ? 11.763 -5.197 -25.596 1.00 91.12 383 GLY A O 1
ATOM 3112 N N . TYR A 1 384 ? 12.334 -3.252 -24.608 1.00 91.62 384 TYR A N 1
ATOM 3113 C CA . TYR A 1 384 ? 13.685 -3.640 -24.205 1.00 91.62 384 TYR A CA 1
ATOM 3114 C C . TYR A 1 384 ? 13.867 -3.341 -22.718 1.00 91.62 384 TYR A C 1
ATOM 3116 O O . TYR A 1 384 ? 13.458 -2.286 -22.242 1.00 91.62 384 TYR A O 1
ATOM 3124 N N . ILE A 1 385 ? 14.487 -4.271 -21.995 1.00 90.75 385 ILE A N 1
ATOM 3125 C CA . ILE A 1 385 ? 14.927 -4.077 -20.611 1.00 90.75 385 ILE A CA 1
ATOM 3126 C C . ILE A 1 385 ? 16.446 -4.155 -20.653 1.00 90.75 385 ILE A C 1
ATOM 3128 O O . ILE A 1 385 ? 16.994 -5.118 -21.191 1.00 90.75 385 ILE A O 1
ATOM 3132 N N . LEU A 1 386 ? 17.107 -3.112 -20.163 1.00 89.94 386 LEU A N 1
ATOM 3133 C CA . LEU A 1 386 ? 18.541 -2.922 -20.323 1.00 89.94 386 LEU A CA 1
ATOM 3134 C C . LEU A 1 386 ? 19.219 -2.920 -18.957 1.00 89.94 386 LEU A C 1
ATOM 3136 O O . LEU A 1 386 ? 18.769 -2.243 -18.036 1.00 89.94 386 LEU A O 1
ATOM 3140 N N . GLU A 1 387 ? 20.325 -3.643 -18.867 1.00 88.94 387 GLU A N 1
ATOM 3141 C CA . GLU A 1 387 ? 21.337 -3.466 -17.833 1.00 88.94 387 GLU A CA 1
ATOM 3142 C C . GLU A 1 387 ? 22.540 -2.836 -18.524 1.00 88.94 387 GLU A C 1
ATOM 3144 O O . GLU A 1 387 ? 22.985 -3.313 -19.571 1.00 88.94 387 GLU A O 1
ATOM 3149 N N . VAL A 1 388 ? 22.985 -1.697 -18.003 1.00 86.62 388 VAL A N 1
ATOM 3150 C CA . VAL A 1 388 ? 23.999 -0.861 -18.640 1.00 86.62 388 VAL A CA 1
ATOM 3151 C C . VAL A 1 388 ? 25.003 -0.396 -17.605 1.00 86.62 388 VAL A C 1
ATOM 3153 O O . VAL A 1 388 ? 24.634 -0.031 -16.489 1.00 86.62 388 VAL A O 1
ATOM 3156 N N . ASP A 1 389 ? 26.264 -0.358 -18.014 1.00 86.50 389 ASP A N 1
ATOM 3157 C CA . ASP A 1 389 ? 27.282 0.400 -17.307 1.00 86.50 389 ASP A CA 1
ATOM 3158 C C . ASP A 1 389 ? 27.128 1.873 -17.691 1.00 86.50 389 ASP A C 1
ATOM 3160 O O . ASP A 1 389 ? 27.074 2.224 -18.874 1.00 86.50 389 ASP A O 1
ATOM 3164 N N . LEU A 1 390 ? 27.028 2.738 -16.686 1.00 83.81 390 LEU A N 1
ATOM 3165 C CA . LEU A 1 390 ? 26.906 4.177 -16.875 1.00 83.81 390 LEU A CA 1
ATOM 3166 C C . LEU A 1 390 ? 28.216 4.845 -16.473 1.00 83.81 390 LEU A C 1
ATOM 3168 O O . LEU A 1 390 ? 28.700 4.643 -15.360 1.00 83.81 390 LEU A O 1
ATOM 3172 N N . ASP A 1 391 ? 28.757 5.666 -17.370 1.00 85.31 391 ASP A N 1
ATOM 3173 C CA . ASP A 1 391 ? 29.797 6.633 -17.029 1.00 85.31 391 ASP A CA 1
ATOM 3174 C C . ASP A 1 391 ? 29.123 7.963 -16.691 1.00 85.31 391 ASP A C 1
ATOM 3176 O O . ASP A 1 391 ? 28.346 8.498 -17.490 1.00 85.31 391 ASP A O 1
ATOM 3180 N N . TYR A 1 392 ? 29.366 8.464 -15.483 1.00 83.75 392 TYR A N 1
ATOM 3181 C CA . TYR A 1 392 ? 28.719 9.666 -14.974 1.00 83.75 392 TYR A CA 1
ATOM 3182 C C . TYR A 1 392 ? 29.755 10.783 -14.800 1.00 83.75 392 TYR A C 1
ATOM 3184 O O . TYR A 1 392 ? 30.639 10.634 -13.950 1.00 83.75 392 TYR A O 1
ATOM 3192 N N . PRO A 1 393 ? 29.665 11.889 -15.566 1.00 90.75 393 PRO A N 1
ATOM 3193 C CA . PRO A 1 393 ? 30.698 12.924 -15.588 1.00 90.75 393 PRO A CA 1
ATOM 3194 C C . PRO A 1 393 ? 31.018 13.484 -14.197 1.00 90.75 393 PRO A C 1
ATOM 3196 O O . PRO A 1 393 ? 30.112 13.913 -13.481 1.00 90.75 393 PRO A O 1
ATOM 3199 N N . GLU A 1 394 ? 32.303 13.490 -13.820 1.00 89.50 394 GLU A N 1
ATOM 3200 C CA . GLU A 1 394 ? 32.767 13.931 -12.490 1.00 89.50 394 GLU A CA 1
ATOM 3201 C C . GLU A 1 394 ? 32.336 15.363 -12.150 1.00 89.50 394 GLU A C 1
ATOM 3203 O O . GLU A 1 394 ? 32.016 15.664 -11.002 1.00 89.50 394 GLU A O 1
ATOM 3208 N N . ASP A 1 395 ? 32.262 16.246 -13.146 1.00 92.44 395 ASP A N 1
ATOM 3209 C CA . ASP A 1 395 ? 31.858 17.642 -12.973 1.00 92.44 395 ASP A CA 1
ATOM 3210 C C . ASP A 1 395 ? 30.394 17.809 -12.535 1.00 92.44 395 ASP A C 1
ATOM 3212 O O . ASP A 1 395 ? 30.028 18.862 -12.011 1.00 92.44 395 ASP A O 1
ATOM 3216 N N . LEU A 1 396 ? 29.566 16.772 -12.697 1.00 86.44 396 LEU A N 1
ATOM 3217 C CA . LEU A 1 396 ? 28.161 16.773 -12.293 1.00 86.44 396 LEU A CA 1
ATOM 3218 C C . LEU A 1 396 ? 27.926 16.199 -10.889 1.00 86.44 396 LEU A C 1
ATOM 3220 O O . LEU A 1 396 ? 26.842 16.409 -10.339 1.00 86.44 396 LEU A O 1
ATOM 3224 N N . HIS A 1 397 ? 28.909 15.513 -10.291 1.00 83.69 397 HIS A N 1
ATOM 3225 C CA . HIS A 1 397 ? 28.734 14.752 -9.040 1.00 83.69 397 HIS A CA 1
ATOM 3226 C C . HIS A 1 397 ? 28.256 15.634 -7.888 1.00 83.69 397 HIS A C 1
ATOM 3228 O O . HIS A 1 397 ? 27.258 15.317 -7.246 1.00 83.69 397 HIS A O 1
ATOM 3234 N N . ASP A 1 398 ? 28.914 16.771 -7.666 1.00 80.06 398 ASP A N 1
ATOM 3235 C CA . ASP A 1 398 ? 28.555 17.687 -6.579 1.00 80.06 398 ASP A CA 1
ATOM 3236 C C . ASP A 1 398 ? 27.158 18.285 -6.784 1.00 80.06 398 ASP A C 1
ATOM 3238 O O . ASP A 1 398 ? 26.345 18.312 -5.858 1.00 80.06 398 ASP A O 1
ATOM 3242 N N . SER A 1 399 ? 26.855 18.720 -8.013 1.00 78.12 399 SER A N 1
ATOM 3243 C CA . SER A 1 399 ? 25.570 19.343 -8.357 1.00 78.12 399 SER A CA 1
ATOM 3244 C C . SER A 1 399 ? 24.387 18.377 -8.300 1.00 78.12 399 SER A C 1
ATOM 3246 O O . SER A 1 399 ? 23.253 18.813 -8.100 1.00 78.12 399 SER A O 1
ATOM 3248 N N . HIS A 1 400 ? 24.646 17.078 -8.476 1.00 79.31 400 HIS A N 1
ATOM 3249 C CA . HIS A 1 400 ? 23.622 16.043 -8.501 1.00 79.31 400 HIS A CA 1
ATOM 3250 C C . HIS A 1 400 ? 23.664 15.101 -7.292 1.00 79.31 400 HIS A C 1
ATOM 3252 O O . HIS A 1 400 ? 22.930 14.120 -7.263 1.00 79.31 400 HIS A O 1
ATOM 3258 N N . SER A 1 401 ? 24.462 15.427 -6.274 1.00 71.06 401 SER A N 1
ATOM 3259 C CA . SER A 1 401 ? 24.599 14.653 -5.032 1.00 71.06 401 SER A CA 1
ATOM 3260 C C . SER A 1 401 ? 23.284 14.448 -4.269 1.00 71.06 401 SER A C 1
ATOM 3262 O O . SER A 1 401 ? 23.161 13.498 -3.497 1.00 71.06 401 SER A O 1
ATOM 3264 N N . ASP A 1 402 ? 22.295 15.309 -4.513 1.00 67.06 402 ASP A N 1
ATOM 3265 C CA . ASP A 1 402 ? 20.958 15.223 -3.932 1.00 67.06 402 ASP A CA 1
ATOM 3266 C C . ASP A 1 402 ? 19.954 14.441 -4.803 1.00 67.06 402 ASP A C 1
ATOM 3268 O O . ASP A 1 402 ? 18.806 14.312 -4.378 1.00 67.06 402 ASP A O 1
ATOM 3272 N N . TYR A 1 403 ? 20.338 13.937 -5.990 1.00 62.00 403 TYR A N 1
ATOM 3273 C CA . TYR A 1 403 ? 19.540 13.028 -6.837 1.00 62.00 403 TYR A CA 1
ATOM 3274 C C . TYR A 1 403 ? 19.812 11.542 -6.482 1.00 62.00 403 TYR A C 1
ATOM 3276 O O . TYR A 1 403 ? 20.854 11.256 -5.897 1.00 62.00 403 TYR A O 1
ATOM 3284 N N . PRO A 1 404 ? 18.868 10.608 -6.743 1.00 56.59 404 PRO A N 1
ATOM 3285 C CA . PRO A 1 404 ? 18.983 9.202 -6.334 1.00 56.59 404 PRO A CA 1
ATOM 3286 C C . PRO A 1 404 ? 20.066 8.411 -7.064 1.00 56.59 404 PRO A C 1
ATOM 3288 O O . PRO A 1 404 ? 20.303 8.712 -8.258 1.00 56.59 404 PRO A O 1
#

pLDDT: mean 80.44, std 14.03, range [31.39, 96.19]

Radius of gyration: 30.41 Å; chains: 1; bounding box: 61×93×79 Å

Foldseek 3Di:
DPDDDDDDDDDDDFDDDDDPDPVSPDVVVVVVSVVVRVLVVVVVCVVDPPDDDPDDPDDDDDDDPDDADWAAAFDDDPPVCVVVVPDQGAHGPGQCSVLLRVQCVVQPDPPNSNYSVSRVVCSPVFDCVPADGRGHPVCVVVRCVRHVDDDDDDDPPPDDPDPPDPPVNVLVVLPDPVCVVVPVVVCVVCVDPVVVVLVSHDAQDLVQLCPDDVVLVDPDDDDQVSSQDPSVRDGDDPVNVVSNVVVVVVLVVVQVVLCVQQVDGCSVDPDPVVSVVNSVCSVVVAAADDDDPVCVVLVVVVVVVDDDDDDADLDPDDDFLAPVPVVRHDPVDDGGDDDDDDDDPPVVVVVVADDDRDPDDDDDPVCVVPDDPVPDDRRDPDDDDDDDDDDDDPVCCVVCVRPD

Sequence (404 aa):
MDGERDTSQPYFASKTYTLLSKNDSSEMDINEAFQNQFKSFDEYIARGSGWTLKHVIRMEIQTLQYRPIGGSNYFPLPESLQRSHSVVNIRNDDQKCFLWSILAHLHPAECNPNRIAHYTAYENELDMTGISYPVQVKHIPKFENQNDVAVMFWDLKMSNCSLYISLASLVDDLVNDSSQNYFKYLSKEFPSSDDRNLLLRKGVYPYGWVDGESKFNETCLPPKDAFYNDLTKSHISDEEYNHAKDLTDVFERFRYECKSNYGLDPAHFYTSPGLAWSAALKVTKCKLELITDDIRDVYLFIESGMRGGISQISNRYAAANNKYIPKTYDSTKESSYLIYQDCNSLYGLAMSMPLPTGKFRFLRDNEQAHFNISDVDLEGEKGYILEVDLDYPEDLHDSHSDYP

Organism: Mytilus edulis (NCBI:txid6550)

InterPro domains:
  IPR043502 DNA/RNA polymerase superfamily [SSF56672] (269-394)

Secondary structure (DSSP, 8-state):
-------------PPPP---STT---HHHHHHHHHHHHHHHHHHHHTSTT-------------------B--S--PPPHHHHHHT-S---B-SSS-HHHHHHHHHHS--SS-TTBGGGTGGGTTSS--TT-PSSPBGGGHHHHHHHHT----------S-------HHHHHHHHHSTTTTTT-HHHHHH---HHHHHHHSSPPP--TTT--SGGGGG--SPPPGGGG-BTTTTBPPPHHHHHHHHHHHHHHHHHHHHHHHHHS--GGG-SSHHHHHHHHHHHHH---PPPP-GGGHHHHHHHHHH--------S-S------TT-TTT--TTS----------TTHHHHHTTS----S---PPPHHHHHT--GGG--TTSS------------GGGHHHHTT--